Protein AF-0000000068148925 (afdb_homodimer)

Nearest PDB structures (foldseek):
  5b57-assembly1_A  TM=5.628E-01  e=1.932E-03  Burkholderia cenocepacia J2315
  4dbl-assembly2_F  TM=4.607E-01  e=7.427E-04  Escherichia coli K-12
  5tsb-assembly1_A  TM=1.571E-01  e=6.823E+00  Bordetella bronchiseptica RB50
  8avy-assembly1_A  TM=1.404E-01  e=4.051E+00  Mus musculus
  4dbl-assembly2_F  TM=4.698E-01  e=6.484E-04  Escherichia coli K-12

InterPro domains:
  IPR001851 ABC transporter, permease [PF02653] (47-322)

Foldseek 3Di:
DDPPPPPPPPPCPDPPCPPLLCQLVVLLVVLLVVLCVLDVCCPDPVNVLVLLLVLLLLLLLLLLQLLLLQLQAAALQLLLLLLLLLLQLLVQLQVCCVPPNLVSLVVSLVSSLVSLLVLLLQLLCCCQVVVDHSVVSNVVVSVVSLVNSCVSQVQHKAFHDPSNLVVLQQQRVNDDVSRRNSNVLSVVSLVVSCCCLPPDPLNVLSLVSLVPVVVSVVVVRPSSVSSSVSSSSSSNSSSSSSSNCCSVVRIRHSCGSPCSSLQSVQLFLQLPRDSSHNDGDSVSSSSSSSSLSSVLSSCVNSVPDDNVCSSVVSVVSSVVSVVVVVVVVVD/DPPPPPPPPPPCPDPPCPPLLCQLVVLLVVLLVVLCVLDVCCPDPVNVLVLLLVLLLLLLLLLLQLLLLQLQAAALQLLLLLLLLLLQLLVQLQVCCVPPNLVSLVVSLVSSLVSLLVLLLQLLCCCQVVVDHSVVSNVVVSVVSLVNSCVSQVQHKAFHDPSNLVVLQQQRVNDDVSHRNSNVLSVVSLVVSCCCLPPDPLNVLSLVSLVPVVVSVVVVRPSSVSSSVSSSSSSNSSSSSSSNCCSVVRIRHSCGSPCSSLQSVQLFLQLPRDSSHNDGDSVSSSSSSSSLSSVLSSCVSSVPHDNVCSSVVSVVSSVVSVVVVVVVVVD

Sequence (662 aa):
MTVATATLAPTNEGARIRWADLAPFIALAVIVLFGALVNPNFVSSANLINVITRSAFIAIIAVGATFVISSGGLDLSVGSMMAFVTGIMIMAMNHLAPAFGAWAIPMGAGVALLVGALCGLFNGLIVTVGRIEPFIVTLGTMGIFRAFITFMTDGGSLPIDRSLREAYRPVYFGSFFGIPYPVLITFVVVMAGAFLLYKTKYGRRLKSAGSNVEVARFSGVNVAGVRTGAYVIQGFCVAVAAICYVPRLGAATPTTGQLWELQVITAVVIGGTLLRGGRGRIGGTVAGALILEVIANVMVLSDLVSEYLVAAVQGAIIIIAMLAHRFTANRMTVATATLAPTNEGARIRWADLAPFIALAVIVLFGALVNPNFVSSANLINVITRSAFIAIIAVGATFVISSGGLDLSVGSMMAFVTGIMIMAMNHLAPAFGAWAIPMGAGVALLVGALCGLFNGLIVTVGRIEPFIVTLGTMGIFRAFITFMTDGGSLPIDRSLREAYRPVYFGSFFGIPYPVLITFVVVMAGAFLLYKTKYGRRLKSAGSNVEVARFSGVNVAGVRTGAYVIQGFCVAVAAICYVPRLGAATPTTGQLWELQVITAVVIGGTLLRGGRGRIGGTVAGALILEVIANVMVLSDLVSEYLVAAVQGAIIIIAMLAHRFTANR

Radius of gyration: 26.18 Å; Cα contacts (8 Å, |Δi|>4): 1232; chains: 2; bounding box: 74×88×58 Å

Structure (mmCIF, N/CA/C/O backbone):
data_AF-0000000068148925-model_v1
#
loop_
_entity.id
_entity.type
_entity.pdbx_description
1 polymer 'ABC transporter, permease'
#
loop_
_atom_site.group_PDB
_atom_site.id
_atom_site.type_symbol
_atom_site.label_atom_id
_atom_site.label_alt_id
_atom_site.label_comp_id
_atom_site.label_asym_id
_atom_site.label_entity_id
_atom_site.label_seq_id
_atom_site.pdbx_PDB_ins_code
_atom_site.Cartn_x
_atom_site.Cartn_y
_atom_site.Cartn_z
_atom_site.occupancy
_atom_site.B_iso_or_equiv
_atom_site.auth_seq_id
_atom_site.auth_comp_id
_atom_site.auth_asym_id
_atom_site.auth_atom_id
_atom_site.pdbx_PDB_model_num
ATOM 1 N N . MET A 1 1 ? -34.25 49.062 27.703 1 30.52 1 MET A N 1
ATOM 2 C CA . MET A 1 1 ? -33.344 48.812 26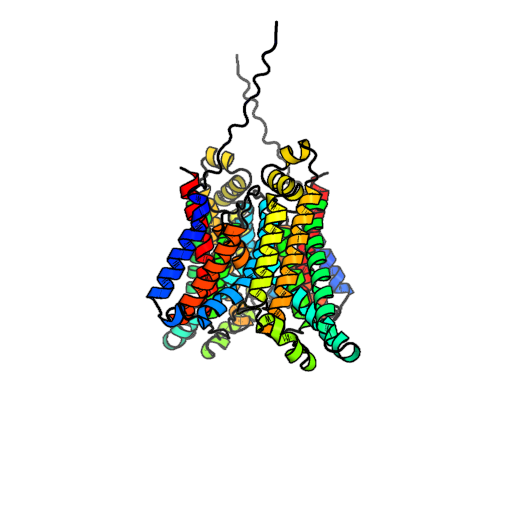.594 1 30.52 1 MET A CA 1
ATOM 3 C C . MET A 1 1 ? -33.438 47.344 26.141 1 30.52 1 MET A C 1
ATOM 5 O O . MET A 1 1 ? -33.031 46.438 26.875 1 30.52 1 MET A O 1
ATOM 9 N N . THR A 1 2 ? -34.375 46.875 25.328 1 36 2 THR A N 1
ATOM 10 C CA . THR A 1 2 ? -34.781 45.594 24.781 1 36 2 THR A CA 1
ATOM 11 C C . THR A 1 2 ? -33.719 45.031 23.844 1 36 2 THR A C 1
ATOM 13 O O . THR A 1 2 ? -33.375 45.656 22.844 1 36 2 THR A O 1
ATOM 16 N N . VAL A 1 3 ? -32.781 44.281 24.328 1 41.16 3 VAL A N 1
ATOM 17 C CA . VAL A 1 3 ? -31.781 43.594 23.484 1 41.16 3 VAL A CA 1
ATOM 18 C C . VAL A 1 3 ? -32.5 42.812 22.391 1 41.16 3 VAL A C 1
ATOM 20 O O . VAL A 1 3 ? -33.281 41.906 22.688 1 41.16 3 VAL A O 1
ATOM 23 N N . ALA A 1 4 ? -32.75 43.344 21.266 1 45.19 4 ALA A N 1
ATOM 24 C CA . ALA A 1 4 ? -33.219 42.625 20.078 1 45.19 4 ALA A CA 1
ATOM 25 C C . ALA A 1 4 ? -32.375 41.375 19.812 1 45.19 4 ALA A C 1
ATOM 27 O O . ALA A 1 4 ? -31.188 41.5 19.547 1 45.19 4 ALA A O 1
ATOM 28 N N . THR A 1 5 ? -32.656 40.281 20.406 1 40.22 5 THR A N 1
ATOM 29 C CA . THR A 1 5 ? -32.125 39 20.031 1 40.22 5 THR A CA 1
ATOM 30 C C . THR A 1 5 ? -32.25 38.75 18.531 1 40.22 5 THR A C 1
ATOM 32 O O . THR A 1 5 ? -33.375 38.594 18.016 1 40.22 5 THR A O 1
ATOM 35 N N . ALA A 1 6 ? -31.547 39.438 17.75 1 41.22 6 ALA A N 1
ATOM 36 C CA . ALA A 1 6 ? -31.547 39.125 16.328 1 41.22 6 ALA A CA 1
ATOM 37 C C . ALA A 1 6 ? -31.5 37.594 16.125 1 41.22 6 ALA A C 1
ATOM 39 O O . ALA A 1 6 ? -30.531 36.938 16.5 1 41.22 6 ALA A O 1
ATOM 40 N N . THR A 1 7 ? -32.562 36.875 16.156 1 39.5 7 THR A N 1
ATOM 41 C CA . THR A 1 7 ? -32.688 35.5 15.672 1 39.5 7 THR A CA 1
ATOM 42 C C . THR A 1 7 ? -31.953 35.375 14.328 1 39.5 7 THR A C 1
ATOM 44 O O . THR A 1 7 ? -32.375 35.969 13.328 1 39.5 7 THR A O 1
ATOM 47 N N . LEU A 1 8 ? -30.625 35.375 14.289 1 38.38 8 LEU A N 1
ATOM 48 C CA . LEU A 1 8 ? -30 35 13.023 1 38.38 8 LEU A CA 1
ATOM 49 C C . LEU A 1 8 ? -30.75 33.844 12.375 1 38.38 8 LEU A C 1
ATOM 51 O O . LEU A 1 8 ? -30.891 32.781 12.977 1 38.38 8 LEU A O 1
ATOM 55 N N . ALA A 1 9 ? -31.719 34.062 11.562 1 38.84 9 ALA A N 1
ATOM 56 C CA . ALA A 1 9 ? -32.406 33.094 10.742 1 38.84 9 ALA A CA 1
ATOM 57 C C . ALA A 1 9 ? -31.422 32.094 10.125 1 38.84 9 ALA A C 1
ATOM 59 O O . ALA A 1 9 ? -30.344 32.5 9.664 1 38.84 9 ALA A O 1
ATOM 60 N N . PRO A 1 10 ? -31.469 30.844 10.562 1 40.22 10 PRO A N 1
ATOM 61 C CA . PRO A 1 10 ? -30.656 29.859 9.844 1 40.22 10 PRO A CA 1
ATOM 62 C C . PRO A 1 10 ? -30.703 30.062 8.328 1 40.22 10 PRO A C 1
ATOM 64 O O . PRO A 1 10 ? -31.766 30.359 7.773 1 40.22 10 PRO A O 1
ATOM 67 N N . THR A 1 11 ? -29.906 30.922 7.762 1 37 11 THR A N 1
ATOM 68 C CA . THR A 1 11 ? -29.875 30.922 6.301 1 37 11 THR A CA 1
ATOM 69 C C . THR A 1 11 ? -30.172 29.531 5.762 1 37 11 THR A C 1
ATOM 71 O O . THR A 1 11 ? -29.578 28.531 6.191 1 37 11 THR A O 1
ATOM 74 N N . ASN A 1 12 ? -31.406 29.203 5.516 1 35.56 12 ASN A N 1
ATOM 75 C CA . ASN A 1 12 ? -31.797 28.078 4.672 1 35.56 12 ASN A CA 1
ATOM 76 C C . ASN A 1 12 ? -30.797 27.859 3.547 1 35.56 12 ASN A C 1
ATOM 78 O O . ASN A 1 12 ? -30.844 28.531 2.516 1 35.56 12 ASN A O 1
ATOM 82 N N . GLU A 1 13 ? -29.562 27.891 3.721 1 38.25 13 GLU A N 1
ATOM 83 C CA . GLU A 1 13 ? -28.734 27.453 2.598 1 38.25 13 GLU A CA 1
ATOM 84 C C . GLU A 1 13 ? -29.375 26.297 1.84 1 38.25 13 GLU A C 1
ATOM 86 O O . GLU A 1 13 ? -29.484 25.188 2.367 1 38.25 13 GLU A O 1
ATOM 91 N N . GLY A 1 14 ? -30.547 26.5 1.269 1 37.91 14 GLY A N 1
ATOM 92 C CA . GLY A 1 14 ? -31.172 25.578 0.33 1 37.91 14 GLY A CA 1
ATOM 93 C C . GLY A 1 14 ? -30.203 24.547 -0.214 1 37.91 14 GLY A C 1
ATOM 94 O O . GLY A 1 14 ? -28.984 24.734 -0.173 1 37.91 14 GLY A O 1
ATOM 95 N N . ALA A 1 15 ? -30.609 23.312 -0.206 1 42.91 15 ALA A N 1
ATOM 96 C CA . ALA A 1 15 ? -29.969 22.109 -0.733 1 42.91 15 ALA A CA 1
ATOM 97 C C . ALA A 1 15 ? -29.328 22.391 -2.094 1 42.91 15 ALA A C 1
ATOM 99 O O . ALA A 1 15 ? -29.984 22.234 -3.131 1 42.91 15 ALA A O 1
ATOM 100 N N . ARG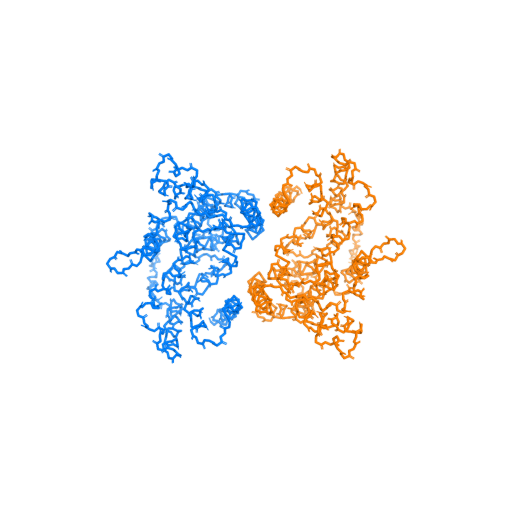 A 1 16 ? -28.797 23.453 -2.545 1 42.16 16 ARG A N 1
ATOM 101 C CA . ARG A 1 16 ? -28.094 23.641 -3.807 1 42.16 16 ARG A CA 1
ATOM 102 C C . ARG A 1 16 ? -27.297 22.406 -4.191 1 42.16 16 ARG A C 1
ATOM 104 O O . ARG A 1 16 ? -26.344 22.031 -3.51 1 42.16 16 ARG A O 1
ATOM 111 N N . ILE A 1 17 ? -28.047 21.438 -4.66 1 48.03 17 ILE A N 1
ATOM 112 C CA . ILE A 1 17 ? -27.344 20.391 -5.383 1 48.03 17 ILE A CA 1
ATOM 113 C C . ILE A 1 17 ? -26.141 20.984 -6.113 1 48.03 17 ILE A C 1
ATOM 115 O O . ILE A 1 17 ? -26.297 21.719 -7.094 1 48.03 17 ILE A O 1
ATOM 119 N N . ARG A 1 18 ? -25.094 21.406 -5.465 1 57.75 18 ARG A N 1
ATOM 120 C CA . ARG A 1 18 ? -23.859 21.953 -6.039 1 57.75 18 ARG A CA 1
ATOM 121 C C . ARG A 1 18 ? -23.328 21.062 -7.156 1 57.75 18 ARG A C 1
ATOM 123 O O . ARG A 1 18 ? -23.406 19.844 -7.066 1 57.75 18 ARG A O 1
ATOM 130 N N . TRP A 1 19 ? -23.453 21.531 -8.469 1 63.59 19 TRP A N 1
ATOM 131 C CA . TRP A 1 19 ? -22.891 20.906 -9.656 1 63.59 19 TRP A CA 1
ATOM 132 C C . TRP A 1 19 ? -21.75 19.969 -9.281 1 63.59 19 TRP A C 1
ATOM 134 O O . TRP A 1 19 ? -21.594 18.906 -9.883 1 63.59 19 TRP A O 1
ATOM 144 N N . ALA A 1 20 ? -21.125 20.234 -8.219 1 67.75 20 ALA A N 1
ATOM 145 C CA . ALA A 1 20 ? -20.031 19.391 -7.77 1 67.75 20 ALA A CA 1
ATOM 146 C C . ALA A 1 20 ? -20.531 18.078 -7.207 1 67.75 20 ALA A C 1
ATOM 148 O O . ALA A 1 20 ? -19.859 17.047 -7.312 1 67.75 20 ALA A O 1
ATOM 149 N N . ASP A 1 21 ? -21.797 18.109 -6.777 1 76.19 21 ASP A N 1
ATOM 150 C CA . ASP A 1 21 ? -22.375 16.891 -6.215 1 76.19 21 ASP A CA 1
ATOM 151 C C . ASP A 1 21 ? -22.828 15.938 -7.316 1 76.19 21 ASP A C 1
ATOM 153 O O . ASP A 1 21 ? -22.984 14.742 -7.082 1 76.19 21 ASP A O 1
ATOM 157 N N . LEU A 1 22 ? -22.906 16.5 -8.492 1 85 22 LEU A N 1
ATOM 158 C CA . LEU A 1 22 ? -23.406 15.688 -9.602 1 85 22 LEU A CA 1
ATOM 159 C C . LEU A 1 22 ? -22.25 15.195 -10.469 1 85 22 LEU A C 1
ATOM 161 O O . LEU A 1 22 ? -22.453 14.352 -11.352 1 85 22 LEU A O 1
ATOM 165 N N . ALA A 1 23 ? -21.109 15.539 -10.117 1 83.88 23 ALA A N 1
ATOM 166 C CA . ALA A 1 23 ? -19.953 15.273 -10.961 1 83.88 23 ALA A CA 1
ATOM 167 C C . ALA A 1 23 ? -19.703 13.773 -11.102 1 83.88 23 ALA A C 1
ATOM 169 O O . ALA A 1 23 ? -19.547 13.273 -12.219 1 83.88 23 ALA A O 1
ATOM 170 N N . PRO A 1 24 ? -19.781 13.031 -10 1 87.25 24 PRO A N 1
ATOM 171 C CA . PRO A 1 24 ? -19.531 11.602 -10.164 1 87.25 24 PRO A CA 1
ATOM 172 C C . PRO A 1 24 ? -20.609 10.898 -10.992 1 87.25 24 PRO A C 1
ATOM 174 O O . PRO A 1 24 ? -20.297 9.961 -11.734 1 87.25 24 PRO A O 1
ATOM 177 N N . PHE A 1 25 ? -21.75 11.422 -10.961 1 91.31 25 PHE A N 1
ATOM 178 C CA . PHE A 1 25 ? -22.844 10.805 -11.703 1 91.31 25 PHE A CA 1
ATOM 179 C C . PHE A 1 25 ? -22.766 11.172 -13.188 1 91.31 25 PHE A C 1
ATOM 181 O O . PHE A 1 25 ? -23.062 10.344 -14.047 1 91.31 25 PHE A O 1
ATOM 188 N N . ILE A 1 26 ? -22.344 12.336 -13.445 1 89.38 26 ILE A N 1
ATOM 189 C CA . ILE A 1 26 ? -22.125 12.758 -14.828 1 89.38 26 ILE A CA 1
ATOM 190 C C . ILE A 1 26 ? -20.969 11.977 -15.438 1 89.38 26 ILE A C 1
ATOM 192 O O . ILE A 1 26 ? -21.078 11.484 -16.562 1 89.38 26 ILE A O 1
ATOM 196 N N . ALA A 1 27 ? -19.906 11.875 -14.633 1 87.88 27 ALA A N 1
ATOM 197 C CA . ALA A 1 27 ? -18.766 11.094 -15.094 1 87.88 27 ALA A CA 1
ATOM 198 C C . ALA A 1 27 ? -19.172 9.656 -15.391 1 87.88 27 ALA A C 1
ATOM 200 O O . ALA A 1 27 ? -18.75 9.086 -16.406 1 87.88 27 ALA A O 1
ATOM 201 N N . LEU A 1 28 ? -19.984 9.109 -14.539 1 90.44 28 LEU A N 1
ATOM 202 C CA . LEU A 1 28 ? -20.469 7.742 -14.734 1 90.44 28 LEU A CA 1
ATOM 203 C C . LEU A 1 28 ? -21.281 7.629 -16.016 1 90.44 28 LEU A C 1
ATOM 205 O O . LEU A 1 28 ? -21.062 6.719 -16.812 1 90.44 28 LEU A O 1
ATOM 209 N N . ALA A 1 29 ? -22.172 8.562 -16.234 1 91.5 29 ALA A N 1
ATOM 210 C CA . ALA A 1 29 ? -23 8.562 -17.422 1 91.5 29 ALA A CA 1
ATOM 211 C C . ALA A 1 29 ? -22.141 8.656 -18.688 1 91.5 29 ALA A C 1
ATOM 213 O O . ALA A 1 29 ? -22.375 7.941 -19.656 1 91.5 29 ALA A O 1
ATOM 214 N N . VAL A 1 30 ? -21.172 9.492 -18.641 1 90 30 VAL A N 1
ATOM 215 C CA . VAL A 1 30 ? -20.297 9.719 -19.797 1 90 30 VAL A CA 1
ATOM 216 C C . VAL A 1 30 ? -19.516 8.438 -20.109 1 90 30 VAL A C 1
ATOM 218 O O . VAL A 1 30 ? -19.406 8.047 -21.266 1 90 30 VAL A O 1
ATOM 221 N N . ILE A 1 31 ? -19.047 7.797 -19.078 1 88.12 31 ILE A N 1
ATOM 222 C CA . ILE A 1 31 ? -18.219 6.613 -19.297 1 88.12 31 ILE A CA 1
ATOM 223 C C . ILE A 1 31 ? -19.094 5.461 -19.797 1 88.12 31 ILE A C 1
ATOM 225 O O . ILE A 1 31 ? -18.656 4.641 -20.609 1 88.12 31 ILE A O 1
ATOM 229 N N . VAL A 1 32 ? -20.312 5.395 -19.25 1 90 32 VAL A N 1
ATOM 230 C CA . VAL A 1 32 ? -21.234 4.367 -19.703 1 90 32 VAL A CA 1
ATOM 231 C C . VAL A 1 32 ? -21.578 4.59 -21.172 1 90 32 VAL A C 1
ATOM 233 O O . VAL A 1 32 ? -21.594 3.646 -21.969 1 90 32 VAL A O 1
ATOM 236 N N . LEU A 1 33 ? -21.781 5.816 -21.5 1 90.19 33 LEU A N 1
ATOM 237 C CA . LEU A 1 33 ? -22.062 6.156 -22.891 1 90.19 33 LEU A CA 1
ATOM 238 C C . LEU A 1 33 ? -20.875 5.828 -23.781 1 90.19 33 LEU A C 1
ATOM 240 O O . LEU A 1 33 ? -21.047 5.309 -24.891 1 90.19 33 LEU A O 1
ATOM 244 N N . PHE A 1 34 ? -19.75 6.145 -23.297 1 87.31 34 PHE A N 1
ATOM 245 C CA . PHE A 1 34 ? -18.531 5.836 -24.047 1 87.31 34 PHE A CA 1
ATOM 246 C C . PHE A 1 34 ? -18.391 4.332 -24.25 1 87.31 34 PHE A C 1
ATOM 248 O O . PHE A 1 34 ? -18.047 3.877 -25.344 1 87.31 34 PHE A O 1
ATOM 255 N N . GLY A 1 35 ? -18.656 3.582 -23.219 1 85.62 35 GLY A N 1
ATOM 256 C CA . GLY A 1 35 ? -18.594 2.133 -23.344 1 85.62 35 GLY A CA 1
ATOM 257 C C . GLY A 1 35 ? -19.609 1.574 -24.312 1 85.62 35 GLY A C 1
ATOM 258 O O . GLY A 1 35 ? -19.297 0.659 -25.078 1 85.62 35 GLY A O 1
ATOM 259 N N . ALA A 1 36 ? -20.75 2.162 -24.297 1 88.19 36 ALA A N 1
ATOM 260 C CA . ALA A 1 36 ? -21.812 1.738 -25.203 1 88.19 36 ALA A CA 1
ATOM 261 C C . ALA A 1 36 ? -21.422 2 -26.656 1 88.19 36 ALA A C 1
ATOM 263 O O . ALA A 1 36 ? -21.797 1.243 -27.562 1 88.19 36 ALA A O 1
ATOM 264 N N . LEU A 1 37 ? -20.609 2.99 -26.844 1 87.88 37 LEU A N 1
ATOM 265 C CA . LEU A 1 37 ? -20.188 3.371 -28.188 1 87.88 37 LEU A CA 1
ATOM 266 C C . LEU A 1 37 ? -19.016 2.518 -28.656 1 87.88 37 LEU A C 1
ATOM 268 O O . LEU A 1 37 ? -18.875 2.262 -29.844 1 87.88 37 LEU A O 1
ATOM 272 N N . VAL A 1 38 ? -18.25 2.08 -27.781 1 83.56 38 VAL A N 1
ATOM 273 C CA . VAL A 1 38 ? -17.031 1.357 -28.109 1 83.56 38 VAL A CA 1
ATOM 274 C C . VAL A 1 38 ? -17.359 -0.095 -28.453 1 83.56 38 VAL A C 1
ATOM 276 O O . VAL A 1 38 ? -16.781 -0.678 -29.359 1 83.56 38 VAL A O 1
ATOM 279 N N . ASN A 1 39 ? -18.312 -0.736 -27.688 1 84.44 39 ASN A N 1
ATOM 280 C CA . ASN A 1 39 ? -18.656 -2.141 -27.891 1 84.44 39 ASN A CA 1
ATOM 281 C C . ASN A 1 39 ? -20.141 -2.393 -27.656 1 84.44 39 ASN A C 1
ATOM 283 O O . ASN A 1 39 ? -20.656 -2.146 -26.562 1 84.44 39 ASN A O 1
ATOM 287 N N . PRO A 1 40 ? -20.766 -2.928 -28.625 1 82.94 40 PRO A N 1
ATOM 288 C CA . PRO A 1 40 ? -22.203 -3.217 -28.469 1 82.94 40 PRO A CA 1
ATOM 289 C C . PRO A 1 40 ? -22.469 -4.219 -27.359 1 82.94 40 PRO A C 1
ATOM 291 O O . PRO A 1 40 ? -23.562 -4.211 -26.766 1 82.94 40 PRO A O 1
ATOM 294 N N . ASN A 1 41 ? -21.547 -5.008 -27.031 1 83.88 41 ASN A N 1
ATOM 295 C CA . ASN A 1 41 ? -21.734 -5.996 -25.984 1 83.88 41 ASN A CA 1
ATOM 296 C C . ASN A 1 41 ? -21.703 -5.352 -24.594 1 83.88 41 ASN A C 1
ATOM 298 O O . ASN A 1 41 ? -22.078 -5.977 -23.609 1 83.88 41 ASN A O 1
ATOM 302 N N . PHE A 1 42 ? -21.312 -4.145 -24.625 1 87.69 42 PHE A N 1
ATOM 303 C CA . PHE A 1 42 ? -21.234 -3.438 -23.344 1 87.69 42 PHE A CA 1
ATOM 304 C C . PHE A 1 42 ? -22.625 -3.268 -22.734 1 87.69 42 PHE A C 1
ATOM 306 O O . PHE A 1 42 ? -22.797 -3.418 -21.531 1 87.69 42 PHE A O 1
ATOM 313 N N . VAL A 1 43 ? -23.625 -3.064 -23.594 1 84.94 43 VAL A N 1
ATOM 314 C CA . VAL A 1 43 ? -24.938 -2.725 -23.078 1 84.94 43 VAL A CA 1
ATOM 315 C C . VAL A 1 43 ? -25.781 -3.99 -22.953 1 84.94 43 VAL A C 1
ATOM 317 O O . VAL A 1 43 ? -26.969 -3.924 -22.578 1 84.94 43 VAL A O 1
ATOM 320 N N . SER A 1 44 ? -25.156 -5.066 -23.172 1 87.69 44 SER A N 1
ATOM 321 C CA . SER A 1 44 ? -25.891 -6.305 -22.953 1 87.69 44 SER A CA 1
ATOM 322 C C . SER A 1 44 ? -26.281 -6.465 -21.484 1 87.69 44 SER A C 1
ATOM 324 O O . SER A 1 44 ? -25.547 -6.035 -20.594 1 87.69 44 SER A O 1
ATOM 326 N N . SER A 1 45 ? -27.453 -7.008 -21.297 1 86.19 45 SER A N 1
ATOM 327 C CA . SER A 1 45 ? -27.938 -7.188 -19.938 1 86.19 45 SER A CA 1
ATOM 328 C C . SER A 1 45 ? -26.984 -8.031 -19.109 1 86.19 45 SER A C 1
ATOM 330 O O . SER A 1 45 ? -26.734 -7.738 -17.938 1 86.19 45 SER A O 1
ATOM 332 N N . ALA A 1 46 ? -26.469 -9.039 -19.75 1 85.94 46 ALA A N 1
ATOM 333 C CA . ALA A 1 46 ? -25.531 -9.922 -19.062 1 85.94 46 ALA A CA 1
ATOM 334 C C . ALA A 1 46 ? -24.281 -9.164 -18.609 1 85.94 46 ALA A C 1
ATOM 336 O O . ALA A 1 46 ? -23.828 -9.312 -17.484 1 85.94 46 ALA A O 1
ATOM 337 N N . ASN A 1 47 ? -23.781 -8.328 -19.516 1 89.56 47 ASN A N 1
ATOM 338 C CA . ASN A 1 47 ? -22.578 -7.574 -19.203 1 89.56 47 ASN A CA 1
ATOM 339 C C . ASN A 1 47 ? -22.844 -6.508 -18.141 1 89.56 47 ASN A C 1
ATOM 341 O O . ASN A 1 47 ? -22.047 -6.336 -17.219 1 89.56 47 ASN A O 1
ATOM 345 N N . LEU A 1 48 ? -23.875 -5.859 -18.266 1 88.44 48 LEU A N 1
ATOM 346 C CA . LEU A 1 48 ? -24.219 -4.812 -17.297 1 88.44 48 LEU A CA 1
ATOM 347 C C . LEU A 1 48 ? -24.406 -5.395 -15.906 1 88.44 48 LEU A C 1
ATOM 349 O O . LEU A 1 48 ? -23.969 -4.812 -14.922 1 88.44 48 LEU A O 1
ATOM 353 N N . ILE A 1 49 ? -25.062 -6.527 -15.891 1 88.69 49 ILE A N 1
ATOM 354 C CA . ILE A 1 49 ? -25.281 -7.18 -14.609 1 88.69 49 ILE A CA 1
ATOM 355 C C . ILE A 1 49 ? -23.938 -7.617 -14.008 1 88.69 49 ILE A C 1
ATOM 357 O O . ILE A 1 49 ? -23.719 -7.484 -12.805 1 88.69 49 ILE A O 1
ATOM 361 N N . ASN A 1 50 ? -23.125 -8.055 -14.836 1 88.94 50 ASN A N 1
ATOM 362 C CA . ASN A 1 50 ? -21.797 -8.469 -14.383 1 88.94 50 ASN A CA 1
ATOM 363 C C . ASN A 1 50 ? -21 -7.285 -13.828 1 88.94 50 ASN A C 1
ATOM 365 O O . ASN A 1 50 ? -20.359 -7.398 -12.781 1 88.94 50 ASN A O 1
ATOM 369 N N . VAL A 1 51 ? -21.047 -6.215 -14.508 1 90.5 51 VAL A N 1
ATOM 370 C CA . VAL A 1 51 ? -20.312 -5.016 -14.102 1 90.5 51 VAL A CA 1
ATOM 371 C C . VAL A 1 51 ? -20.844 -4.523 -12.758 1 90.5 51 VAL A C 1
ATOM 373 O O . VAL A 1 51 ? -20.047 -4.219 -11.852 1 90.5 51 VAL A O 1
ATOM 376 N N . ILE A 1 52 ? -22.094 -4.543 -12.648 1 91.12 52 ILE A N 1
ATOM 377 C CA . ILE A 1 52 ? -22.703 -4.051 -11.422 1 91.12 52 ILE A CA 1
ATOM 378 C C . ILE A 1 52 ? -22.406 -5.012 -10.273 1 91.12 52 ILE A C 1
ATOM 380 O O . ILE A 1 52 ? -22.125 -4.582 -9.148 1 91.12 52 ILE A O 1
ATOM 384 N N . THR A 1 53 ? -22.469 -6.262 -10.578 1 91.56 53 THR A N 1
ATOM 385 C CA . THR A 1 53 ? -22.203 -7.27 -9.555 1 91.56 53 THR A CA 1
ATOM 386 C C . THR A 1 53 ? -20.75 -7.191 -9.086 1 91.56 53 THR A C 1
ATOM 388 O O . THR A 1 53 ? -20.469 -7.242 -7.883 1 91.56 53 THR A O 1
ATOM 391 N N . ARG A 1 54 ? -19.859 -6.969 -9.992 1 91.06 54 ARG A N 1
ATOM 392 C CA . ARG A 1 54 ? -18.438 -6.914 -9.664 1 91.06 54 ARG A CA 1
ATOM 393 C C . ARG A 1 54 ? -18.109 -5.637 -8.898 1 91.06 54 ARG A C 1
ATOM 395 O O . ARG A 1 54 ? -17.172 -5.613 -8.094 1 91.06 54 ARG A O 1
ATOM 402 N N . SER A 1 55 ? -18.781 -4.602 -9.164 1 94.31 55 SER A N 1
ATOM 403 C CA . SER A 1 55 ? -18.547 -3.332 -8.484 1 94.31 55 SER A CA 1
ATOM 404 C C . SER A 1 55 ? -18.984 -3.387 -7.027 1 94.31 55 SER A C 1
ATOM 406 O O . SER A 1 55 ? -18.594 -2.539 -6.223 1 94.31 55 SER A O 1
ATOM 408 N N . ALA A 1 56 ? -19.844 -4.391 -6.742 1 95.06 56 ALA A N 1
ATOM 409 C CA . ALA A 1 56 ? -20.406 -4.496 -5.402 1 95.06 56 ALA A CA 1
ATOM 410 C C . ALA A 1 56 ? -19.312 -4.648 -4.352 1 95.06 56 ALA A C 1
ATOM 412 O O . ALA A 1 56 ? -19.406 -4.082 -3.26 1 95.06 56 ALA A O 1
ATOM 413 N N . PHE A 1 57 ? -18.266 -5.348 -4.66 1 95.06 57 PHE A N 1
ATOM 414 C CA . PHE A 1 57 ? -17.203 -5.609 -3.691 1 95.06 57 PHE A CA 1
ATOM 415 C C . PHE A 1 57 ? -16.531 -4.312 -3.262 1 95.06 57 PHE A C 1
ATOM 417 O O . PHE A 1 57 ? -16.5 -3.984 -2.074 1 95.06 57 PHE A O 1
ATOM 424 N N . ILE A 1 58 ? -16.141 -3.553 -4.23 1 96.62 58 ILE A N 1
ATOM 425 C CA . ILE A 1 58 ? -15.438 -2.305 -3.953 1 96.62 58 ILE A CA 1
ATOM 426 C C . ILE A 1 58 ? -16.406 -1.282 -3.377 1 96.62 58 ILE A C 1
ATOM 428 O O . ILE A 1 58 ? -16.062 -0.515 -2.479 1 96.62 58 ILE A O 1
ATOM 432 N N . ALA A 1 59 ? -17.641 -1.329 -3.875 1 98 59 ALA A N 1
ATOM 433 C CA . ALA A 1 59 ? -18.641 -0.379 -3.398 1 98 59 ALA A CA 1
ATOM 434 C C . ALA A 1 59 ? -18.906 -0.57 -1.909 1 98 59 ALA A C 1
ATOM 436 O O . ALA A 1 59 ? -18.953 0.4 -1.15 1 98 59 ALA A O 1
ATOM 437 N N . ILE A 1 60 ? -19.062 -1.781 -1.502 1 98.44 60 ILE A N 1
ATOM 438 C CA . ILE A 1 60 ? -19.344 -2.084 -0.104 1 98.44 60 ILE A CA 1
ATOM 439 C C . ILE A 1 60 ? -18.188 -1.622 0.773 1 98.44 60 ILE A C 1
ATOM 441 O O . ILE A 1 60 ? -18.391 -0.937 1.777 1 98.44 60 ILE A O 1
ATOM 445 N N . ILE A 1 61 ? -17 -1.958 0.377 1 98.62 61 ILE A N 1
ATOM 446 C CA . ILE A 1 61 ? -15.812 -1.586 1.146 1 98.62 61 ILE A CA 1
ATOM 447 C C . ILE A 1 61 ? -15.656 -0.067 1.146 1 98.62 61 ILE A C 1
ATOM 449 O O . ILE A 1 61 ? -15.281 0.523 2.162 1 98.62 61 ILE A O 1
ATOM 453 N N . ALA A 1 62 ? -15.977 0.545 0.032 1 98.62 62 ALA A N 1
ATOM 454 C CA . ALA A 1 62 ? -15.82 1.99 -0.112 1 98.62 62 ALA A CA 1
ATOM 455 C C . ALA A 1 62 ? -16.797 2.744 0.785 1 98.62 62 ALA A C 1
ATOM 457 O O . ALA A 1 62 ? -16.5 3.848 1.248 1 98.62 62 ALA A O 1
ATOM 458 N N . VAL A 1 63 ? -17.938 2.174 1 1 98.5 63 VAL A N 1
ATOM 459 C CA . VAL A 1 63 ? -18.875 2.785 1.94 1 98.5 63 VAL A CA 1
ATOM 460 C C . VAL A 1 63 ? -18.219 2.898 3.316 1 98.5 63 VAL A C 1
ATOM 462 O O . VAL A 1 63 ? -18.297 3.947 3.959 1 98.5 63 VAL A O 1
ATOM 465 N N . GLY A 1 64 ? -17.594 1.821 3.783 1 98.69 64 GLY A N 1
ATOM 466 C CA . GLY A 1 64 ? -16.859 1.883 5.035 1 98.69 64 GLY A CA 1
ATOM 467 C C . GLY A 1 64 ? -15.734 2.896 5.016 1 98.69 64 GLY A C 1
ATOM 468 O O . GLY A 1 64 ? -15.539 3.639 5.984 1 98.69 64 GLY A O 1
ATOM 469 N N . ALA A 1 65 ? -15.062 2.939 3.922 1 98.56 65 ALA A N 1
ATOM 470 C CA . ALA A 1 65 ? -13.945 3.875 3.785 1 98.56 65 ALA A CA 1
ATOM 471 C C . ALA A 1 65 ? -14.438 5.32 3.83 1 98.56 65 ALA A C 1
ATOM 473 O O . ALA A 1 65 ? -13.719 6.211 4.293 1 98.56 65 ALA A O 1
ATOM 474 N N . THR A 1 66 ? -15.648 5.559 3.371 1 98.44 66 THR A N 1
ATOM 475 C CA . THR A 1 66 ? -16.219 6.898 3.424 1 98.44 66 THR A CA 1
ATOM 476 C C . THR A 1 66 ? -16.328 7.383 4.867 1 98.44 66 THR A C 1
ATOM 478 O O . THR A 1 66 ? -16.062 8.547 5.16 1 98.44 66 THR A O 1
ATOM 481 N N . PHE A 1 67 ? -16.656 6.5 5.77 1 98.69 67 PHE A N 1
ATOM 482 C CA . PHE A 1 67 ? -16.734 6.863 7.18 1 98.69 67 PHE A CA 1
ATOM 483 C C . PHE A 1 67 ? -15.359 7.203 7.73 1 98.69 67 PHE A C 1
ATOM 485 O O . PHE A 1 67 ? -15.188 8.211 8.414 1 98.69 67 PHE A O 1
ATOM 492 N N . VAL A 1 68 ? -14.414 6.371 7.43 1 98.56 68 VAL A N 1
ATOM 493 C CA . VAL A 1 68 ? -13.062 6.551 7.953 1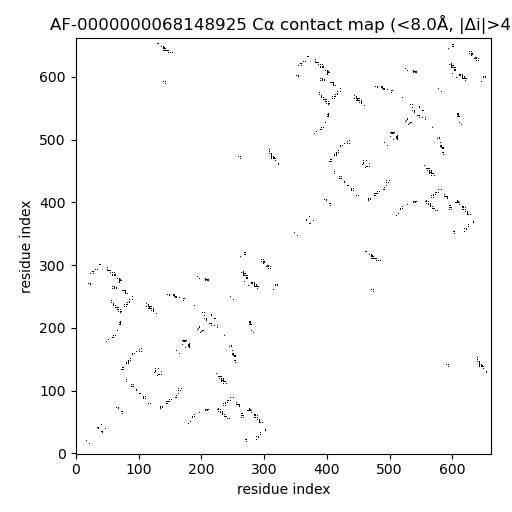 98.56 68 VAL A CA 1
ATOM 494 C C . VAL A 1 68 ? -12.469 7.855 7.426 1 98.56 68 VAL A C 1
ATOM 496 O O . VAL A 1 68 ? -11.938 8.664 8.195 1 98.56 68 VAL A O 1
ATOM 499 N N . ILE A 1 69 ? -12.633 8.07 6.156 1 97.56 69 ILE A N 1
ATOM 500 C CA . ILE A 1 69 ? -12.055 9.25 5.523 1 97.56 69 ILE A CA 1
ATOM 501 C C . ILE A 1 69 ? -12.797 10.5 5.984 1 97.56 69 ILE A C 1
ATOM 503 O O . ILE A 1 69 ? -12.18 11.531 6.27 1 97.56 69 ILE A O 1
ATOM 507 N N . SER A 1 70 ? -14.094 10.461 6.156 1 97.12 70 SER A N 1
ATOM 508 C CA . SER A 1 70 ? -14.883 11.594 6.625 1 97.12 70 SER A CA 1
ATOM 509 C C . SER A 1 70 ? -14.492 11.992 8.047 1 97.12 70 SER A C 1
ATOM 511 O O . SER A 1 70 ? -14.641 13.156 8.43 1 97.12 70 SER A O 1
ATOM 513 N N . SER A 1 71 ? -13.969 11.047 8.773 1 97 71 SER A N 1
ATOM 514 C CA . SER A 1 71 ? -13.578 11.312 10.156 1 97 71 SER A CA 1
ATOM 515 C C . SER A 1 71 ? -12.164 11.883 10.227 1 97 71 SER A C 1
ATOM 517 O O . SER A 1 71 ? -11.703 12.266 11.305 1 97 71 SER A O 1
ATOM 519 N N . GLY A 1 72 ? -11.523 11.883 9.102 1 94.69 72 GLY A N 1
ATOM 520 C CA . GLY A 1 72 ? -10.156 12.383 9.055 1 94.69 72 GLY A CA 1
ATOM 521 C C . GLY A 1 72 ? -9.109 11.289 9.102 1 94.69 72 GLY A C 1
ATOM 522 O O . GLY A 1 72 ? -7.93 11.555 9.32 1 94.69 72 GLY A O 1
ATOM 523 N N . GLY A 1 73 ? -9.523 10.055 8.867 1 95.19 73 GLY A N 1
ATOM 524 C CA . GLY A 1 73 ? -8.602 8.93 8.891 1 95.19 73 GLY A CA 1
ATOM 525 C C . GLY A 1 73 ? -8.367 8.32 7.523 1 95.19 73 GLY A C 1
ATOM 526 O O . GLY A 1 73 ? -8.742 8.898 6.504 1 95.19 73 GLY A O 1
ATOM 527 N N . LEU A 1 74 ? -7.637 7.27 7.438 1 96.06 74 LEU A N 1
ATOM 528 C CA . LEU A 1 74 ? -7.324 6.5 6.238 1 96.06 74 LEU A CA 1
ATOM 529 C C . LEU A 1 74 ? -7.051 5.039 6.59 1 96.06 74 LEU A C 1
ATOM 531 O O . LEU A 1 74 ? -6.441 4.75 7.621 1 96.06 74 LEU A O 1
ATOM 535 N N . ASP A 1 75 ? -7.555 4.219 5.82 1 97.75 75 ASP A N 1
ATOM 536 C CA . ASP A 1 75 ? -7.297 2.799 6.039 1 97.75 75 ASP A CA 1
ATOM 537 C C . ASP A 1 75 ? -6.688 2.154 4.797 1 97.75 75 ASP A C 1
ATOM 539 O O . ASP A 1 75 ? -7.406 1.783 3.865 1 97.75 75 ASP A O 1
ATOM 543 N N . LEU A 1 76 ? -5.406 1.918 4.824 1 96.56 76 LEU A N 1
ATOM 544 C CA . LEU A 1 76 ? -4.703 1.311 3.701 1 96.56 76 LEU A CA 1
ATOM 545 C C . LEU A 1 76 ? -4.777 -0.211 3.773 1 96.56 76 LEU A C 1
ATOM 547 O O . LEU A 1 76 ? -4.406 -0.9 2.818 1 96.56 76 LEU A O 1
ATOM 551 N N . SER A 1 77 ? -5.281 -0.727 4.82 1 97.88 77 SER A N 1
ATOM 552 C CA . SER A 1 77 ? -5.184 -2.162 5.062 1 97.88 77 SER A CA 1
ATOM 553 C C . SER A 1 77 ? -6.402 -2.898 4.516 1 97.88 77 SER A C 1
ATOM 555 O O . SER A 1 77 ? -6.527 -4.113 4.68 1 97.88 77 SER A O 1
ATOM 557 N N . VAL A 1 78 ? -7.316 -2.232 3.859 1 97.94 78 VAL A N 1
ATOM 558 C CA . VAL A 1 78 ? -8.609 -2.803 3.504 1 97.94 78 VAL A CA 1
ATOM 559 C C . VAL A 1 78 ? -8.414 -4.012 2.592 1 97.94 78 VAL A C 1
ATOM 561 O O . VAL A 1 78 ? -9.117 -5.016 2.719 1 97.94 78 VAL A O 1
ATOM 564 N N . GLY A 1 79 ? -7.496 -3.922 1.662 1 96.69 79 GLY A N 1
ATOM 565 C CA . GLY A 1 79 ? -7.25 -5.047 0.775 1 96.69 79 GLY A CA 1
ATOM 566 C C . GLY A 1 79 ? -6.723 -6.273 1.499 1 96.69 79 GLY A C 1
ATOM 567 O O . GLY A 1 79 ? -7.242 -7.375 1.321 1 96.69 79 GLY A O 1
ATOM 568 N N . SER A 1 80 ? -5.676 -6.055 2.293 1 97.69 80 SER A N 1
ATOM 569 C CA . SER A 1 80 ? -5.117 -7.156 3.072 1 97.69 80 SER A CA 1
ATOM 570 C C . SER A 1 80 ? -6.121 -7.676 4.098 1 97.69 80 SER A C 1
ATOM 572 O O . SER A 1 80 ? -6.176 -8.875 4.367 1 97.69 80 SER A O 1
ATOM 574 N N . MET A 1 81 ? -6.891 -6.781 4.633 1 98.5 81 MET A N 1
ATOM 575 C CA . MET A 1 81 ? -7.926 -7.176 5.582 1 98.5 81 MET A CA 1
ATOM 576 C C . MET A 1 81 ? -8.961 -8.078 4.918 1 98.5 81 MET A C 1
ATOM 578 O O . MET A 1 81 ? -9.391 -9.07 5.504 1 98.5 81 MET A O 1
ATOM 582 N N . MET A 1 82 ? -9.312 -7.715 3.707 1 98.25 82 MET A N 1
ATOM 583 C CA . MET A 1 82 ? -10.258 -8.523 2.939 1 98.25 82 MET A CA 1
ATOM 584 C C . MET A 1 82 ? -9.719 -9.938 2.744 1 98.25 82 MET A C 1
ATOM 586 O O . MET A 1 82 ? -10.453 -10.914 2.928 1 98.25 82 MET A O 1
ATOM 590 N N . ALA A 1 83 ? -8.469 -10.055 2.393 1 97.88 83 ALA A N 1
ATOM 591 C CA . ALA A 1 83 ? -7.852 -11.359 2.186 1 97.88 83 ALA A CA 1
ATOM 592 C C . ALA A 1 83 ? -7.816 -12.164 3.482 1 97.88 83 ALA A C 1
ATOM 594 O O . ALA A 1 83 ? -8.156 -13.352 3.494 1 97.88 83 ALA A O 1
ATOM 595 N N . PHE A 1 84 ? -7.445 -11.492 4.578 1 98.44 84 PHE A N 1
ATOM 596 C CA . PHE A 1 84 ? -7.324 -12.133 5.883 1 98.44 84 PHE A CA 1
ATOM 597 C C . PHE A 1 84 ? -8.68 -12.617 6.379 1 98.44 84 PHE A C 1
ATOM 599 O O . PHE A 1 84 ? -8.82 -13.773 6.789 1 98.44 84 PHE A O 1
ATOM 606 N N . VAL A 1 85 ? -9.68 -11.773 6.301 1 98.62 85 VAL A N 1
ATOM 607 C CA . VAL A 1 85 ? -11.031 -12.094 6.746 1 98.62 85 VAL A CA 1
ATOM 608 C C . VAL A 1 85 ? -11.602 -13.219 5.895 1 98.62 85 VAL A C 1
ATOM 610 O O . VAL A 1 85 ? -12.25 -14.133 6.418 1 98.62 85 VAL A O 1
ATOM 613 N N . THR A 1 86 ? -11.375 -13.156 4.586 1 98.06 86 THR A N 1
ATOM 614 C CA . THR A 1 86 ? -11.812 -14.227 3.693 1 98.06 86 THR A CA 1
ATOM 615 C C . THR A 1 86 ? -11.18 -15.555 4.098 1 98.06 86 THR A C 1
ATOM 617 O O . THR A 1 86 ? -11.867 -16.578 4.137 1 98.06 86 THR A O 1
ATOM 620 N N . GLY A 1 87 ? -9.891 -15.523 4.395 1 98 87 GLY A N 1
ATOM 621 C CA . GLY A 1 87 ? -9.211 -16.734 4.82 1 98 87 GLY A CA 1
ATOM 622 C C . GLY A 1 87 ? -9.797 -17.328 6.09 1 98 87 GLY A C 1
ATOM 623 O O . GLY A 1 87 ? -10.062 -18.531 6.152 1 98 87 GLY A O 1
ATOM 624 N N . ILE A 1 88 ? -9.992 -16.469 7.055 1 98.25 88 ILE A N 1
ATOM 625 C CA . ILE A 1 88 ? -10.539 -16.938 8.328 1 98.25 88 ILE A CA 1
ATOM 626 C C . ILE A 1 88 ? -11.945 -17.484 8.109 1 98.25 88 ILE A C 1
ATOM 628 O O . ILE A 1 88 ? -12.32 -18.5 8.711 1 98.25 88 ILE A O 1
ATOM 632 N N . MET A 1 89 ? -12.711 -16.812 7.289 1 97.81 89 MET A N 1
ATOM 633 C CA . MET A 1 89 ? -14.062 -17.266 6.98 1 97.81 89 MET A CA 1
ATOM 634 C C . MET A 1 89 ? -14.047 -18.656 6.363 1 97.81 89 MET A C 1
ATOM 636 O O . MET A 1 89 ? -14.789 -19.547 6.805 1 97.81 89 MET A O 1
ATOM 640 N N . ILE A 1 90 ? -13.211 -18.859 5.387 1 97.5 90 ILE A N 1
ATOM 641 C CA . ILE A 1 90 ? -13.125 -20.141 4.699 1 97.5 90 ILE A CA 1
ATOM 642 C C . ILE A 1 90 ? -12.664 -21.219 5.676 1 97.5 90 ILE A C 1
ATOM 644 O O . ILE A 1 90 ? -13.211 -22.328 5.699 1 97.5 90 ILE A O 1
ATOM 648 N N . MET A 1 91 ? -11.664 -20.875 6.508 1 97.75 91 MET A N 1
ATOM 649 C CA . MET A 1 91 ? -11.172 -21.844 7.484 1 97.75 91 MET A CA 1
ATOM 650 C C . MET A 1 91 ? -12.273 -22.234 8.461 1 97.75 91 MET A C 1
ATOM 652 O O . MET A 1 91 ? -12.422 -23.422 8.789 1 97.75 91 MET A O 1
ATOM 656 N N . ALA A 1 92 ? -13.008 -21.25 8.898 1 97.69 92 ALA A N 1
ATOM 657 C CA . ALA A 1 92 ? -14.117 -21.531 9.812 1 97.69 92 ALA A CA 1
ATOM 658 C C . ALA A 1 92 ? -15.172 -22.406 9.141 1 97.69 92 ALA A C 1
ATOM 660 O O . ALA A 1 92 ? -15.656 -23.375 9.734 1 97.69 92 ALA A O 1
ATOM 661 N N . MET A 1 93 ? -15.555 -22.125 7.93 1 97 93 MET A N 1
ATOM 662 C CA . MET A 1 93 ? -16.547 -22.906 7.195 1 97 93 MET A CA 1
ATOM 663 C C . MET A 1 93 ? -16.094 -24.344 6.984 1 97 93 MET A C 1
ATOM 665 O O . MET A 1 93 ? -16.859 -25.281 7.188 1 97 93 MET A O 1
ATOM 669 N N . ASN A 1 94 ? -14.82 -24.453 6.531 1 96.88 94 ASN A N 1
ATOM 670 C CA . ASN A 1 94 ? -14.273 -25.781 6.289 1 96.88 94 ASN A CA 1
ATOM 671 C C . ASN A 1 94 ? -14.266 -26.625 7.559 1 96.88 94 ASN A C 1
ATOM 673 O O . ASN A 1 94 ? -14.508 -27.828 7.508 1 96.88 94 ASN A O 1
ATOM 677 N N . HIS A 1 95 ? -13.922 -25.984 8.688 1 96.69 95 HIS A N 1
ATOM 678 C CA . HIS A 1 95 ? -13.883 -26.703 9.953 1 96.69 95 HIS A CA 1
ATOM 679 C C . HIS A 1 95 ? -15.281 -27.109 10.406 1 96.69 95 HIS A C 1
ATOM 681 O O . HIS A 1 95 ? -15.453 -28.156 11.023 1 96.69 95 HIS A O 1
ATOM 687 N N . LEU A 1 96 ? -16.297 -26.328 10.078 1 96 96 LEU A N 1
ATOM 688 C CA . LEU A 1 96 ? -17.656 -26.531 10.57 1 96 96 LEU A CA 1
ATOM 689 C C . LEU A 1 96 ? -18.469 -27.375 9.578 1 96 96 LEU A C 1
ATOM 691 O O . LEU A 1 96 ? -19.516 -27.922 9.938 1 96 96 LEU A O 1
ATOM 695 N N . ALA A 1 97 ? -17.984 -27.484 8.422 1 94.31 97 ALA A N 1
ATOM 696 C CA . ALA A 1 97 ? -18.734 -28.125 7.344 1 94.31 97 ALA A CA 1
ATOM 697 C C . ALA A 1 97 ? -19.125 -29.562 7.715 1 94.31 97 ALA A C 1
ATOM 699 O O . ALA A 1 97 ? -20.266 -29.953 7.535 1 94.31 97 ALA A O 1
ATOM 700 N N . PRO A 1 98 ? -18.219 -30.438 8.273 1 94.12 98 PRO A N 1
ATOM 701 C CA . PRO A 1 98 ? -18.562 -31.828 8.578 1 94.12 98 PRO A CA 1
ATOM 702 C C . PRO A 1 98 ? -19.641 -31.938 9.648 1 94.12 98 PRO A C 1
ATOM 704 O O . PRO A 1 98 ? -20.5 -32.844 9.578 1 94.12 98 PRO A O 1
ATOM 707 N N . ALA A 1 99 ? -19.719 -31.016 10.539 1 94.44 99 ALA A N 1
ATOM 708 C CA . ALA A 1 99 ? -20.641 -31.109 11.672 1 94.44 99 ALA A CA 1
ATOM 709 C C . ALA A 1 99 ? -21.953 -30.391 11.375 1 94.44 99 ALA A C 1
ATOM 711 O O . ALA A 1 99 ? -23.016 -30.812 11.844 1 94.44 99 ALA A O 1
ATOM 712 N N . PHE A 1 100 ? -21.938 -29.297 10.594 1 94.94 100 PHE A N 1
ATOM 713 C CA . PHE A 1 100 ? -23.109 -28.453 10.492 1 94.94 100 PHE A CA 1
ATOM 714 C C . PHE A 1 100 ? -23.594 -28.344 9.047 1 94.94 100 PHE A C 1
ATOM 716 O O . PHE A 1 100 ? -24.609 -27.703 8.773 1 94.94 100 PHE A O 1
ATOM 723 N N . GLY A 1 101 ? -22.922 -29 8.188 1 91.94 101 GLY A N 1
ATOM 724 C CA . GLY A 1 101 ? -23.312 -28.969 6.785 1 91.94 101 GLY A CA 1
ATOM 725 C C . GLY A 1 101 ? -23.453 -27.578 6.227 1 91.94 101 GLY A C 1
ATOM 726 O O . GLY A 1 101 ? -22.547 -26.75 6.379 1 91.94 101 GLY A O 1
ATOM 727 N N . ALA A 1 102 ? -24.578 -27.219 5.625 1 91.31 102 ALA A N 1
ATOM 728 C CA . ALA A 1 102 ? -24.797 -25.938 4.957 1 91.31 102 ALA A CA 1
ATOM 729 C C . ALA A 1 102 ? -24.859 -24.797 5.973 1 91.31 102 ALA A C 1
ATOM 731 O O . ALA A 1 102 ? -24.656 -23.641 5.617 1 91.31 102 ALA A O 1
ATOM 732 N N . TRP A 1 103 ? -25.109 -25.141 7.188 1 94.19 103 TRP A N 1
ATOM 733 C CA . TRP A 1 103 ? -25.172 -24.125 8.234 1 94.19 103 TRP A CA 1
ATOM 734 C C . TRP A 1 103 ? -23.781 -23.547 8.523 1 94.19 103 TRP A C 1
ATOM 736 O O . TRP A 1 103 ? -23.656 -22.5 9.156 1 94.19 103 TRP A O 1
ATOM 746 N N . ALA A 1 104 ? -22.797 -24.25 7.977 1 95.88 104 ALA A N 1
ATOM 747 C CA . ALA A 1 104 ? -21.422 -23.766 8.117 1 95.88 104 ALA A CA 1
ATOM 748 C C . ALA A 1 104 ? -21.25 -22.422 7.406 1 95.88 104 ALA A C 1
ATOM 750 O O . ALA A 1 104 ? -20.391 -21.609 7.785 1 95.88 104 ALA A O 1
ATOM 751 N N . ILE A 1 105 ? -22.109 -22.172 6.453 1 95.5 105 ILE A N 1
ATOM 752 C CA . ILE A 1 105 ? -22 -20.969 5.641 1 95.5 105 ILE A CA 1
ATOM 753 C C . ILE A 1 105 ? -22.391 -19.75 6.473 1 95.5 105 ILE A C 1
ATOM 755 O O . ILE A 1 105 ? -21.578 -18.828 6.652 1 95.5 105 ILE A O 1
ATOM 759 N N . PRO A 1 106 ? -23.594 -19.703 7.07 1 96.38 106 PRO A N 1
ATOM 760 C CA . PRO A 1 106 ? -23.938 -18.547 7.898 1 96.38 106 PRO A CA 1
ATOM 761 C C . PRO A 1 106 ? -23.047 -18.438 9.141 1 96.38 106 PRO A C 1
ATOM 763 O O . PRO A 1 106 ? -22.781 -17.328 9.602 1 96.38 106 PRO A O 1
ATOM 766 N N . MET A 1 107 ? -22.609 -19.5 9.664 1 97.38 107 MET A N 1
ATOM 767 C CA . MET A 1 107 ? -21.703 -19.453 10.812 1 97.38 107 MET A CA 1
ATOM 768 C C . MET A 1 107 ? -20.359 -18.844 10.422 1 97.38 107 MET A C 1
ATOM 770 O O . MET A 1 107 ? -19.812 -18.016 11.164 1 97.38 107 MET A O 1
ATOM 774 N N . GLY A 1 108 ? -19.812 -19.328 9.234 1 97.19 108 GLY A N 1
ATOM 775 C CA . GLY A 1 108 ? -18.594 -18.719 8.727 1 97.19 108 GLY A CA 1
ATOM 776 C C . GLY A 1 108 ? -18.734 -17.25 8.43 1 97.19 108 GLY A C 1
ATOM 777 O O . GLY A 1 108 ? -17.828 -16.453 8.672 1 97.19 108 GLY A O 1
ATOM 778 N N . ALA A 1 109 ? -19.906 -16.922 7.926 1 97.44 109 ALA A N 1
ATOM 779 C CA . ALA A 1 109 ? -20.203 -15.516 7.676 1 97.44 109 ALA A CA 1
ATOM 780 C C . ALA A 1 109 ? -20.203 -14.719 8.977 1 97.44 109 ALA A C 1
ATOM 782 O O . ALA A 1 109 ? -19.688 -13.594 9.016 1 97.44 109 ALA A O 1
ATOM 783 N N . GLY A 1 110 ? -20.797 -15.305 10.016 1 98.31 110 GLY A N 1
ATOM 784 C CA . GLY A 1 110 ? -20.766 -14.672 11.32 1 98.31 110 GLY A CA 1
ATOM 785 C C . GLY A 1 110 ? -19.359 -14.445 11.852 1 98.31 110 GLY A C 1
ATOM 786 O O . GLY A 1 110 ? -19.047 -13.391 12.398 1 98.31 110 GLY A O 1
ATOM 787 N N . VAL A 1 111 ? -18.516 -15.445 11.656 1 98.44 111 VAL A N 1
ATOM 788 C CA . VAL A 1 111 ? -17.125 -15.336 12.062 1 98.44 111 VAL A CA 1
ATOM 789 C C . VAL A 1 111 ? -16.438 -14.219 11.281 1 98.44 111 VAL A C 1
ATOM 791 O O . VAL A 1 111 ? -15.672 -13.43 11.844 1 98.44 111 VAL A O 1
ATOM 794 N N . ALA A 1 112 ? -16.719 -14.156 9.977 1 98.44 112 ALA A N 1
ATOM 795 C CA . ALA A 1 112 ? -16.141 -13.109 9.141 1 98.44 112 ALA A CA 1
ATOM 796 C C . ALA A 1 112 ? -16.547 -11.727 9.641 1 98.44 112 ALA A C 1
ATOM 798 O O . ALA A 1 112 ? -15.703 -10.82 9.727 1 98.44 112 ALA A O 1
ATOM 799 N N . LEU A 1 113 ? -17.812 -11.57 9.992 1 98.75 113 LEU A N 1
ATOM 800 C CA . LEU A 1 113 ? -18.297 -10.281 10.477 1 98.75 113 LEU A CA 1
ATOM 801 C C . LEU A 1 113 ? -17.625 -9.898 11.789 1 98.75 113 LEU A C 1
ATOM 803 O O . LEU A 1 113 ? -17.234 -8.742 11.977 1 98.75 113 LEU A O 1
ATOM 807 N N . LEU A 1 114 ? -17.438 -10.828 12.633 1 98.75 114 LEU A N 1
ATOM 808 C CA . LEU A 1 114 ? -16.797 -10.578 13.914 1 98.75 114 LEU A CA 1
ATOM 809 C C . LEU A 1 114 ? -15.32 -10.227 13.719 1 98.75 114 LEU A C 1
ATOM 811 O O . LEU A 1 114 ? -14.828 -9.258 14.297 1 98.75 114 LEU A O 1
ATOM 815 N N . VAL A 1 115 ? -14.648 -11.023 12.914 1 98.75 115 VAL A N 1
ATOM 816 C CA . VAL A 1 115 ? -13.227 -10.82 12.688 1 98.75 115 VAL A CA 1
ATOM 817 C C . VAL A 1 115 ? -13 -9.484 11.984 1 98.75 115 VAL A C 1
ATOM 819 O O . VAL A 1 115 ? -12.086 -8.734 12.336 1 98.75 115 VAL A O 1
ATOM 822 N N . GLY A 1 116 ? -13.836 -9.242 10.938 1 98.81 116 GLY A N 1
ATOM 823 C CA . GLY A 1 116 ? -13.742 -7.953 10.273 1 98.81 116 GLY A CA 1
ATOM 824 C C . GLY A 1 116 ? -13.922 -6.777 11.211 1 98.81 116 GLY A C 1
ATOM 825 O O . GLY A 1 116 ? -13.125 -5.84 11.203 1 98.81 116 GLY A O 1
ATOM 826 N N . ALA A 1 117 ? -14.906 -6.871 12.047 1 98.81 117 ALA A N 1
ATOM 827 C CA . ALA A 1 117 ? -15.172 -5.816 13.023 1 98.81 117 ALA A CA 1
ATOM 828 C C . ALA A 1 117 ? -14.008 -5.68 14 1 98.81 117 ALA A C 1
ATOM 830 O O . ALA A 1 117 ? -13.641 -4.566 14.383 1 98.81 117 ALA A O 1
ATOM 831 N N . LEU A 1 118 ? -13.445 -6.746 14.383 1 98.81 118 LEU A N 1
ATOM 832 C CA . LEU A 1 118 ? -12.328 -6.73 15.32 1 98.81 118 LEU A CA 1
ATOM 833 C C . LEU A 1 118 ? -11.086 -6.125 14.672 1 98.81 118 LEU A C 1
ATOM 835 O O . LEU A 1 118 ? -10.32 -5.418 15.336 1 98.81 118 LEU A O 1
ATOM 839 N N . CYS A 1 119 ? -10.867 -6.488 13.406 1 98.75 119 CYS A N 1
ATOM 840 C CA . CYS A 1 119 ? -9.758 -5.875 12.688 1 98.75 119 CYS A CA 1
ATOM 841 C C . CYS A 1 119 ? -9.922 -4.363 12.609 1 98.75 119 CYS A C 1
ATOM 843 O O . CYS A 1 119 ? -8.969 -3.617 12.812 1 98.75 119 CYS A O 1
ATOM 845 N N . GLY A 1 120 ? -11.164 -3.969 12.297 1 98.75 120 GLY A N 1
ATOM 846 C CA . GLY A 1 120 ? -11.445 -2.543 12.305 1 98.75 120 GLY A CA 1
ATOM 847 C C . GLY A 1 120 ? -11.242 -1.901 13.664 1 98.75 120 GLY A C 1
ATOM 848 O O . GLY A 1 120 ? -10.688 -0.806 13.766 1 98.75 120 GLY A O 1
ATOM 849 N N . LEU A 1 121 ? -11.656 -2.574 14.68 1 98.75 121 LEU A N 1
ATOM 850 C CA . LEU A 1 121 ? -11.484 -2.08 16.047 1 98.75 121 LEU A CA 1
ATOM 851 C C . LEU A 1 121 ? -10 -1.948 16.391 1 98.75 121 LEU A C 1
ATOM 853 O O . LEU A 1 121 ? -9.594 -0.967 17.016 1 98.75 121 LEU A O 1
ATOM 857 N N . PHE A 1 122 ? -9.273 -2.92 15.992 1 98.5 122 PHE A N 1
ATOM 858 C CA . PHE A 1 122 ? -7.836 -2.898 16.234 1 98.5 122 PHE A CA 1
ATOM 859 C C . PHE A 1 122 ? -7.199 -1.68 15.578 1 98.5 122 PHE A C 1
ATOM 861 O O . PHE A 1 122 ? -6.445 -0.947 16.219 1 98.5 122 PHE A O 1
ATOM 868 N N . ASN A 1 123 ? -7.504 -1.44 14.344 1 98.56 123 ASN A N 1
ATOM 869 C CA . ASN A 1 123 ? -6.996 -0.269 13.633 1 98.56 123 ASN A CA 1
ATOM 870 C C . ASN A 1 123 ? -7.453 1.027 14.297 1 98.56 123 ASN A C 1
ATOM 872 O O . ASN A 1 123 ? -6.645 1.924 14.547 1 98.56 123 ASN A O 1
ATOM 876 N N . GLY A 1 124 ? -8.727 1.029 14.594 1 98.5 124 GLY A N 1
ATOM 877 C CA . GLY A 1 124 ? -9.289 2.232 15.188 1 98.5 124 GLY A CA 1
ATOM 878 C C . GLY A 1 124 ? -8.688 2.566 16.531 1 98.5 124 GLY A C 1
ATOM 879 O O . GLY A 1 124 ? -8.359 3.725 16.812 1 98.5 124 GLY A O 1
ATOM 880 N N . LEU A 1 125 ? -8.484 1.611 17.359 1 98 125 LEU A N 1
ATOM 881 C CA . LEU A 1 125 ? -7.957 1.834 18.703 1 98 125 LEU A CA 1
ATOM 882 C C . LEU A 1 125 ? -6.504 2.297 18.656 1 98 125 LEU A C 1
ATOM 884 O O . LEU A 1 125 ? -6.105 3.182 19.406 1 98 125 LEU A O 1
ATOM 888 N N . ILE A 1 126 ? -5.758 1.728 17.812 1 97.12 126 ILE A N 1
ATOM 889 C CA . ILE A 1 126 ? -4.352 2.107 17.734 1 97.12 126 ILE A CA 1
ATOM 890 C C . ILE A 1 126 ? -4.23 3.529 17.188 1 97.12 126 ILE A C 1
ATOM 892 O O . ILE A 1 126 ? -3.373 4.301 17.609 1 97.12 126 ILE A O 1
ATOM 896 N N . VAL A 1 127 ? -5.098 3.848 16.234 1 97 127 VAL A N 1
ATOM 897 C CA . VAL A 1 127 ? -5.074 5.184 15.656 1 97 127 VAL A CA 1
ATOM 898 C C . VAL A 1 127 ? -5.504 6.211 16.703 1 97 127 VAL A C 1
ATOM 900 O O . VAL A 1 127 ? -4.887 7.273 16.828 1 97 127 VAL A O 1
ATOM 903 N N . THR A 1 128 ? -6.531 5.891 17.5 1 96.38 128 THR A N 1
ATOM 904 C CA . THR A 1 128 ? -7.145 6.902 18.344 1 96.38 128 THR A CA 1
ATOM 905 C C . THR A 1 128 ? -6.504 6.902 19.734 1 96.38 128 THR A C 1
ATOM 907 O O . THR A 1 128 ? -6.078 7.949 20.219 1 96.38 128 THR A O 1
ATOM 910 N N . VAL A 1 129 ? -6.391 5.746 20.312 1 94.06 129 VAL A N 1
ATOM 911 C CA . VAL A 1 129 ? -5.812 5.66 21.656 1 94.06 129 VAL A CA 1
ATOM 912 C C . VAL A 1 129 ? -4.293 5.766 21.578 1 94.06 129 VAL A C 1
ATOM 914 O O . VAL A 1 129 ? -3.66 6.402 22.422 1 94.06 129 VAL A O 1
ATOM 917 N N . GLY A 1 130 ? -3.729 5.172 20.562 1 93.31 130 GLY A N 1
ATOM 918 C CA . GLY A 1 130 ? -2.289 5.266 20.375 1 93.31 130 GLY A CA 1
ATOM 919 C C . GLY A 1 130 ? -1.848 6.609 19.812 1 93.31 130 GLY A C 1
ATOM 920 O O . GLY A 1 130 ? -0.669 6.961 19.906 1 93.31 130 GLY A O 1
ATOM 921 N N . ARG A 1 131 ? -2.793 7.293 19.188 1 93.62 131 ARG A N 1
ATOM 922 C CA . ARG A 1 131 ? -2.549 8.609 18.609 1 93.62 131 ARG A CA 1
ATOM 923 C C . ARG A 1 131 ? -1.444 8.547 17.562 1 93.62 131 ARG A C 1
ATOM 925 O O . ARG A 1 131 ? -0.519 9.359 17.578 1 93.62 131 ARG A O 1
ATOM 932 N N . ILE A 1 132 ? -1.465 7.492 16.828 1 92.75 132 ILE A N 1
ATOM 933 C CA . ILE A 1 132 ? -0.545 7.305 15.711 1 92.75 132 ILE A CA 1
ATOM 934 C C . ILE A 1 132 ? -1.226 7.715 14.414 1 92.75 132 ILE A C 1
ATOM 936 O O . ILE A 1 132 ? -2.436 7.535 14.25 1 92.75 132 ILE A O 1
ATOM 940 N N . GLU A 1 133 ? -0.455 8.328 13.508 1 91.38 133 GLU A N 1
ATOM 941 C CA . GLU A 1 133 ? -0.989 8.695 12.203 1 91.38 133 GLU A CA 1
ATOM 942 C C . GLU A 1 133 ? -1.655 7.5 11.523 1 91.38 133 GLU A C 1
ATOM 944 O O . GLU A 1 133 ? -1.08 6.41 11.469 1 91.38 133 GLU A O 1
ATOM 949 N N . PRO A 1 134 ? -2.877 7.676 11.055 1 94.88 134 PRO A N 1
ATOM 950 C CA . PRO A 1 134 ? -3.66 6.574 10.492 1 94.88 134 PRO A CA 1
ATOM 951 C C . PRO A 1 134 ? -2.916 5.82 9.383 1 94.88 134 PRO A C 1
ATOM 953 O O . PRO A 1 134 ? -3.002 4.594 9.305 1 94.88 134 PRO A O 1
ATOM 956 N N . PHE A 1 135 ? -2.209 6.566 8.617 1 92.25 135 PHE A N 1
ATOM 957 C CA . PHE A 1 135 ? -1.554 5.914 7.484 1 92.25 135 PHE A CA 1
ATOM 958 C C . PHE A 1 135 ? -0.51 4.914 7.969 1 92.25 135 PHE A C 1
ATOM 960 O O . PHE A 1 135 ? -0.333 3.855 7.367 1 92.25 135 PHE A O 1
ATOM 967 N N . ILE A 1 136 ? 0.225 5.141 9 1 92.62 136 ILE A N 1
ATOM 968 C CA . ILE A 1 136 ? 1.275 4.273 9.523 1 92.62 136 ILE A CA 1
ATOM 969 C C . ILE A 1 136 ? 0.653 3.021 10.141 1 92.62 136 ILE A C 1
ATOM 971 O O . ILE A 1 136 ? 1.123 1.906 9.906 1 92.62 136 ILE A O 1
ATOM 975 N N . VAL A 1 137 ? -0.409 3.26 10.93 1 96.19 137 VAL A N 1
ATOM 976 C CA . VAL A 1 137 ? -1.081 2.143 11.578 1 96.19 137 VAL A CA 1
ATOM 977 C C . VAL A 1 137 ? -1.602 1.166 10.531 1 96.19 137 VAL A C 1
ATOM 979 O O . VAL A 1 137 ? -1.374 -0.042 10.633 1 96.19 137 VAL A O 1
ATOM 982 N N . THR A 1 138 ? -2.197 1.75 9.516 1 97.25 138 THR A N 1
ATOM 983 C CA . THR A 1 138 ? -2.893 0.881 8.57 1 97.25 138 THR A CA 1
ATOM 984 C C . THR A 1 138 ? -1.92 0.317 7.539 1 97.25 138 THR A C 1
ATOM 986 O O . THR A 1 138 ? -2.191 -0.715 6.922 1 97.25 138 THR A O 1
ATOM 989 N N . LEU A 1 139 ? -0.8 0.982 7.348 1 95 139 LEU A N 1
ATOM 990 C CA . LEU A 1 139 ? 0.274 0.348 6.59 1 95 139 LEU A CA 1
ATOM 991 C C . LEU A 1 139 ? 0.829 -0.858 7.34 1 95 139 LEU A C 1
ATOM 993 O O . LEU A 1 139 ? 1.065 -1.911 6.746 1 95 139 LEU A O 1
ATOM 997 N N . GLY A 1 140 ? 1.06 -0.64 8.617 1 96.38 140 GLY A N 1
ATOM 998 C CA . GLY A 1 140 ? 1.524 -1.737 9.453 1 96.38 140 GLY A CA 1
ATOM 999 C C . GLY A 1 140 ? 0.568 -2.914 9.477 1 96.38 140 GLY A C 1
ATOM 1000 O O . GLY A 1 140 ? 0.981 -4.059 9.289 1 96.38 140 GLY A O 1
ATOM 1001 N N . THR A 1 141 ? -0.689 -2.619 9.633 1 97.88 141 THR A N 1
ATOM 1002 C CA . THR A 1 141 ? -1.658 -3.707 9.703 1 97.88 141 THR A CA 1
ATOM 1003 C C . THR A 1 141 ? -1.871 -4.332 8.328 1 97.88 141 THR A C 1
ATOM 1005 O O . THR A 1 141 ? -2.225 -5.508 8.227 1 97.88 141 THR A O 1
ATOM 1008 N N . MET A 1 142 ? -1.686 -3.518 7.293 1 97 142 MET A N 1
ATOM 1009 C CA . MET A 1 142 ? -1.694 -4.102 5.957 1 97 142 MET A CA 1
ATOM 1010 C C . MET A 1 142 ? -0.692 -5.246 5.855 1 97 142 MET A C 1
ATOM 1012 O O . MET A 1 142 ? -1.018 -6.316 5.344 1 97 142 MET A O 1
ATOM 1016 N N . GLY A 1 143 ? 0.515 -4.973 6.387 1 96 143 GLY A N 1
ATOM 1017 C CA . GLY A 1 143 ? 1.52 -6.023 6.414 1 96 143 GLY A CA 1
ATOM 1018 C C . GLY A 1 143 ? 1.131 -7.199 7.289 1 96 143 GLY A C 1
ATOM 1019 O O . GLY A 1 143 ? 1.333 -8.359 6.914 1 96 143 GLY A O 1
ATOM 1020 N N . ILE A 1 144 ? 0.54 -6.902 8.375 1 97.31 144 ILE A N 1
ATOM 1021 C CA . ILE A 1 144 ? 0.155 -7.938 9.336 1 97.31 144 ILE A CA 1
ATOM 1022 C C . ILE A 1 144 ? -0.918 -8.836 8.719 1 97.31 144 ILE A C 1
ATOM 1024 O O . ILE A 1 144 ? -0.77 -10.055 8.688 1 97.31 144 ILE A O 1
ATOM 1028 N N . PHE A 1 145 ? -1.964 -8.242 8.195 1 98.12 145 PHE A N 1
ATOM 1029 C CA . PHE A 1 145 ? -3.066 -9.008 7.629 1 98.12 145 PHE A CA 1
ATOM 1030 C C . PHE A 1 145 ? -2.602 -9.805 6.414 1 98.12 145 PHE A C 1
ATOM 1032 O O . PHE A 1 145 ? -3 -10.961 6.234 1 98.12 145 PHE A O 1
ATOM 1039 N N . ARG A 1 146 ? -1.79 -9.203 5.617 1 96.31 146 ARG A N 1
ATOM 1040 C CA . ARG A 1 146 ? -1.279 -9.891 4.441 1 96.31 146 ARG A CA 1
ATOM 1041 C C . ARG A 1 146 ? -0.431 -11.094 4.836 1 96.31 146 ARG A C 1
ATOM 1043 O O . ARG A 1 146 ? -0.539 -12.164 4.234 1 96.31 146 ARG A O 1
ATOM 1050 N N . ALA A 1 147 ? 0.429 -10.922 5.852 1 95.25 147 ALA A N 1
ATOM 1051 C CA . ALA A 1 147 ? 1.279 -12.008 6.332 1 95.25 147 ALA A CA 1
ATOM 1052 C C . ALA A 1 147 ? 0.441 -13.172 6.844 1 95.25 147 ALA A C 1
ATOM 1054 O O . ALA A 1 147 ? 0.756 -14.336 6.574 1 95.25 147 ALA A O 1
ATOM 1055 N N . PHE A 1 148 ? -0.587 -12.867 7.496 1 96.88 148 PHE A N 1
ATOM 1056 C CA . PHE A 1 148 ? -1.409 -13.914 8.078 1 96.88 148 PHE A CA 1
ATOM 1057 C C . PHE A 1 148 ? -2.119 -14.719 6.996 1 96.88 148 PHE A C 1
ATOM 1059 O O . PHE A 1 148 ? -2.227 -15.938 7.09 1 96.88 148 PHE A O 1
ATOM 1066 N N . ILE A 1 149 ? -2.633 -14.031 5.965 1 96.56 149 ILE A N 1
ATOM 1067 C CA . ILE A 1 149 ? -3.277 -14.789 4.898 1 96.56 149 ILE A CA 1
ATOM 1068 C C . ILE A 1 149 ? -2.236 -15.633 4.164 1 96.56 14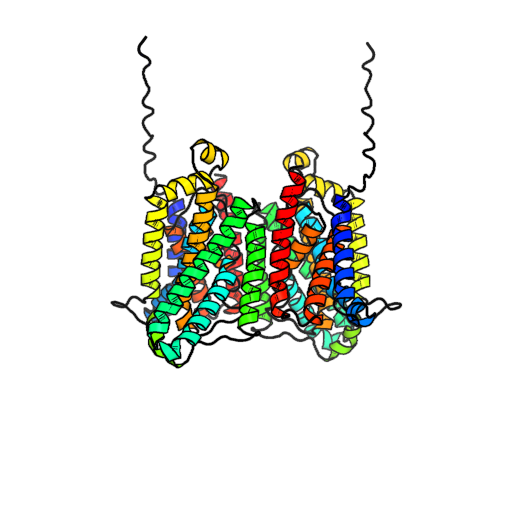9 ILE A C 1
ATOM 1070 O O . ILE A 1 149 ? -2.516 -16.766 3.764 1 96.56 149 ILE A O 1
ATOM 1074 N N . THR A 1 150 ? -1.108 -15.109 3.979 1 94 150 THR A N 1
ATOM 1075 C CA . THR A 1 150 ? -0.052 -15.875 3.324 1 94 150 THR A CA 1
ATOM 1076 C C . THR A 1 150 ? 0.321 -17.109 4.152 1 94 150 THR A C 1
ATOM 1078 O O . THR A 1 150 ? 0.519 -18.188 3.604 1 94 150 THR A O 1
ATOM 1081 N N . PHE A 1 151 ? 0.371 -16.906 5.441 1 94.31 151 PHE A N 1
ATOM 1082 C CA . PHE A 1 151 ?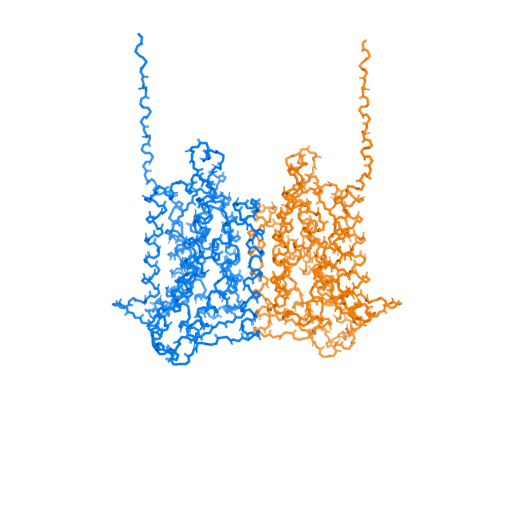 0.67 -18.016 6.355 1 94.31 151 PHE A CA 1
ATOM 1083 C C . PHE A 1 151 ? -0.433 -19.062 6.316 1 94.31 151 PHE A C 1
ATOM 1085 O O . PHE A 1 151 ? -0.155 -20.266 6.223 1 94.31 151 PHE A O 1
ATOM 1092 N N . MET A 1 152 ? -1.651 -18.609 6.312 1 94.56 152 MET A N 1
ATOM 1093 C CA . MET A 1 152 ? -2.805 -19.516 6.336 1 94.56 152 MET A CA 1
ATOM 1094 C C . MET A 1 152 ? -2.883 -20.328 5.051 1 94.56 152 MET A C 1
ATOM 1096 O O . MET A 1 152 ? -3.348 -21.469 5.066 1 94.56 152 MET A O 1
ATOM 1100 N N . THR A 1 153 ? -2.42 -19.766 3.953 1 94.56 153 THR A N 1
ATOM 1101 C CA . THR A 1 153 ? -2.518 -20.438 2.662 1 94.56 153 THR A CA 1
ATOM 1102 C C . THR A 1 153 ? -1.221 -21.172 2.334 1 94.56 153 THR A C 1
ATOM 1104 O O . THR A 1 153 ? -1.094 -21.781 1.264 1 94.56 153 THR A O 1
ATOM 1107 N N . ASP A 1 154 ? -0.222 -21.078 3.225 1 91.81 154 ASP A N 1
ATOM 1108 C CA . ASP A 1 154 ? 1.104 -21.625 2.977 1 91.81 154 ASP A CA 1
ATOM 1109 C C . ASP A 1 154 ? 1.666 -21.141 1.645 1 91.81 154 ASP A C 1
ATOM 1111 O O . ASP A 1 154 ? 2.211 -21.922 0.867 1 91.81 154 ASP A O 1
ATOM 1115 N N . GLY A 1 155 ? 1.317 -19.906 1.354 1 88.69 155 GLY A N 1
ATOM 1116 C CA . GLY A 1 155 ? 1.819 -19.297 0.132 1 88.69 155 GLY A CA 1
ATOM 1117 C C . GLY A 1 155 ? 1.012 -19.672 -1.097 1 88.69 155 GLY A C 1
ATOM 1118 O O . GLY A 1 155 ? 1.243 -19.141 -2.184 1 88.69 155 GLY A O 1
ATOM 1119 N N . GLY A 1 156 ? 0.066 -20.562 -0.923 1 91.62 156 GLY A N 1
ATOM 1120 C CA . GLY A 1 156 ? -0.75 -21.016 -2.037 1 91.62 156 GLY A CA 1
ATOM 1121 C C . GLY A 1 156 ? -2.186 -20.531 -1.964 1 91.62 156 GLY A C 1
ATOM 1122 O O . GLY A 1 156 ? -2.432 -19.328 -1.853 1 91.62 156 GLY A O 1
ATOM 1123 N N . SER A 1 157 ? -3.08 -21.484 -2.092 1 93.88 157 SER A N 1
ATOM 1124 C CA . SER A 1 157 ? -4.504 -21.172 -2.104 1 93.88 157 SER A CA 1
ATOM 1125 C C . SER A 1 157 ? -5.246 -21.922 -1.006 1 93.88 157 SER A C 1
ATOM 1127 O O . SER A 1 157 ? -4.867 -23.031 -0.645 1 93.88 157 SER A O 1
ATOM 1129 N N . LEU A 1 158 ? -6.215 -21.234 -0.426 1 96.06 158 LEU A N 1
ATOM 1130 C CA . LEU A 1 158 ? -7.117 -21.812 0.564 1 96.06 158 LEU A CA 1
ATOM 1131 C C . LEU A 1 158 ? -8.531 -21.938 0.005 1 96.06 158 LEU A C 1
ATOM 1133 O O . LEU A 1 158 ? -9.32 -21 0.076 1 96.06 158 LEU A O 1
ATOM 1137 N N . PRO A 1 159 ? -8.805 -23.188 -0.509 1 95.56 159 PRO A N 1
ATOM 1138 C CA . PRO A 1 159 ? -10.117 -23.375 -1.137 1 95.56 159 PRO A CA 1
ATOM 1139 C C . PRO A 1 159 ? -11.219 -23.672 -0.122 1 95.56 159 PRO A C 1
ATOM 1141 O O . PRO A 1 159 ? -10.945 -24.234 0.942 1 95.56 159 PRO A O 1
ATOM 1144 N N . ILE A 1 160 ? -12.375 -23.344 -0.469 1 94.31 160 ILE A N 1
ATOM 1145 C CA . ILE A 1 160 ? -13.547 -23.734 0.303 1 94.31 160 ILE A CA 1
ATOM 1146 C C . ILE A 1 160 ? -13.828 -25.219 0.087 1 94.31 160 ILE A C 1
ATOM 1148 O O . ILE A 1 160 ? -13.555 -25.766 -0.986 1 94.31 160 ILE A O 1
ATOM 1152 N N . ASP A 1 161 ? -14.359 -25.703 1.113 1 93.88 161 ASP A N 1
ATOM 1153 C CA . ASP A 1 161 ? -14.719 -27.109 1.019 1 93.88 161 ASP A CA 1
ATOM 1154 C C . ASP A 1 161 ? -15.68 -27.359 -0.14 1 93.88 161 ASP A C 1
ATOM 1156 O O . ASP A 1 161 ? -16.672 -26.641 -0.299 1 93.88 161 ASP A O 1
ATOM 1160 N N . ARG A 1 162 ? -15.391 -28.391 -0.861 1 90.81 162 ARG A N 1
ATOM 1161 C CA . ARG A 1 162 ? -16.172 -28.719 -2.043 1 90.81 162 ARG A CA 1
ATOM 1162 C C . ARG A 1 162 ? -17.641 -28.938 -1.684 1 90.81 162 ARG A C 1
ATOM 1164 O O . ARG A 1 162 ? -18.531 -28.594 -2.461 1 90.81 162 ARG A O 1
ATOM 1171 N N . SER A 1 163 ? -17.859 -29.438 -0.525 1 91.5 163 SER A N 1
ATOM 1172 C CA . SER A 1 163 ? -19.219 -29.766 -0.098 1 91.5 163 SER A CA 1
ATOM 1173 C C . SER A 1 163 ? -20.047 -28.5 0.105 1 91.5 163 SER A C 1
ATOM 1175 O O . SER A 1 163 ? -21.281 -28.547 0.101 1 91.5 163 SER A O 1
ATOM 1177 N N . LEU A 1 164 ? -19.406 -27.453 0.241 1 93.38 164 LEU A N 1
ATOM 1178 C CA . LEU A 1 164 ? -20.109 -26.219 0.542 1 93.38 164 LEU A CA 1
ATOM 1179 C C . LEU A 1 164 ? -20.266 -25.359 -0.711 1 93.38 164 LEU A C 1
ATOM 1181 O O . LEU A 1 164 ? -21.031 -24.391 -0.711 1 93.38 164 LEU A O 1
ATOM 1185 N N . ARG A 1 165 ? -19.625 -25.703 -1.713 1 90.19 165 ARG A N 1
ATOM 1186 C CA . ARG A 1 165 ? -19.547 -24.859 -2.9 1 90.19 165 ARG A CA 1
ATOM 1187 C C . ARG A 1 165 ? -20.922 -24.656 -3.523 1 90.19 165 ARG A C 1
ATOM 1189 O O . ARG A 1 165 ? -21.312 -23.547 -3.863 1 90.19 165 ARG A O 1
ATOM 1196 N N . GLU A 1 166 ? -21.656 -25.734 -3.627 1 89.25 166 GLU A N 1
ATOM 1197 C CA . GLU A 1 166 ? -22.969 -25.656 -4.266 1 89.25 166 GLU A CA 1
ATOM 1198 C C . GLU A 1 166 ? -23.938 -24.828 -3.432 1 89.25 166 GLU A C 1
ATOM 1200 O O . GLU A 1 166 ? -24.703 -24.031 -3.971 1 89.25 166 GLU A O 1
ATOM 1205 N N . ALA A 1 167 ? -23.891 -25.062 -2.195 1 90 167 ALA A N 1
ATOM 1206 C CA . ALA A 1 167 ? -24.797 -24.359 -1.294 1 90 167 ALA A CA 1
ATOM 1207 C C . ALA A 1 167 ? -24.469 -22.875 -1.223 1 90 167 ALA A C 1
ATOM 1209 O O . ALA A 1 167 ? -25.344 -22.031 -0.99 1 90 167 ALA A O 1
ATOM 1210 N N . TYR A 1 168 ? -23.25 -22.562 -1.433 1 91.94 168 TYR A N 1
ATOM 1211 C CA . TYR A 1 168 ? -22.766 -21.203 -1.277 1 91.94 168 TYR A CA 1
ATOM 1212 C C . TYR A 1 168 ? -22.844 -20.438 -2.598 1 91.94 168 TYR A C 1
ATOM 1214 O O . TYR A 1 168 ? -22.812 -19.203 -2.617 1 91.94 168 TYR A O 1
ATOM 1222 N N . ARG A 1 169 ? -23.047 -21.047 -3.656 1 88.06 169 ARG A N 1
ATOM 1223 C CA . ARG A 1 169 ? -22.984 -20.5 -5.012 1 88.06 169 ARG A CA 1
ATOM 1224 C C . ARG A 1 169 ? -24.062 -19.453 -5.23 1 88.06 169 ARG A C 1
ATOM 1226 O O . ARG A 1 169 ? -23.812 -18.406 -5.84 1 88.06 169 ARG A O 1
ATOM 1233 N N . PRO A 1 170 ? -25.234 -19.641 -4.621 1 86.38 170 PRO A N 1
ATOM 1234 C CA . PRO A 1 170 ? -26.297 -18.688 -4.902 1 86.38 170 PRO A CA 1
ATOM 1235 C C . PRO A 1 170 ? -26.031 -17.312 -4.301 1 86.38 170 PRO A C 1
ATOM 1237 O O . PRO A 1 170 ? -26.625 -16.312 -4.73 1 86.38 170 PRO A O 1
ATOM 1240 N N . VAL A 1 171 ? -25.203 -17.203 -3.436 1 83.75 171 VAL A N 1
ATOM 1241 C CA . VAL A 1 171 ? -24.922 -15.922 -2.795 1 83.75 171 VAL A CA 1
ATOM 1242 C C . VAL A 1 171 ? -24.328 -14.961 -3.814 1 83.75 171 VAL A C 1
ATOM 1244 O O . VAL A 1 171 ? -24.547 -13.75 -3.734 1 83.75 171 VAL A O 1
ATOM 1247 N N . TYR A 1 172 ? -23.594 -15.492 -4.73 1 80.94 172 TYR A N 1
ATOM 1248 C CA . TYR A 1 172 ? -23.016 -14.641 -5.762 1 80.94 172 TYR A CA 1
ATOM 1249 C C . TYR A 1 172 ? -23.766 -14.789 -7.078 1 80.94 172 TYR A C 1
ATOM 1251 O O . TYR A 1 172 ? -24.062 -13.789 -7.742 1 80.94 172 TYR A O 1
ATOM 1259 N N . PHE A 1 173 ? -24.219 -15.945 -7.383 1 83.25 173 PHE A N 1
ATOM 1260 C CA . PHE A 1 173 ? -24.766 -16.203 -8.703 1 83.25 173 PHE A CA 1
ATOM 1261 C C . PHE A 1 173 ? -26.281 -16.203 -8.664 1 83.25 173 PHE A C 1
ATOM 1263 O O . PHE A 1 173 ? -26.938 -16.188 -9.711 1 83.25 173 PHE A O 1
ATOM 1270 N N . GLY A 1 174 ? -26.797 -16.172 -7.473 1 84.38 174 GLY A N 1
ATOM 1271 C CA . GLY A 1 174 ? -28.234 -16.125 -7.332 1 84.38 174 GLY A CA 1
ATOM 1272 C C . GLY A 1 174 ? -28.812 -14.734 -7.473 1 84.38 174 GLY A C 1
ATOM 1273 O O . GLY A 1 174 ? -28.062 -13.75 -7.48 1 84.38 174 GLY A O 1
ATOM 1274 N N . SER A 1 175 ? -30.109 -14.711 -7.777 1 86.12 175 SER A N 1
ATOM 1275 C CA . SER A 1 175 ? -30.75 -13.422 -7.945 1 86.12 175 SER A CA 1
ATOM 1276 C C . SER A 1 175 ? -32.156 -13.414 -7.316 1 86.12 175 SER A C 1
ATOM 1278 O O . SER A 1 175 ? -32.719 -14.469 -7.062 1 86.12 175 SER A O 1
ATOM 1280 N N . PHE A 1 176 ? -32.469 -12.297 -6.793 1 87.25 176 PHE A N 1
ATOM 1281 C CA . PHE A 1 176 ? -33.844 -12.023 -6.34 1 87.25 176 PHE A CA 1
ATOM 1282 C C . PHE A 1 176 ? -34.531 -11.086 -7.305 1 87.25 176 PHE A C 1
ATOM 1284 O O . PHE A 1 176 ? -34.219 -9.898 -7.367 1 87.25 176 PHE A O 1
ATOM 1291 N N . PHE A 1 177 ? -35.5 -11.531 -8.125 1 87.44 177 PHE A N 1
ATOM 1292 C CA . PHE A 1 177 ? -36.25 -10.773 -9.133 1 87.44 177 PHE A CA 1
ATOM 1293 C C . PHE A 1 177 ? -35.312 -10.219 -10.188 1 87.44 177 PHE A C 1
ATOM 1295 O O . PHE A 1 177 ? -35.406 -9.055 -10.578 1 87.44 177 PHE A O 1
ATOM 1302 N N . GLY A 1 178 ? -34.219 -11 -10.469 1 84 178 GLY A N 1
ATOM 1303 C CA . GLY A 1 178 ? -33.312 -10.609 -11.523 1 84 178 GLY A CA 1
ATOM 1304 C C . GLY A 1 178 ? -32.125 -9.812 -11.008 1 84 178 GLY A C 1
ATOM 1305 O O . GLY A 1 178 ? -31.156 -9.578 -11.742 1 84 178 GLY A O 1
ATOM 1306 N N . ILE A 1 179 ? -32.156 -9.375 -9.789 1 89.31 179 ILE A N 1
ATOM 1307 C CA . ILE A 1 179 ? -31.062 -8.586 -9.211 1 89.31 179 ILE A CA 1
ATOM 1308 C C . ILE A 1 179 ? -30.125 -9.5 -8.406 1 89.31 179 ILE A C 1
ATOM 1310 O O . ILE A 1 179 ? -30.562 -10.156 -7.457 1 89.31 179 ILE A O 1
ATOM 1314 N N . PRO A 1 180 ? -28.906 -9.531 -8.812 1 92.81 180 PRO A N 1
ATOM 1315 C CA . PRO A 1 180 ? -27.953 -10.391 -8.094 1 92.81 180 PRO A CA 1
ATOM 1316 C C . PRO A 1 180 ? -27.844 -10.039 -6.609 1 92.81 180 PRO A C 1
ATOM 1318 O O . PRO A 1 180 ? -27.953 -8.859 -6.242 1 92.81 180 PRO A O 1
ATOM 1321 N N . TYR A 1 181 ? -27.625 -10.984 -5.77 1 93.12 181 TYR A N 1
ATOM 1322 C CA . TYR A 1 181 ? -27.609 -10.82 -4.32 1 93.12 181 TYR A CA 1
ATOM 1323 C C . TYR A 1 181 ? -26.547 -9.805 -3.904 1 93.12 181 TYR A C 1
ATOM 1325 O O . TYR A 1 181 ? -26.781 -8.984 -3.02 1 93.12 181 TYR A O 1
ATOM 1333 N N . PRO A 1 182 ? -25.328 -9.852 -4.523 1 93.94 182 PRO A N 1
ATOM 1334 C CA . PRO A 1 182 ? -24.344 -8.844 -4.125 1 93.94 182 PRO A CA 1
ATOM 1335 C C . PRO A 1 182 ? -24.844 -7.414 -4.328 1 93.94 182 PRO A C 1
ATOM 1337 O O . PRO A 1 182 ? -24.516 -6.52 -3.545 1 93.94 182 PRO A O 1
ATOM 1340 N N . VAL A 1 183 ? -25.578 -7.195 -5.336 1 94.75 183 VAL A N 1
ATOM 1341 C CA . VAL A 1 183 ? -26.125 -5.867 -5.613 1 94.75 183 VAL A CA 1
ATOM 1342 C C . VAL A 1 183 ? -27.141 -5.484 -4.535 1 94.75 183 VAL A C 1
ATOM 1344 O O . VAL A 1 183 ? -27.156 -4.344 -4.07 1 94.75 183 VAL A O 1
ATOM 1347 N N . LEU A 1 184 ? -27.969 -6.41 -4.176 1 95.56 184 LEU A N 1
ATOM 1348 C CA . LEU A 1 184 ? -28.953 -6.176 -3.123 1 95.56 184 LEU A CA 1
ATOM 1349 C C . LEU A 1 184 ? -28.266 -5.879 -1.796 1 95.56 184 LEU A C 1
ATOM 1351 O O . LEU A 1 184 ? -28.688 -4.984 -1.062 1 95.56 184 LEU A O 1
ATOM 1355 N N . ILE A 1 185 ? -27.25 -6.648 -1.521 1 96.25 185 ILE A N 1
ATOM 1356 C CA . ILE A 1 185 ? -26.5 -6.441 -0.29 1 96.25 185 ILE A CA 1
ATOM 1357 C C . ILE A 1 185 ? -25.844 -5.059 -0.311 1 96.25 185 ILE A C 1
ATOM 1359 O O . ILE A 1 185 ? -25.844 -4.352 0.699 1 96.25 185 ILE A O 1
ATOM 1363 N N . THR A 1 186 ? -25.297 -4.711 -1.463 1 96.81 186 THR A N 1
ATOM 1364 C CA . THR A 1 186 ? -24.719 -3.383 -1.61 1 96.81 186 THR A CA 1
ATOM 1365 C C . THR A 1 186 ? -25.75 -2.303 -1.329 1 96.81 186 THR A C 1
ATOM 1367 O O . THR A 1 186 ? -25.469 -1.318 -0.645 1 96.81 186 THR A O 1
ATOM 1370 N N . PHE A 1 187 ? -26.922 -2.486 -1.844 1 96.81 187 PHE A N 1
ATOM 1371 C CA . PHE A 1 187 ? -28 -1.526 -1.641 1 96.81 187 PHE A CA 1
ATOM 1372 C C . PHE A 1 187 ? -28.312 -1.374 -0.157 1 96.81 187 PHE A C 1
ATOM 1374 O O . PHE A 1 187 ? -28.469 -0.257 0.336 1 96.81 187 PHE A O 1
ATOM 1381 N N . VAL A 1 188 ? -28.359 -2.451 0.52 1 97.81 188 VAL A N 1
ATOM 1382 C CA . VAL A 1 188 ? -28.656 -2.43 1.949 1 97.81 188 VAL A CA 1
ATOM 1383 C C . VAL A 1 188 ? -27.547 -1.699 2.695 1 97.81 188 VAL A C 1
ATOM 1385 O O . VAL A 1 188 ? -27.812 -0.869 3.566 1 97.81 188 VAL A O 1
ATOM 1388 N N . VAL A 1 189 ? -26.281 -1.998 2.338 1 98.31 189 VAL A N 1
ATOM 1389 C CA . VAL A 1 189 ? -25.141 -1.382 2.994 1 98.31 189 VAL A CA 1
ATOM 1390 C C . VAL A 1 189 ? -25.125 0.118 2.711 1 98.31 189 VAL A C 1
ATOM 1392 O O . VAL A 1 189 ? -24.859 0.923 3.607 1 98.31 189 VAL A O 1
ATOM 1395 N N . VAL A 1 190 ? -25.438 0.464 1.482 1 98.19 190 VAL A N 1
ATOM 1396 C CA . VAL A 1 190 ? -25.453 1.865 1.077 1 98.19 190 VAL A CA 1
ATOM 1397 C C . VAL A 1 190 ? -26.547 2.605 1.831 1 98.19 190 VAL A C 1
ATOM 1399 O O . VAL A 1 190 ? -26.328 3.705 2.348 1 98.19 190 VAL A O 1
ATOM 1402 N N . MET A 1 191 ? -27.734 2.021 1.927 1 98.31 191 MET A N 1
ATOM 1403 C CA . MET A 1 191 ? -28.844 2.648 2.619 1 98.31 191 MET A CA 1
ATOM 1404 C C . MET A 1 191 ? -28.562 2.773 4.113 1 98.31 191 MET A C 1
ATOM 1406 O O . MET A 1 191 ? -28.828 3.816 4.715 1 98.31 191 MET A O 1
ATOM 1410 N N . ALA A 1 192 ? -28.016 1.722 4.66 1 98.31 192 ALA A N 1
ATOM 1411 C CA . ALA A 1 192 ? -27.656 1.761 6.074 1 98.31 192 ALA A CA 1
ATOM 1412 C C . ALA A 1 192 ? -26.562 2.797 6.328 1 98.31 192 ALA A C 1
ATOM 1414 O O . ALA A 1 192 ? -26.641 3.555 7.301 1 98.31 192 ALA A O 1
ATOM 1415 N N . GLY A 1 193 ? -25.594 2.781 5.461 1 98.12 193 GLY A N 1
ATOM 1416 C CA . GLY A 1 193 ? -24.516 3.758 5.59 1 98.12 193 GLY A CA 1
ATOM 1417 C C . GLY A 1 193 ? -24.984 5.188 5.418 1 98.12 193 GLY A C 1
ATOM 1418 O O . GLY A 1 193 ? -24.578 6.074 6.172 1 98.12 193 GLY A O 1
ATOM 1419 N N . ALA A 1 194 ? -25.891 5.375 4.438 1 97.69 194 ALA A N 1
ATOM 1420 C CA . ALA A 1 194 ? -26.438 6.707 4.207 1 97.69 194 ALA A CA 1
ATOM 1421 C C . ALA A 1 194 ? -27.266 7.172 5.406 1 97.69 194 ALA A C 1
ATOM 1423 O O . ALA A 1 194 ? -27.156 8.32 5.836 1 97.69 194 ALA A O 1
ATOM 1424 N N . PHE A 1 195 ? -28.031 6.293 5.938 1 97.94 195 PHE A N 1
ATOM 1425 C CA . PHE A 1 195 ? -28.828 6.621 7.109 1 97.94 195 PHE A CA 1
ATOM 1426 C C . PHE A 1 195 ? -27.938 6.988 8.289 1 97.94 195 PHE A C 1
ATOM 1428 O O . PHE A 1 195 ? -28.172 8 8.953 1 97.94 195 PHE A O 1
ATOM 1435 N N . LEU A 1 196 ? -26.891 6.203 8.484 1 98.06 196 LEU A N 1
ATOM 1436 C CA . LEU A 1 196 ? -25.969 6.41 9.609 1 98.06 196 LEU A CA 1
ATOM 1437 C C . LEU A 1 196 ? -25.203 7.715 9.453 1 98.06 196 LEU A C 1
ATOM 1439 O O . LEU A 1 196 ? -25 8.445 10.43 1 98.06 196 LEU A O 1
ATOM 1443 N N . LEU A 1 197 ? -24.828 8.031 8.273 1 97.56 197 LEU A N 1
ATOM 1444 C CA . LEU A 1 197 ? -23.969 9.188 8.023 1 97.56 197 LEU A CA 1
ATOM 1445 C C . LEU A 1 197 ? -24.781 10.477 7.992 1 97.56 197 LEU A C 1
ATOM 1447 O O . LEU A 1 197 ? -24.344 11.508 8.5 1 97.56 197 LEU A O 1
ATOM 1451 N N . TYR A 1 198 ? -26.078 10.406 7.469 1 96.88 198 TYR A N 1
ATOM 1452 C CA . TYR A 1 198 ? -26.781 11.648 7.184 1 96.88 198 TYR A CA 1
ATOM 1453 C C . TYR A 1 198 ? -27.891 11.891 8.195 1 96.88 198 TYR A C 1
ATOM 1455 O O . TYR A 1 198 ? -28.312 13.023 8.406 1 96.88 198 TYR A O 1
ATOM 1463 N N . LYS A 1 199 ? -28.328 10.82 8.836 1 97.69 199 LYS A N 1
ATOM 1464 C CA . LYS A 1 199 ? -29.547 11 9.602 1 97.69 199 LYS A CA 1
ATOM 1465 C C . LYS A 1 199 ? -29.312 10.727 11.086 1 97.69 199 LYS A C 1
ATOM 1467 O O . LYS A 1 199 ? -30.219 10.883 11.906 1 97.69 199 LYS A O 1
ATOM 1472 N N . THR A 1 200 ? -28.172 10.359 11.484 1 97.81 200 THR A N 1
ATOM 1473 C CA . THR A 1 200 ? -27.938 10.031 12.891 1 97.81 200 THR A CA 1
ATOM 1474 C C . THR A 1 200 ? -26.953 11.016 13.516 1 97.81 200 THR A C 1
ATOM 1476 O O . THR A 1 200 ? -26.266 11.75 12.805 1 97.81 200 THR A O 1
ATOM 1479 N N . LYS A 1 201 ? -26.953 10.992 14.906 1 97.25 201 LYS A N 1
ATOM 1480 C CA . LYS A 1 201 ? -26.031 11.805 15.672 1 97.25 201 LYS A CA 1
ATOM 1481 C C . LYS A 1 201 ? -24.578 11.367 15.43 1 97.25 201 LYS A C 1
ATOM 1483 O O . LYS A 1 201 ? -23.672 12.195 15.43 1 97.25 201 LYS A O 1
ATOM 1488 N N . TYR A 1 202 ? -24.438 10.148 15.188 1 97.81 202 TYR A N 1
ATOM 1489 C CA . TYR A 1 202 ? -23.094 9.625 14.93 1 97.81 202 TYR A CA 1
ATOM 1490 C C . TYR A 1 202 ? -22.5 10.266 13.688 1 97.81 202 TYR A C 1
ATOM 1492 O O . TYR A 1 202 ? -21.344 10.703 13.695 1 97.81 202 TYR A O 1
ATOM 1500 N N . GLY A 1 203 ? -23.281 10.266 12.633 1 97.62 203 GLY A N 1
ATOM 1501 C CA . GLY A 1 203 ? -22.812 10.867 11.391 1 97.62 203 GLY A CA 1
ATOM 1502 C C . GLY A 1 203 ? -22.422 12.32 11.547 1 97.62 203 GLY A C 1
ATOM 1503 O O . GLY A 1 203 ? -21.406 12.758 11.016 1 97.62 203 GLY A O 1
ATOM 1504 N N . ARG A 1 204 ? -23.203 13.047 12.32 1 96.75 204 ARG A N 1
ATOM 1505 C CA . ARG A 1 204 ? -22.906 14.461 12.555 1 96.75 204 ARG A CA 1
ATOM 1506 C C . ARG A 1 204 ? -21.625 14.633 13.359 1 96.75 204 ARG A C 1
ATOM 1508 O O . ARG A 1 204 ? -20.797 15.492 13.047 1 96.75 204 ARG A O 1
ATOM 1515 N N . ARG A 1 205 ? -21.531 13.852 14.312 1 97.81 205 ARG A N 1
ATOM 1516 C CA . ARG A 1 205 ? -20.344 13.914 15.148 1 97.81 205 ARG A CA 1
ATOM 1517 C C . ARG A 1 205 ? -19.094 13.508 14.359 1 97.81 205 ARG A C 1
ATOM 1519 O O . ARG A 1 205 ? -18.016 14.078 14.555 1 97.81 205 ARG A O 1
ATOM 1526 N N . LEU A 1 206 ? -19.297 12.578 13.477 1 97.62 206 LEU A N 1
ATOM 1527 C CA . LEU A 1 206 ? -18.188 12.086 12.648 1 97.62 206 LEU A CA 1
ATOM 1528 C C . LEU A 1 206 ? -17.688 13.188 11.719 1 97.62 206 LEU A C 1
ATOM 1530 O O . LEU A 1 206 ? -16.484 13.414 11.617 1 97.62 206 LEU A O 1
ATOM 1534 N N . LYS A 1 207 ? -18.578 13.859 11.07 1 96.25 207 LYS A N 1
ATOM 1535 C CA . LYS A 1 207 ? -18.203 14.914 10.133 1 96.25 207 LYS A CA 1
ATOM 1536 C C . LYS A 1 207 ? -17.578 16.109 10.859 1 96.25 207 LYS A C 1
ATOM 1538 O O . LYS A 1 207 ? -16.641 16.719 10.359 1 96.25 207 LYS A O 1
ATOM 1543 N N . SER A 1 208 ? -18.094 16.375 12.008 1 95.75 208 SER A N 1
ATOM 1544 C CA . SER A 1 208 ? -17.516 17.453 12.805 1 95.75 208 SER A CA 1
ATOM 1545 C C . SER A 1 208 ? -16.078 17.141 13.211 1 95.75 208 SER A C 1
ATOM 1547 O O . SER A 1 208 ? -15.195 18 13.133 1 95.75 208 SER A O 1
ATOM 1549 N N . ALA A 1 209 ? -15.859 15.906 13.617 1 96.56 209 ALA A N 1
ATOM 1550 C CA . ALA A 1 209 ? -14.516 15.469 14 1 96.56 209 ALA A CA 1
ATOM 1551 C C . ALA A 1 209 ? -13.555 15.547 12.82 1 96.56 209 ALA A C 1
ATOM 1553 O O . ALA A 1 209 ? -12.375 15.852 12.992 1 96.56 209 ALA A O 1
ATOM 1554 N N . GLY A 1 210 ? -14.109 15.203 11.688 1 95.81 210 GLY A N 1
ATOM 1555 C CA . GLY A 1 210 ? -13.289 15.25 10.492 1 95.81 210 GLY A CA 1
ATOM 1556 C C . GLY A 1 210 ? -12.969 16.672 10.039 1 95.81 210 GLY A C 1
ATOM 1557 O O . GLY A 1 210 ? -11.914 16.922 9.453 1 95.81 210 GLY A O 1
ATOM 1558 N N . SER A 1 211 ? -13.82 17.594 10.305 1 94.75 211 SER A N 1
ATOM 1559 C CA . SER A 1 211 ? -13.625 18.969 9.875 1 94.75 211 SER A CA 1
ATOM 1560 C C . SER A 1 211 ? -12.609 19.688 10.766 1 94.75 211 SER A C 1
ATOM 1562 O O . SER A 1 211 ? -11.695 20.344 10.266 1 94.75 211 SER A O 1
ATOM 1564 N N . ASN A 1 212 ? -12.859 19.578 12.008 1 95.88 212 ASN A N 1
ATOM 1565 C CA . ASN A 1 212 ? -11.969 20.203 12.984 1 95.88 212 ASN A CA 1
ATOM 1566 C C . ASN A 1 212 ? -12.008 19.469 14.32 1 95.88 212 ASN A C 1
ATOM 1568 O O . ASN A 1 212 ? -12.969 19.609 15.086 1 95.88 212 ASN A O 1
ATOM 1572 N N . VAL A 1 213 ? -10.945 18.875 14.617 1 94.94 213 VAL A N 1
ATOM 1573 C CA . VAL A 1 213 ? -10.867 18.016 15.805 1 94.94 213 VAL A CA 1
ATOM 1574 C C . VAL A 1 213 ? -11.039 18.859 17.062 1 94.94 213 VAL A C 1
ATOM 1576 O O . VAL A 1 213 ? -11.758 18.469 17.984 1 94.94 213 VAL A O 1
ATOM 1579 N N . GLU A 1 214 ? -10.391 19.969 17.094 1 94.62 214 GLU A N 1
ATOM 1580 C CA . GLU A 1 214 ? -10.43 20.828 18.266 1 94.62 214 GLU A CA 1
ATOM 1581 C C . GLU A 1 214 ? -11.836 21.359 18.516 1 94.62 214 GLU A C 1
ATOM 1583 O O . GLU A 1 214 ? -12.32 21.328 19.656 1 94.62 214 GLU A O 1
ATOM 1588 N N . VAL A 1 215 ? -12.422 21.828 17.516 1 94.38 215 VAL A N 1
ATOM 1589 C CA . VAL A 1 215 ? -13.773 22.375 17.625 1 94.38 215 VAL A CA 1
ATOM 1590 C C . VAL A 1 215 ? -14.742 21.25 18.031 1 94.38 215 VAL A C 1
ATOM 1592 O O . VAL A 1 215 ? -15.625 21.469 18.875 1 94.38 215 VAL A O 1
ATOM 1595 N N . ALA A 1 216 ? -14.531 20.094 17.5 1 95.81 216 ALA A N 1
ATOM 1596 C CA . ALA A 1 216 ? -15.375 18.953 17.844 1 95.81 216 ALA A CA 1
ATOM 1597 C C . ALA A 1 216 ? -15.234 18.594 19.328 1 95.81 216 ALA A C 1
ATOM 1599 O O . ALA A 1 216 ? -16.234 18.359 20.016 1 95.81 216 ALA A O 1
ATOM 1600 N N . ARG A 1 217 ? -14.078 18.594 19.812 1 94.75 217 ARG A N 1
ATOM 1601 C CA . ARG A 1 217 ? -13.828 18.281 21.219 1 94.75 217 ARG A CA 1
ATOM 1602 C C . ARG A 1 217 ? -14.492 19.297 22.141 1 94.75 217 ARG A C 1
ATOM 1604 O O . ARG A 1 217 ? -15.07 18.938 23.156 1 94.75 217 ARG A O 1
ATOM 1611 N N . PHE A 1 218 ? -14.398 20.469 21.766 1 95 218 PHE A N 1
ATOM 1612 C CA . PHE A 1 218 ? -14.984 21.547 22.562 1 95 218 PHE A CA 1
ATOM 1613 C C . PHE A 1 218 ? -16.5 21.453 22.562 1 95 218 PHE A C 1
ATOM 1615 O O . PHE A 1 218 ? -17.156 21.922 23.5 1 95 218 PHE A O 1
ATOM 1622 N N . SER A 1 219 ? -17.031 20.828 21.531 1 95.31 219 SER A N 1
ATOM 1623 C CA . SER A 1 219 ? -18.484 20.672 21.438 1 95.31 219 SER A CA 1
ATOM 1624 C C . SER A 1 219 ? -18.953 19.391 22.109 1 95.31 219 SER A C 1
ATOM 1626 O O . SER A 1 219 ? -20.094 18.984 21.953 1 95.31 219 SER A O 1
ATOM 1628 N N . GLY A 1 220 ? -18 18.688 22.797 1 95.31 220 GLY A N 1
ATOM 1629 C CA . GLY A 1 220 ? -18.359 17.516 23.594 1 95.31 220 GLY A CA 1
ATOM 1630 C C . GLY A 1 220 ? -18.328 16.219 22.797 1 95.31 220 GLY A C 1
ATOM 1631 O O . GLY A 1 220 ? -18.812 15.195 23.266 1 95.31 220 GLY A O 1
ATOM 1632 N N . VAL A 1 221 ? -17.797 16.297 21.656 1 96.31 221 VAL A N 1
ATOM 1633 C CA . VAL A 1 221 ? -17.734 15.094 20.828 1 96.31 221 VAL A CA 1
ATOM 1634 C C . VAL A 1 221 ? -16.531 14.242 21.25 1 96.31 221 VAL A C 1
ATOM 1636 O O . VAL A 1 221 ? -15.422 14.75 21.406 1 96.31 221 VAL A O 1
ATOM 1639 N N . ASN A 1 222 ? -16.797 12.969 21.516 1 97.5 222 ASN A N 1
ATOM 1640 C CA . ASN A 1 222 ? -15.703 12.023 21.734 1 97.5 222 ASN A CA 1
ATOM 1641 C C . ASN A 1 222 ? -15.047 11.602 20.422 1 97.5 222 ASN A C 1
ATOM 1643 O O . ASN A 1 222 ? -15.398 10.562 19.859 1 97.5 222 ASN A O 1
ATOM 1647 N N . VAL A 1 223 ? -14.117 12.336 20.062 1 97.06 223 VAL A N 1
ATOM 1648 C CA . VAL A 1 223 ? -13.484 12.156 18.75 1 97.06 223 VAL A CA 1
ATOM 1649 C C . VAL A 1 223 ? -12.914 10.75 18.641 1 97.06 223 VAL A C 1
ATOM 1651 O O . VAL A 1 223 ? -13.094 10.078 17.625 1 97.06 223 VAL A O 1
ATOM 1654 N N . ALA A 1 224 ? -12.281 10.25 19.688 1 97.5 224 ALA A N 1
ATOM 1655 C CA . ALA A 1 224 ? -11.688 8.914 19.672 1 97.5 224 ALA A CA 1
ATOM 1656 C C . ALA A 1 224 ? -12.75 7.844 19.453 1 97.5 224 ALA A C 1
ATOM 1658 O O . ALA A 1 224 ? -12.539 6.914 18.656 1 97.5 224 ALA A O 1
ATOM 1659 N N . GLY A 1 225 ? -13.82 7.992 20.062 1 98.12 225 GLY A N 1
ATOM 1660 C CA . GLY A 1 225 ? -14.898 7.027 19.922 1 98.12 225 GLY A CA 1
ATOM 1661 C C . GLY A 1 225 ? -15.508 7.012 18.531 1 98.12 225 GLY A C 1
ATOM 1662 O O . GLY A 1 225 ? -15.75 5.945 17.953 1 98.12 225 GLY A O 1
ATOM 1663 N N . VAL A 1 226 ? -15.727 8.203 18.062 1 97.81 226 VAL A N 1
ATOM 1664 C CA . VAL A 1 226 ? -16.359 8.328 16.75 1 97.81 226 VAL A CA 1
ATOM 1665 C C . VAL A 1 226 ? -15.43 7.773 15.672 1 97.81 226 VAL A C 1
ATOM 1667 O O . VAL A 1 226 ? -15.875 7.07 14.766 1 97.81 226 VAL A O 1
ATOM 1670 N N . ARG A 1 227 ? -14.172 8.055 15.75 1 98.12 227 ARG A N 1
ATOM 1671 C CA . ARG A 1 227 ? -13.195 7.57 14.781 1 98.12 227 ARG A CA 1
ATOM 1672 C C . ARG A 1 227 ? -13.016 6.062 14.891 1 98.12 227 ARG A C 1
ATOM 1674 O O . ARG A 1 227 ? -12.945 5.363 13.875 1 98.12 227 ARG A O 1
ATOM 1681 N N . THR A 1 228 ? -12.938 5.637 16.125 1 98.62 228 THR A N 1
ATOM 1682 C CA . THR A 1 228 ? -12.844 4.191 16.297 1 98.62 228 THR A CA 1
ATOM 1683 C C . THR A 1 228 ? -14.055 3.488 15.703 1 98.62 228 THR A C 1
ATOM 1685 O O . THR A 1 228 ? -13.914 2.457 15.039 1 98.62 228 THR A O 1
ATOM 1688 N N . GLY A 1 229 ? -15.164 4.051 15.922 1 98.69 229 GLY A N 1
ATOM 1689 C CA . GLY A 1 229 ? -16.375 3.512 15.336 1 98.69 229 GLY A CA 1
ATOM 1690 C C . GLY A 1 229 ? -16.328 3.451 13.82 1 98.69 229 GLY A C 1
ATOM 1691 O O . GLY A 1 229 ? -16.812 2.488 13.219 1 98.69 229 GLY A O 1
ATOM 1692 N N . ALA A 1 230 ? -15.742 4.465 13.211 1 98.75 230 ALA A N 1
ATOM 1693 C CA . ALA A 1 230 ? -15.617 4.496 11.758 1 98.75 230 ALA A CA 1
ATOM 1694 C C . ALA A 1 230 ? -14.766 3.332 11.258 1 98.75 230 ALA A C 1
ATOM 1696 O O . ALA A 1 230 ? -15.086 2.705 10.25 1 98.75 230 ALA A O 1
ATOM 1697 N N . TYR A 1 231 ? -13.711 3.01 11.977 1 98.88 231 TYR A N 1
ATOM 1698 C CA . TYR A 1 231 ? -12.852 1.898 11.594 1 98.88 231 TYR A CA 1
ATOM 1699 C C . TYR A 1 231 ? -13.562 0.564 11.789 1 98.88 231 TYR A C 1
ATOM 1701 O O . TYR A 1 231 ? -13.344 -0.378 11.023 1 98.88 231 TYR A O 1
ATOM 1709 N N . VAL A 1 232 ? -14.375 0.481 12.805 1 98.88 232 VAL A N 1
ATOM 1710 C CA . VAL A 1 232 ? -15.164 -0.731 13.023 1 98.88 232 VAL A CA 1
ATOM 1711 C C . VAL A 1 232 ? -16.141 -0.927 11.867 1 98.88 232 VAL A C 1
ATOM 1713 O O . VAL A 1 232 ? -16.281 -2.037 11.352 1 98.88 232 VAL A O 1
ATOM 1716 N N . ILE A 1 233 ? -16.781 0.165 11.461 1 98.81 233 ILE A N 1
ATOM 1717 C CA . ILE A 1 233 ? -17.688 0.12 10.32 1 98.81 233 ILE A CA 1
ATOM 1718 C C . ILE A 1 233 ? -16.922 -0.333 9.078 1 98.81 233 ILE A C 1
ATOM 1720 O O . ILE A 1 233 ? -17.438 -1.148 8.305 1 98.81 233 ILE A O 1
ATOM 1724 N N . GLN A 1 234 ? -15.734 0.159 8.898 1 98.81 234 GLN A N 1
ATOM 1725 C CA . GLN A 1 234 ? -14.898 -0.234 7.773 1 98.81 234 GLN A CA 1
ATOM 1726 C C . GLN A 1 234 ? -14.625 -1.735 7.781 1 98.81 234 GLN A C 1
ATOM 1728 O O . GLN A 1 234 ? -14.75 -2.402 6.754 1 98.81 234 GLN A O 1
ATOM 1733 N N . GLY A 1 235 ? -14.25 -2.252 8.969 1 98.81 235 GLY A N 1
ATOM 1734 C CA . GLY A 1 235 ? -14 -3.68 9.086 1 98.81 235 GLY A CA 1
ATOM 1735 C C . GLY A 1 235 ? -15.234 -4.523 8.812 1 98.81 235 GLY A C 1
ATOM 1736 O O . GLY A 1 235 ? -15.141 -5.586 8.195 1 98.81 235 GLY A O 1
ATOM 1737 N N . PHE A 1 236 ? -16.344 -3.998 9.266 1 98.81 236 PHE A N 1
ATOM 1738 C CA . PHE A 1 236 ? -17.609 -4.68 9.031 1 98.81 236 PHE A CA 1
ATOM 1739 C C . PHE A 1 236 ? -17.922 -4.738 7.543 1 98.81 236 PHE A C 1
ATOM 1741 O O . PHE A 1 236 ? -18.328 -5.781 7.031 1 98.81 236 PHE A O 1
ATOM 1748 N N . CYS A 1 237 ? -17.766 -3.648 6.863 1 98.81 237 CYS A N 1
ATOM 1749 C CA . CYS A 1 237 ? -18.031 -3.584 5.43 1 98.81 237 CYS A CA 1
ATOM 1750 C C . CYS A 1 237 ? -17.094 -4.508 4.664 1 98.81 237 CYS A C 1
ATOM 1752 O O . CYS A 1 237 ? -17.5 -5.148 3.693 1 98.81 237 CYS A O 1
ATOM 1754 N N . VAL A 1 238 ? -15.836 -4.617 5.07 1 98.75 238 VAL A N 1
ATOM 1755 C CA . VAL A 1 238 ? -14.883 -5.523 4.441 1 98.75 238 VAL A CA 1
ATOM 1756 C C . VAL A 1 238 ? -15.367 -6.965 4.574 1 98.75 238 VAL A C 1
ATOM 1758 O O . VAL A 1 238 ? -15.305 -7.738 3.613 1 98.75 238 VAL A O 1
ATOM 1761 N N . ALA A 1 239 ? -15.906 -7.258 5.754 1 98.75 239 ALA A N 1
ATOM 1762 C CA . ALA A 1 239 ? -16.406 -8.609 6.004 1 98.75 239 ALA A CA 1
ATOM 1763 C C . ALA A 1 239 ? -17.609 -8.922 5.129 1 98.75 239 ALA A C 1
ATOM 1765 O O . ALA A 1 239 ? -17.734 -10.031 4.605 1 98.75 239 ALA A O 1
ATOM 1766 N N . VAL A 1 240 ? -18.469 -7.965 4.957 1 98.44 240 VAL A N 1
ATOM 1767 C CA . VAL A 1 240 ? -19.641 -8.148 4.105 1 98.44 240 VAL A CA 1
ATOM 1768 C C . VAL A 1 240 ? -19.203 -8.398 2.668 1 98.44 240 VAL A C 1
ATOM 1770 O O . VAL A 1 240 ? -19.734 -9.289 1.992 1 98.44 240 VAL A O 1
ATOM 1773 N N . ALA A 1 241 ? -18.25 -7.66 2.217 1 97.75 241 ALA A N 1
ATOM 1774 C CA . ALA A 1 241 ? -17.719 -7.859 0.874 1 97.75 241 ALA A CA 1
ATOM 1775 C C . ALA A 1 241 ? -17.094 -9.242 0.733 1 97.75 241 ALA A C 1
ATOM 1777 O O . ALA A 1 241 ? -17.219 -9.883 -0.311 1 97.75 241 ALA A O 1
ATOM 1778 N N . ALA A 1 242 ? -16.438 -9.664 1.81 1 97.31 242 ALA A N 1
ATOM 1779 C CA . ALA A 1 242 ? -15.805 -10.984 1.797 1 97.31 242 ALA A CA 1
ATOM 1780 C C . ALA A 1 242 ? -16.844 -12.086 1.637 1 97.31 242 ALA A C 1
ATOM 1782 O O . ALA A 1 242 ? -16.641 -13.047 0.896 1 97.31 242 ALA A O 1
ATOM 1783 N N . ILE A 1 243 ? -17.953 -11.93 2.32 1 96.81 243 ILE A N 1
ATOM 1784 C CA . ILE A 1 243 ? -19.031 -12.906 2.268 1 96.81 243 ILE A CA 1
ATOM 1785 C C . ILE A 1 243 ? -19.547 -13.023 0.836 1 96.81 243 ILE A C 1
ATOM 1787 O O . ILE A 1 243 ? -19.844 -14.125 0.364 1 96.81 243 ILE A O 1
ATOM 1791 N N . CYS A 1 244 ? -19.594 -11.938 0.125 1 95.06 244 CYS A N 1
ATOM 1792 C CA . CYS A 1 244 ? -20.062 -11.938 -1.255 1 95.06 244 CYS A CA 1
ATOM 1793 C C . CYS A 1 244 ? -18.984 -12.445 -2.201 1 95.06 244 CYS A C 1
ATOM 1795 O O . CYS A 1 244 ? -19.281 -13 -3.26 1 95.06 244 CYS A O 1
ATOM 1797 N N . TYR A 1 245 ? -17.766 -12.297 -1.804 1 92.88 245 TYR A N 1
ATOM 1798 C CA . TYR A 1 245 ? -16.625 -12.562 -2.686 1 92.88 245 TYR A CA 1
ATOM 1799 C C . TYR A 1 245 ? -16.297 -14.047 -2.711 1 92.88 245 TYR A C 1
ATOM 1801 O O . TYR A 1 245 ? -15.867 -14.578 -3.744 1 92.88 245 TYR A O 1
ATOM 1809 N N . VAL A 1 246 ? -16.469 -14.781 -1.673 1 92.5 246 VAL A N 1
ATOM 1810 C CA . VAL A 1 246 ? -15.977 -16.141 -1.487 1 92.5 246 VAL A CA 1
ATOM 1811 C C . VAL A 1 246 ? -16.625 -17.062 -2.51 1 92.5 246 VAL A C 1
ATOM 1813 O O . VAL A 1 246 ? -15.945 -17.891 -3.117 1 92.5 246 VAL A O 1
ATOM 1816 N N . PRO A 1 247 ? -17.922 -16.938 -2.756 1 90.56 247 PRO A N 1
ATOM 1817 C CA . PRO A 1 247 ? -18.516 -17.859 -3.727 1 90.56 247 PRO A CA 1
ATOM 1818 C C . PRO A 1 247 ? -18.016 -17.625 -5.152 1 90.56 247 PRO A C 1
ATOM 1820 O O . PRO A 1 247 ? -18.109 -18.516 -6 1 90.56 247 PRO A O 1
ATOM 1823 N N . ARG A 1 248 ? -17.531 -16.438 -5.453 1 87.94 248 ARG A N 1
ATOM 1824 C CA . ARG A 1 248 ? -17.062 -16.109 -6.793 1 87.94 248 ARG A CA 1
ATOM 1825 C C . ARG A 1 248 ? -15.789 -16.891 -7.129 1 87.94 248 ARG A C 1
ATOM 1827 O O . ARG A 1 248 ? -15.695 -17.516 -8.188 1 87.94 248 ARG A O 1
ATOM 1834 N N . LEU A 1 249 ? -14.828 -16.922 -6.234 1 83.75 249 LEU A N 1
ATOM 1835 C CA . LEU A 1 249 ? -13.531 -17.531 -6.52 1 83.75 249 LEU A CA 1
ATOM 1836 C C . LEU A 1 249 ? -13.398 -18.875 -5.82 1 83.75 249 LEU A C 1
ATOM 1838 O O . LEU A 1 249 ? -12.594 -19.719 -6.23 1 83.75 249 LEU A O 1
ATOM 1842 N N . GLY A 1 250 ? -14.062 -19.078 -4.781 1 90.06 250 GLY A N 1
ATOM 1843 C CA . GLY A 1 250 ? -14.047 -20.328 -4.055 1 90.06 250 GLY A CA 1
ATOM 1844 C C . GLY A 1 2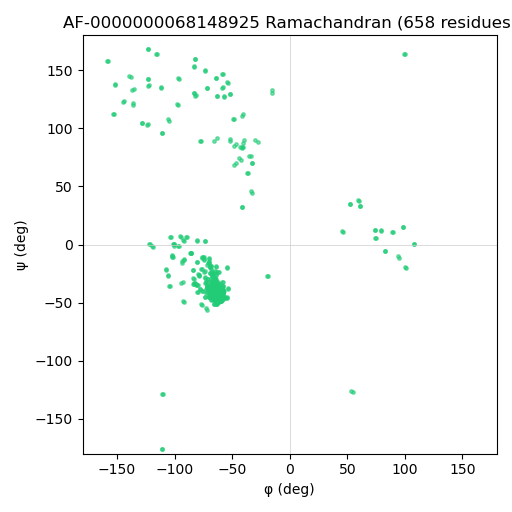50 ? -12.766 -20.547 -3.268 1 90.06 250 GLY A C 1
ATOM 1845 O O . GLY A 1 250 ? -12.516 -21.656 -2.781 1 90.06 250 GLY A O 1
ATOM 1846 N N . ALA A 1 251 ? -11.898 -19.531 -3.258 1 93.75 251 ALA A N 1
ATOM 1847 C CA . ALA A 1 251 ? -10.633 -19.672 -2.541 1 93.75 251 ALA A CA 1
ATOM 1848 C C . ALA A 1 251 ? -10.047 -18.312 -2.18 1 93.75 251 ALA A C 1
ATOM 1850 O O . ALA A 1 251 ? -10.469 -17.281 -2.711 1 93.75 251 ALA A O 1
ATOM 1851 N N . ALA A 1 252 ? -9.227 -18.328 -1.22 1 95.19 252 ALA A N 1
ATOM 1852 C CA . ALA A 1 252 ? -8.438 -17.156 -0.843 1 95.19 252 ALA A CA 1
ATOM 1853 C C . ALA A 1 252 ? -6.961 -17.391 -1.134 1 95.19 252 ALA A C 1
ATOM 1855 O O . ALA A 1 252 ? -6.434 -18.484 -0.911 1 95.19 252 ALA A O 1
ATOM 1856 N N . THR A 1 253 ? -6.32 -16.438 -1.706 1 94.25 253 THR A N 1
ATOM 1857 C CA . THR A 1 253 ? -4.891 -16.469 -1.999 1 94.25 253 THR A CA 1
ATOM 1858 C C . THR A 1 253 ? -4.18 -15.281 -1.347 1 94.25 253 THR A C 1
ATOM 1860 O O . THR A 1 253 ? -4.824 -14.336 -0.897 1 94.25 253 THR A O 1
ATOM 1863 N N . PRO A 1 254 ? -2.887 -15.32 -1.33 1 92.62 254 PRO A N 1
ATOM 1864 C CA . PRO A 1 254 ? -2.143 -14.195 -0.752 1 92.62 254 PRO A CA 1
ATOM 1865 C C . PRO A 1 254 ? -2.342 -12.891 -1.524 1 92.62 254 PRO A C 1
ATOM 1867 O O . PRO A 1 254 ? -2.127 -11.812 -0.978 1 92.62 254 PRO A O 1
ATOM 1870 N N . THR A 1 255 ? -2.777 -12.984 -2.742 1 89.94 255 THR A N 1
ATOM 1871 C CA . THR A 1 255 ? -2.914 -11.789 -3.564 1 89.94 255 THR A CA 1
ATOM 1872 C C . THR A 1 255 ? -4.367 -11.32 -3.604 1 89.94 255 THR A C 1
ATOM 1874 O O . THR A 1 255 ? -4.695 -10.359 -4.301 1 89.94 255 THR A O 1
ATOM 1877 N N . THR A 1 256 ? -5.203 -12.078 -2.889 1 92.94 256 THR A N 1
ATOM 1878 C CA . THR A 1 256 ? -6.594 -11.641 -2.818 1 92.94 256 THR A CA 1
ATOM 1879 C C . THR A 1 256 ? -6.691 -10.227 -2.26 1 92.94 256 THR A C 1
ATOM 1881 O O . THR A 1 256 ? -6.074 -9.906 -1.242 1 92.94 256 THR A O 1
ATOM 1884 N N . GLY A 1 257 ? -7.387 -9.359 -2.984 1 92.88 257 GLY A N 1
ATOM 1885 C CA . GLY A 1 257 ? -7.633 -8 -2.52 1 92.88 257 GLY A CA 1
ATOM 1886 C C . GLY A 1 257 ? -6.445 -7.078 -2.713 1 92.88 257 GLY A C 1
ATOM 1887 O O . GLY A 1 257 ? -6.43 -5.965 -2.189 1 92.88 257 GLY A O 1
ATOM 1888 N N . GLN A 1 258 ? -5.457 -7.543 -3.496 1 90.44 258 GLN A N 1
ATOM 1889 C CA . GLN A 1 258 ? -4.273 -6.727 -3.729 1 90.44 258 GLN A CA 1
ATOM 1890 C C . GLN A 1 258 ? -4.633 -5.434 -4.461 1 90.44 258 GLN A C 1
ATOM 1892 O O . GLN A 1 258 ? -5.324 -5.465 -5.477 1 90.44 258 GLN A O 1
ATOM 1897 N N . LEU A 1 259 ? -4.238 -4.258 -3.963 1 90.06 259 LEU A N 1
ATOM 1898 C CA . LEU A 1 259 ? -4.387 -2.918 -4.52 1 90.06 259 LEU A CA 1
ATOM 1899 C C . LEU A 1 259 ? -5.828 -2.438 -4.406 1 90.06 259 LEU A C 1
ATOM 1901 O O . LEU A 1 259 ? -6.207 -1.443 -5.027 1 90.06 259 LEU A O 1
ATOM 1905 N N . TRP A 1 260 ? -6.656 -3.18 -3.598 1 94.75 260 TRP A N 1
ATOM 1906 C CA . TRP A 1 260 ? -8.031 -2.729 -3.436 1 94.75 260 TRP A CA 1
ATOM 1907 C C . TRP A 1 260 ? -8.094 -1.433 -2.635 1 94.75 260 TRP A C 1
ATOM 1909 O O . TRP A 1 260 ? -9.086 -0.7 -2.697 1 94.75 260 TRP A O 1
ATOM 1919 N N . GLU A 1 261 ? -7.078 -1.228 -1.839 1 95.06 261 GLU A N 1
ATOM 1920 C CA . GLU A 1 261 ? -7.016 0.056 -1.146 1 95.06 261 GLU A CA 1
ATOM 1921 C C . GLU A 1 261 ? -6.977 1.216 -2.137 1 95.06 261 GLU A C 1
ATOM 1923 O O . GLU A 1 261 ? -7.594 2.258 -1.906 1 95.06 261 GLU A O 1
ATOM 1928 N N . LEU A 1 262 ? -6.207 1.032 -3.248 1 93.94 262 LEU A N 1
ATOM 1929 C CA . LEU A 1 262 ? -6.148 2.045 -4.297 1 93.94 262 LEU A CA 1
ATOM 1930 C C . LEU A 1 262 ? -7.523 2.26 -4.922 1 93.94 262 LEU A C 1
ATOM 1932 O O . LEU A 1 262 ? -7.953 3.4 -5.113 1 93.94 262 LEU A O 1
ATOM 1936 N N . GLN A 1 263 ? -8.227 1.175 -5.168 1 95.88 263 GLN A N 1
ATOM 1937 C CA . GLN A 1 263 ? -9.547 1.253 -5.789 1 95.88 263 GLN A CA 1
ATOM 1938 C C . GLN A 1 263 ? -10.562 1.906 -4.852 1 95.88 263 GLN A C 1
ATOM 1940 O O . GLN A 1 263 ? -11.336 2.768 -5.27 1 95.88 263 GLN A O 1
ATOM 1945 N N . VAL A 1 264 ? -10.484 1.495 -3.637 1 97.5 264 VAL A N 1
ATOM 1946 C CA . VAL A 1 264 ? -11.438 1.975 -2.645 1 97.5 264 VAL A CA 1
ATOM 1947 C C . VAL A 1 264 ? -11.242 3.473 -2.418 1 97.5 264 VAL A C 1
ATOM 1949 O O . VAL A 1 264 ? -12.203 4.242 -2.451 1 97.5 264 VAL A O 1
ATOM 1952 N N . ILE A 1 265 ? -10.039 3.875 -2.234 1 95.94 265 ILE A N 1
ATOM 1953 C CA . ILE A 1 265 ? -9.758 5.285 -2.002 1 95.94 265 ILE A CA 1
ATOM 1954 C C . ILE A 1 265 ? -10.117 6.094 -3.246 1 95.94 265 ILE A C 1
ATOM 1956 O O . ILE A 1 265 ? -10.711 7.172 -3.145 1 95.94 265 ILE A O 1
ATOM 1960 N N . THR A 1 266 ? -9.781 5.547 -4.43 1 95 266 THR A N 1
ATOM 1961 C CA . THR A 1 266 ? -10.094 6.227 -5.68 1 95 266 THR A CA 1
ATOM 1962 C C . THR A 1 266 ? -11.602 6.418 -5.828 1 95 266 THR A C 1
ATOM 1964 O O . THR A 1 266 ? -12.062 7.5 -6.211 1 95 266 THR A O 1
ATOM 1967 N N . ALA A 1 267 ? -12.352 5.375 -5.484 1 96.62 267 ALA A N 1
ATOM 1968 C CA . ALA A 1 267 ? -13.805 5.457 -5.566 1 96.62 267 ALA A CA 1
ATOM 1969 C C . ALA A 1 267 ? -14.352 6.551 -4.648 1 96.62 267 ALA A C 1
ATOM 1971 O O . ALA A 1 267 ? -15.234 7.316 -5.035 1 96.62 267 ALA A O 1
ATOM 1972 N N . VAL A 1 268 ? -13.828 6.633 -3.441 1 96.19 268 VAL A N 1
ATOM 1973 C CA . VAL A 1 268 ? -14.289 7.598 -2.447 1 96.19 268 VAL A CA 1
ATOM 1974 C C . VAL A 1 268 ? -13.93 9.016 -2.891 1 96.19 268 VAL A C 1
ATOM 1976 O O . VAL A 1 268 ? -14.75 9.93 -2.791 1 96.19 268 VAL A O 1
ATOM 1979 N N . VAL A 1 269 ? -12.734 9.172 -3.445 1 91.81 269 VAL A N 1
ATOM 1980 C CA . VAL A 1 269 ? -12.242 10.484 -3.854 1 91.81 269 VAL A CA 1
ATOM 1981 C C . VAL A 1 269 ? -13.031 10.977 -5.062 1 91.81 269 VAL A C 1
ATOM 1983 O O . VAL A 1 269 ? -13.492 12.117 -5.09 1 91.81 269 VAL A O 1
ATOM 1986 N N . ILE A 1 270 ? -13.219 10.109 -5.98 1 91.5 270 ILE A N 1
ATOM 1987 C CA . ILE A 1 270 ? -14 10.445 -7.164 1 91.5 270 ILE A CA 1
ATOM 1988 C C . ILE A 1 270 ? -15.438 10.766 -6.758 1 91.5 270 ILE A C 1
ATOM 1990 O O . ILE A 1 270 ? -16.094 11.617 -7.363 1 91.5 270 ILE A O 1
ATOM 1994 N N . GLY A 1 271 ? -15.852 10.102 -5.758 1 93.31 271 GLY A N 1
ATOM 1995 C CA . GLY A 1 271 ? -17.219 10.258 -5.281 1 93.31 271 GLY A CA 1
ATOM 1996 C C . GLY A 1 271 ? -17.469 11.602 -4.625 1 93.31 271 GLY A C 1
ATOM 1997 O O . GLY A 1 271 ? -18.625 11.969 -4.379 1 93.31 271 GLY A O 1
ATOM 1998 N N . GLY A 1 272 ? -16.422 12.32 -4.293 1 90.19 272 GLY A N 1
ATOM 1999 C CA . GLY A 1 272 ? -16.594 13.664 -3.777 1 90.19 272 GLY A CA 1
ATOM 2000 C C . GLY A 1 272 ? -16.312 13.781 -2.291 1 90.19 272 GLY A C 1
ATOM 2001 O O . GLY A 1 272 ? -16.484 14.852 -1.701 1 90.19 272 GLY A O 1
ATOM 2002 N N . THR A 1 273 ? -15.953 12.68 -1.671 1 92 273 THR A N 1
ATOM 2003 C CA . THR A 1 273 ? -15.547 12.727 -0.272 1 92 273 THR A CA 1
ATOM 2004 C C . THR A 1 273 ? -14.18 13.383 -0.131 1 92 273 THR A C 1
ATOM 2006 O O . THR A 1 273 ? -13.266 13.117 -0.919 1 92 273 THR A O 1
ATOM 2009 N N . LEU A 1 274 ? -14.07 14.273 0.824 1 90 274 LEU A N 1
ATOM 2010 C CA . LEU A 1 274 ? -12.812 15 1.013 1 90 274 LEU A CA 1
ATOM 2011 C C . LEU A 1 274 ? -11.836 14.18 1.842 1 90 274 LEU A C 1
ATOM 2013 O O . LEU A 1 274 ? -12.18 13.703 2.926 1 90 274 LEU A O 1
ATOM 2017 N N . LEU A 1 275 ? -10.672 14.094 1.337 1 87.5 275 LEU A N 1
ATOM 2018 C CA . LEU A 1 275 ? -9.648 13.305 2.006 1 87.5 275 LEU A CA 1
ATOM 2019 C C . LEU A 1 275 ? -9.242 13.953 3.326 1 87.5 275 LEU A C 1
ATOM 2021 O O . LEU A 1 275 ? -8.773 13.266 4.238 1 87.5 275 LEU A O 1
ATOM 2025 N N . ARG A 1 276 ? -9.406 15.25 3.453 1 88.06 276 ARG A N 1
ATOM 2026 C CA . ARG A 1 276 ? -9.031 15.977 4.664 1 88.06 276 ARG A CA 1
ATOM 2027 C C . ARG A 1 276 ? -10.031 15.711 5.789 1 88.06 276 ARG A C 1
ATOM 2029 O O . ARG A 1 276 ? -9.766 16.031 6.949 1 88.06 276 ARG A O 1
ATOM 2036 N N . GLY A 1 277 ? -11.148 15.125 5.418 1 92 277 GLY A N 1
ATOM 2037 C CA . GLY A 1 277 ? -12.172 14.852 6.41 1 92 277 GLY A CA 1
ATOM 2038 C C . GLY A 1 277 ? -13.289 15.883 6.418 1 92 277 GLY A C 1
ATOM 2039 O O . GLY A 1 277 ? -13.18 16.922 5.77 1 92 277 GLY A O 1
ATOM 2040 N N . GLY A 1 278 ? -14.414 15.539 7.043 1 93.19 278 GLY A N 1
ATOM 2041 C CA . GLY A 1 278 ? -15.469 16.5 7.301 1 93.19 278 GLY A CA 1
ATOM 2042 C C . GLY A 1 278 ? -16.625 16.391 6.32 1 93.19 278 GLY A C 1
ATOM 2043 O O . GLY A 1 278 ? -17.719 16.906 6.578 1 93.19 278 GLY A O 1
ATOM 2044 N N . ARG A 1 279 ? -16.375 15.812 5.227 1 92.75 279 ARG A N 1
ATOM 2045 C CA . ARG A 1 279 ? -17.453 15.672 4.242 1 92.75 279 ARG A CA 1
ATOM 2046 C C . ARG A 1 279 ? -17.453 14.266 3.645 1 92.75 279 ARG A C 1
ATOM 2048 O O . ARG A 1 279 ? -16.484 13.844 3.031 1 92.75 279 ARG A O 1
ATOM 2055 N N . GLY A 1 280 ? -18.531 13.57 3.773 1 94.38 280 GLY A N 1
ATOM 2056 C CA . GLY A 1 280 ? -18.703 12.242 3.209 1 94.38 280 GLY A CA 1
ATOM 2057 C C . GLY A 1 280 ? -19.891 12.133 2.285 1 94.38 280 GLY A C 1
ATOM 2058 O O . GLY A 1 280 ? -20.953 12.711 2.559 1 94.38 280 GLY A O 1
ATOM 2059 N N . ARG A 1 281 ? -19.688 11.484 1.188 1 96 281 ARG A N 1
ATOM 2060 C CA . ARG A 1 281 ? -20.75 11.289 0.214 1 96 281 ARG A CA 1
ATOM 2061 C C . ARG A 1 281 ? -20.891 9.82 -0.155 1 96 281 ARG A C 1
ATOM 2063 O O . ARG A 1 281 ? -20.203 9.328 -1.046 1 96 281 ARG A O 1
ATOM 2070 N N . ILE A 1 282 ? -21.875 9.25 0.354 1 96.81 282 ILE A N 1
ATOM 2071 C CA . ILE A 1 282 ? -22.047 7.816 0.155 1 96.81 282 ILE A CA 1
ATOM 2072 C C . ILE A 1 282 ? -22.5 7.547 -1.279 1 96.81 282 ILE A C 1
ATOM 2074 O O . ILE A 1 282 ? -21.969 6.66 -1.949 1 96.81 282 ILE A O 1
ATOM 2078 N N . GLY A 1 283 ? -23.453 8.32 -1.767 1 94.81 283 GLY A N 1
ATOM 2079 C CA . GLY A 1 283 ? -23.906 8.156 -3.135 1 94.81 283 GLY A CA 1
ATOM 2080 C C . GLY A 1 283 ? -22.812 8.344 -4.164 1 94.81 283 GLY A C 1
ATOM 2081 O O . GLY A 1 283 ? -22.703 7.562 -5.109 1 94.81 283 GLY A O 1
ATOM 2082 N N . GLY A 1 284 ? -22.016 9.359 -3.988 1 95.12 284 GLY A N 1
ATOM 2083 C CA . GLY A 1 284 ? -20.875 9.578 -4.867 1 95.12 284 GLY A CA 1
ATOM 2084 C C . GLY A 1 284 ? -19.875 8.438 -4.844 1 95.12 284 GLY A C 1
ATOM 2085 O O . GLY A 1 284 ? -19.344 8.047 -5.887 1 95.12 284 GLY A O 1
ATOM 2086 N N . THR A 1 285 ? -19.656 7.91 -3.682 1 96.69 285 THR A N 1
ATOM 2087 C CA . THR A 1 285 ? -18.719 6.805 -3.506 1 96.69 285 THR A CA 1
ATOM 2088 C C . THR A 1 285 ? -19.172 5.582 -4.305 1 96.69 285 THR A C 1
ATOM 2090 O O . THR A 1 285 ? -18.359 4.93 -4.957 1 96.69 285 THR A O 1
ATOM 2093 N N . VAL A 1 286 ? -20.422 5.316 -4.254 1 96.69 286 VAL A N 1
ATOM 2094 C CA . VAL A 1 286 ? -20.969 4.188 -5.008 1 96.69 286 VAL A CA 1
ATOM 2095 C C . VAL A 1 286 ? -20.812 4.441 -6.504 1 96.69 286 VAL A C 1
ATOM 2097 O O . VAL A 1 286 ? -20.406 3.545 -7.258 1 96.69 286 VAL A O 1
ATOM 2100 N N . ALA A 1 287 ? -21.078 5.629 -6.938 1 95.94 287 ALA A N 1
ATOM 2101 C CA . ALA A 1 287 ? -20.859 6.004 -8.336 1 95.94 287 ALA A CA 1
ATOM 2102 C C . ALA A 1 287 ? -19.391 5.848 -8.734 1 95.94 287 ALA A C 1
ATOM 2104 O O . ALA A 1 287 ? -19.094 5.406 -9.844 1 95.94 287 ALA A O 1
ATOM 2105 N N . GLY A 1 288 ? -18.531 6.258 -7.828 1 95.81 288 GLY A N 1
ATOM 2106 C CA . GLY A 1 288 ? -17.109 6.094 -8.07 1 95.81 288 GLY A CA 1
ATOM 2107 C C . GLY A 1 288 ? -16.703 4.648 -8.273 1 95.81 288 GLY A C 1
ATOM 2108 O O . GLY A 1 288 ? -15.922 4.336 -9.18 1 95.81 288 GLY A O 1
ATOM 2109 N N . ALA A 1 289 ? -17.203 3.789 -7.422 1 96.81 289 ALA A N 1
ATOM 2110 C CA . ALA A 1 289 ? -16.906 2.363 -7.551 1 96.81 289 ALA A CA 1
ATOM 2111 C C . ALA A 1 289 ? -17.422 1.819 -8.883 1 96.81 289 ALA A C 1
ATOM 2113 O O . ALA A 1 289 ? -16.734 1.023 -9.539 1 96.81 289 ALA A O 1
ATOM 2114 N N . LEU A 1 290 ? -18.578 2.27 -9.281 1 95.75 290 LEU A N 1
ATOM 2115 C CA . LEU A 1 290 ? -19.141 1.851 -10.555 1 95.75 290 LEU A CA 1
ATOM 2116 C C . LEU A 1 290 ? -18.312 2.365 -11.719 1 95.75 290 LEU A C 1
ATOM 2118 O O . LEU A 1 290 ? -18.094 1.644 -12.695 1 95.75 290 LEU A O 1
ATOM 2122 N N . ILE A 1 291 ? -17.828 3.564 -11.602 1 94.12 291 ILE A N 1
ATOM 2123 C CA . ILE A 1 291 ? -17 4.16 -12.648 1 94.12 291 ILE A CA 1
ATOM 2124 C C . ILE A 1 291 ? -15.75 3.311 -12.859 1 94.12 291 ILE A C 1
ATOM 2126 O O . ILE A 1 291 ? -15.406 2.973 -13.992 1 94.12 291 ILE A O 1
ATOM 2130 N N . LEU A 1 292 ? -15.156 2.951 -11.781 1 93.5 292 LEU A N 1
ATOM 2131 C CA . LEU A 1 292 ? -13.93 2.178 -11.867 1 93.5 292 LEU A CA 1
ATOM 2132 C C . LEU A 1 292 ? -14.18 0.826 -12.531 1 93.5 292 LEU A C 1
ATOM 2134 O O . LEU A 1 292 ? -13.383 0.376 -13.352 1 93.5 292 LEU A O 1
ATOM 2138 N N . GLU A 1 293 ? -15.289 0.243 -12.164 1 93.19 293 GLU A N 1
ATOM 2139 C CA . GLU A 1 293 ? -15.594 -1.071 -12.719 1 93.19 293 GLU A CA 1
ATOM 2140 C C . GLU A 1 293 ? -15.984 -0.971 -14.188 1 93.19 293 GLU A C 1
ATOM 2142 O O . GLU A 1 293 ? -15.648 -1.85 -14.984 1 93.19 293 GLU A O 1
ATOM 2147 N N . VAL A 1 294 ? -16.688 0.027 -14.57 1 91.94 294 VAL A N 1
ATOM 2148 C CA . VAL A 1 294 ? -17.078 0.235 -15.961 1 91.94 294 VAL A CA 1
ATOM 2149 C C . VAL A 1 294 ? -15.836 0.452 -16.812 1 91.94 294 VAL A C 1
ATOM 2151 O O . VAL A 1 294 ? -15.719 -0.121 -17.906 1 91.94 294 VAL A O 1
ATOM 2154 N N . ILE A 1 295 ? -14.969 1.206 -16.328 1 89.06 295 ILE A N 1
ATOM 2155 C CA . ILE A 1 295 ? -13.734 1.474 -17.062 1 89.06 295 ILE A CA 1
ATOM 2156 C C . ILE A 1 295 ? -12.969 0.171 -17.266 1 89.06 295 ILE A C 1
ATOM 2158 O O . ILE A 1 295 ? -12.484 -0.104 -18.375 1 89.06 295 ILE A O 1
ATOM 2162 N N . ALA A 1 296 ? -12.852 -0.544 -16.219 1 89.69 296 ALA A N 1
ATOM 2163 C CA . ALA A 1 296 ? -12.156 -1.826 -16.312 1 89.69 296 ALA A CA 1
ATOM 2164 C C . ALA A 1 296 ? -12.828 -2.734 -17.344 1 89.69 296 ALA A C 1
ATOM 2166 O O . ALA A 1 296 ? -12.148 -3.391 -18.125 1 89.69 296 ALA A O 1
ATOM 2167 N N . ASN A 1 297 ? -14.141 -2.73 -17.328 1 89.88 297 ASN A N 1
ATOM 2168 C CA . ASN A 1 297 ? -14.898 -3.57 -18.25 1 89.88 297 ASN A CA 1
ATOM 2169 C C . ASN A 1 297 ? -14.719 -3.121 -19.688 1 89.88 297 ASN A C 1
ATOM 2171 O O . ASN A 1 297 ? -14.539 -3.949 -20.594 1 89.88 297 ASN A O 1
ATOM 2175 N N . VAL A 1 298 ? -14.766 -1.88 -19.891 1 86.44 298 VAL A N 1
ATOM 2176 C CA . VAL A 1 298 ? -14.602 -1.328 -21.234 1 86.44 298 VAL A CA 1
ATOM 2177 C C . VAL A 1 298 ? -13.211 -1.656 -21.766 1 86.44 298 VAL A C 1
ATOM 2179 O O . VAL A 1 298 ? -13.047 -1.962 -22.938 1 86.44 298 VAL A O 1
ATOM 2182 N N . MET A 1 299 ? -12.266 -1.563 -20.891 1 85.38 299 MET A N 1
ATOM 2183 C CA . MET A 1 299 ? -10.898 -1.875 -21.297 1 85.38 299 MET A CA 1
ATOM 2184 C C . MET A 1 299 ? -10.773 -3.33 -21.734 1 85.38 299 MET A C 1
ATOM 2186 O O . MET A 1 299 ? -10.125 -3.629 -22.734 1 85.38 299 MET A O 1
ATOM 2190 N N . VAL A 1 300 ? -11.43 -4.199 -21.062 1 82.5 300 VAL A N 1
ATOM 2191 C CA . VAL A 1 300 ? -11.328 -5.629 -21.328 1 82.5 300 VAL A CA 1
ATOM 2192 C C . VAL A 1 300 ? -12.125 -5.969 -22.594 1 82.5 300 VAL A C 1
ATOM 2194 O O . VAL A 1 300 ? -11.664 -6.75 -23.438 1 82.5 300 VAL A O 1
ATOM 2197 N N . LEU A 1 301 ? -13.234 -5.406 -22.781 1 82.62 301 LEU A N 1
ATOM 2198 C CA . LEU A 1 301 ? -14.094 -5.703 -23.922 1 82.62 301 LEU A CA 1
ATOM 2199 C C . LEU A 1 301 ? -13.523 -5.109 -25.203 1 82.62 301 LEU A C 1
ATOM 2201 O O . LEU A 1 301 ? -13.711 -5.668 -26.281 1 82.62 301 LEU A O 1
ATOM 2205 N N . SER A 1 302 ? -12.883 -4.008 -25.109 1 79.19 302 SER A N 1
ATOM 2206 C CA . SER A 1 302 ? -12.367 -3.344 -26.312 1 79.19 302 SER A CA 1
ATOM 2207 C C . SER A 1 302 ? -11.055 -3.977 -26.766 1 79.19 302 SER A C 1
ATOM 2209 O O . SER A 1 302 ? -10.516 -3.611 -27.812 1 79.19 302 SER A O 1
ATOM 2211 N N . ASP A 1 303 ? -10.57 -5.031 -26.156 1 72.56 303 ASP A N 1
ATOM 2212 C CA . ASP A 1 303 ? -9.273 -5.598 -26.484 1 72.56 303 ASP A CA 1
ATOM 2213 C C . ASP A 1 303 ? -8.211 -4.508 -26.609 1 72.56 303 ASP A C 1
ATOM 2215 O O . ASP A 1 303 ? -7.207 -4.684 -27.312 1 72.56 303 ASP A O 1
ATOM 2219 N N . LEU A 1 304 ? -8.562 -3.387 -26.203 1 65.25 304 LEU A N 1
ATOM 2220 C CA . LEU A 1 304 ? -7.664 -2.244 -26.328 1 65.25 304 LEU A CA 1
ATOM 2221 C C . LEU A 1 304 ? -6.508 -2.346 -25.344 1 65.25 304 LEU A C 1
ATOM 2223 O O . LEU A 1 304 ? -5.367 -2.012 -25.672 1 65.25 304 LEU A O 1
ATOM 2227 N N . VAL A 1 305 ? -6.891 -2.771 -24.172 1 74.75 305 VAL A N 1
ATOM 2228 C CA . VAL A 1 305 ? -5.855 -2.73 -23.141 1 74.75 305 VAL A CA 1
ATOM 2229 C C . VAL A 1 305 ? -5.891 -4.016 -22.312 1 74.75 305 VAL A C 1
ATOM 2231 O O . VAL A 1 305 ? -6.965 -4.566 -22.078 1 74.75 305 VAL A O 1
ATOM 2234 N N . SER A 1 306 ? -4.773 -4.531 -22.141 1 83.75 306 SER A N 1
ATOM 2235 C CA . SER A 1 306 ? -4.617 -5.73 -21.328 1 83.75 306 SER A CA 1
ATOM 2236 C C . SER A 1 306 ? -5.23 -5.547 -19.938 1 83.75 306 SER A C 1
ATOM 2238 O O . SER A 1 306 ? -5.199 -4.449 -19.391 1 83.75 306 SER A O 1
ATOM 2240 N N . GLU A 1 307 ? -5.898 -6.594 -19.453 1 81 307 GLU A N 1
ATOM 2241 C CA . GLU A 1 307 ? -6.484 -6.605 -18.109 1 81 307 GLU A CA 1
ATOM 2242 C C . GLU A 1 307 ? -5.438 -6.273 -17.047 1 81 307 GLU A C 1
ATOM 2244 O O . GLU A 1 307 ? -5.773 -5.746 -15.992 1 81 307 GLU A O 1
ATOM 2249 N N . TYR A 1 308 ? -4.199 -6.434 -17.422 1 87.25 308 TYR A N 1
ATOM 2250 C CA . TYR A 1 308 ? -3.117 -6.207 -16.469 1 87.25 308 TYR A CA 1
ATOM 2251 C C . TYR A 1 308 ? -2.875 -4.719 -16.25 1 87.25 308 TYR A C 1
ATOM 2253 O O . TYR A 1 308 ? -2.209 -4.32 -15.297 1 87.25 308 TYR A O 1
ATOM 2261 N N . LEU A 1 309 ? -3.502 -3.902 -17.094 1 90.19 309 LEU A N 1
ATOM 2262 C CA . LEU A 1 309 ? -3.215 -2.475 -17.031 1 90.19 309 LEU A CA 1
ATOM 2263 C C . LEU A 1 309 ? -4.352 -1.724 -16.344 1 90.19 309 LEU A C 1
ATOM 2265 O O . LEU A 1 309 ? -4.34 -0.492 -16.281 1 90.19 309 LEU A O 1
ATOM 2269 N N . VAL A 1 310 ? -5.301 -2.436 -15.82 1 85.38 310 VAL A N 1
ATOM 2270 C CA . VAL A 1 310 ? -6.453 -1.827 -15.164 1 85.38 310 VAL A CA 1
ATOM 2271 C C . VAL A 1 310 ? -5.988 -1.002 -13.961 1 85.38 310 VAL A C 1
ATOM 2273 O O . VAL A 1 310 ? -6.422 0.138 -13.781 1 85.38 310 VAL A O 1
ATOM 2276 N N . ALA A 1 311 ? -5.055 -1.565 -13.211 1 88.31 311 ALA A N 1
ATOM 2277 C CA . ALA A 1 311 ? -4.566 -0.863 -12.031 1 88.31 311 ALA A CA 1
ATOM 2278 C C . ALA A 1 311 ? -3.824 0.413 -12.414 1 88.31 311 ALA A C 1
ATOM 2280 O O . ALA A 1 311 ? -3.83 1.392 -11.664 1 88.31 311 ALA A O 1
ATOM 2281 N N . ALA A 1 312 ? -3.186 0.401 -13.547 1 93.25 312 ALA A N 1
ATOM 2282 C CA . ALA A 1 312 ? -2.514 1.604 -14.031 1 93.25 312 ALA A CA 1
ATOM 2283 C C . ALA A 1 312 ? -3.521 2.713 -14.32 1 93.25 312 ALA A C 1
ATOM 2285 O O . ALA A 1 312 ? -3.293 3.873 -13.969 1 93.25 312 ALA A O 1
ATOM 2286 N N . VAL A 1 313 ? -4.566 2.312 -14.914 1 90.75 313 VAL A N 1
ATOM 2287 C CA . VAL A 1 313 ? -5.609 3.279 -15.234 1 90.75 313 VAL A CA 1
ATOM 2288 C C . VAL A 1 313 ? -6.234 3.816 -13.945 1 90.75 313 VAL A C 1
ATOM 2290 O O . VAL A 1 313 ? -6.473 5.02 -13.82 1 90.75 313 VAL A O 1
ATOM 2293 N N . GLN A 1 314 ? -6.461 2.93 -13.039 1 90 314 GLN A N 1
ATOM 2294 C CA . GLN A 1 314 ? -7.012 3.35 -11.75 1 90 314 GLN A CA 1
ATOM 2295 C C . GLN A 1 314 ? -6.07 4.32 -11.039 1 90 314 GLN A C 1
ATOM 2297 O O . GLN A 1 314 ? -6.52 5.312 -10.461 1 90 314 GLN A O 1
ATOM 2302 N N . GLY A 1 315 ? -4.809 3.986 -11.047 1 93.5 315 GLY A N 1
ATOM 2303 C CA . GLY A 1 315 ? -3.822 4.895 -10.484 1 93.5 315 GLY A CA 1
ATOM 2304 C C . GLY A 1 315 ? -3.789 6.242 -11.18 1 93.5 315 GLY A C 1
ATOM 2305 O O . GLY A 1 315 ? -3.715 7.285 -10.523 1 93.5 315 GLY A O 1
ATOM 2306 N N . ALA A 1 316 ? -3.891 6.215 -12.469 1 95.25 316 ALA A N 1
ATOM 2307 C CA . ALA A 1 316 ? -3.926 7.453 -13.242 1 95.25 316 ALA A CA 1
ATOM 2308 C C . ALA A 1 316 ? -5.168 8.273 -12.906 1 95.25 316 ALA A C 1
ATOM 2310 O O . ALA A 1 316 ? -5.098 9.5 -12.789 1 95.25 316 ALA A O 1
ATOM 2311 N N . ILE A 1 317 ? -6.215 7.605 -12.711 1 91.25 317 ILE A N 1
ATOM 2312 C CA . ILE A 1 317 ? -7.492 8.266 -12.453 1 91.25 317 ILE A CA 1
ATOM 2313 C C . ILE A 1 317 ? -7.426 9.016 -11.125 1 91.25 317 ILE A C 1
ATOM 2315 O O . ILE A 1 317 ? -7.871 10.156 -11.031 1 91.25 317 ILE A O 1
ATOM 2319 N N . ILE A 1 318 ? -6.898 8.359 -10.062 1 91.06 318 ILE A N 1
ATOM 2320 C CA . ILE A 1 318 ? -6.867 9.031 -8.773 1 91.06 318 ILE A CA 1
ATOM 2321 C C . ILE A 1 318 ? -5.984 10.273 -8.859 1 91.06 318 ILE A C 1
ATOM 2323 O O . ILE A 1 318 ? -6.297 11.312 -8.266 1 91.06 318 ILE A O 1
ATOM 2327 N N . ILE A 1 319 ? -4.906 10.227 -9.594 1 93.31 319 ILE A N 1
ATOM 2328 C CA . ILE A 1 319 ? -3.992 11.352 -9.742 1 93.31 319 ILE A CA 1
ATOM 2329 C C . ILE A 1 319 ? -4.672 12.477 -10.516 1 93.31 319 ILE A C 1
ATOM 2331 O O . ILE A 1 319 ? -4.641 13.641 -10.102 1 93.31 319 ILE A O 1
ATOM 2335 N N . ILE A 1 320 ? -5.34 12.117 -11.602 1 92.69 320 ILE A N 1
ATOM 2336 C CA . ILE A 1 320 ? -6.02 13.102 -12.438 1 92.69 320 ILE A CA 1
ATOM 2337 C C . ILE A 1 320 ? -7.176 13.727 -11.648 1 92.69 320 ILE A C 1
ATOM 2339 O O . ILE A 1 320 ? -7.402 14.938 -11.727 1 92.69 320 ILE A O 1
ATOM 2343 N N . ALA A 1 321 ? -7.883 12.891 -10.93 1 88.31 321 ALA A N 1
ATOM 2344 C CA . ALA A 1 321 ? -8.984 13.391 -10.109 1 88.31 321 ALA A CA 1
ATOM 2345 C C . ALA A 1 321 ? -8.484 14.414 -9.086 1 88.31 321 ALA A C 1
ATOM 2347 O O . ALA A 1 321 ? -9.109 15.453 -8.883 1 88.31 321 ALA A O 1
ATOM 2348 N N . MET A 1 322 ? -7.395 14.109 -8.461 1 89.56 322 MET A N 1
ATOM 2349 C CA . MET A 1 322 ? -6.844 15.016 -7.457 1 89.56 322 MET A CA 1
ATOM 2350 C C . MET A 1 322 ? -6.34 16.297 -8.102 1 89.56 322 MET A C 1
ATOM 2352 O O . MET A 1 322 ? -6.461 17.375 -7.523 1 89.56 322 MET A O 1
ATOM 2356 N N . LEU A 1 323 ? -5.773 16.188 -9.297 1 88.75 323 LEU A N 1
ATOM 2357 C CA . LEU A 1 323 ? -5.32 17.359 -10.031 1 88.75 323 LEU A CA 1
ATOM 2358 C C . LEU A 1 323 ? -6.5 18.25 -10.414 1 88.75 323 LEU A C 1
ATOM 2360 O O . LEU A 1 323 ? -6.402 19.484 -10.352 1 88.75 323 LEU A O 1
ATOM 2364 N N . ALA A 1 324 ? -7.598 17.625 -10.75 1 83.94 324 ALA A N 1
ATOM 2365 C CA . ALA A 1 324 ? -8.805 18.359 -11.141 1 83.94 324 ALA A CA 1
ATOM 2366 C C . ALA A 1 324 ? -9.422 19.078 -9.945 1 83.94 324 ALA A C 1
ATOM 2368 O O . ALA A 1 324 ? -9.969 20.172 -10.086 1 83.94 324 ALA A O 1
ATOM 2369 N N . HIS A 1 325 ? -9.406 18.422 -8.773 1 80.88 325 HIS A N 1
ATOM 2370 C CA . HIS A 1 325 ? -9.945 19.031 -7.559 1 80.88 325 HIS A CA 1
ATOM 2371 C C . HIS A 1 325 ? -9.195 20.312 -7.207 1 80.88 325 HIS A C 1
ATOM 2373 O O . HIS A 1 325 ? -9.789 21.25 -6.668 1 80.88 325 HIS A O 1
ATOM 2379 N N . ARG A 1 326 ? -7.992 20.328 -7.465 1 77.88 326 ARG A N 1
ATOM 2380 C CA . ARG A 1 326 ? -7.176 21.5 -7.156 1 77.88 326 ARG A CA 1
ATOM 2381 C C . ARG A 1 326 ? -7.59 22.703 -8.008 1 77.88 326 ARG A C 1
ATOM 2383 O O . ARG A 1 326 ? -7.594 23.828 -7.523 1 77.88 326 ARG A O 1
ATOM 2390 N N . PHE A 1 327 ? -7.969 22.422 -9.18 1 72.06 327 PHE A N 1
ATOM 2391 C CA . PHE A 1 327 ? -8.32 23.5 -10.094 1 72.06 327 PHE A CA 1
ATOM 2392 C C . PHE A 1 327 ? -9.719 24.031 -9.797 1 72.06 327 PHE A C 1
ATOM 2394 O O . PHE A 1 327 ? -10.016 25.188 -10.055 1 72.06 327 PHE A O 1
ATOM 2401 N N . THR A 1 328 ? -10.586 23.219 -9.219 1 63.28 328 THR A N 1
ATOM 2402 C CA . THR A 1 328 ? -11.93 23.672 -8.891 1 63.28 328 THR A CA 1
ATOM 2403 C C . THR A 1 328 ? -11.945 24.406 -7.547 1 63.28 328 THR A C 1
ATOM 2405 O O . THR A 1 328 ? -12.75 25.312 -7.336 1 63.28 328 THR A O 1
ATOM 2408 N N . ALA A 1 329 ? -11.133 23.984 -6.645 1 57.47 329 ALA A N 1
ATOM 2409 C CA . ALA A 1 329 ? -11.078 24.641 -5.336 1 57.47 329 ALA A CA 1
ATOM 2410 C C . ALA A 1 329 ? -10.5 26.047 -5.441 1 57.47 329 ALA A C 1
ATOM 2412 O O . ALA A 1 329 ? -10.844 26.922 -4.652 1 57.47 329 ALA A O 1
ATOM 2413 N N . ASN A 1 330 ? -9.555 26.328 -6.273 1 50.25 330 ASN A N 1
ATOM 2414 C CA . ASN A 1 330 ? -8.961 27.656 -6.414 1 50.25 330 ASN A CA 1
ATOM 2415 C C . ASN A 1 330 ? -9.906 28.625 -7.137 1 50.25 330 ASN A C 1
ATOM 2417 O O . ASN A 1 330 ? -9.562 29.781 -7.348 1 50.25 330 ASN A O 1
ATOM 2421 N N . ARG A 1 331 ? -11.188 28.141 -7.496 1 41.94 331 ARG A N 1
ATOM 2422 C CA . ARG A 1 331 ? -12.117 29.125 -8.031 1 41.94 331 ARG A CA 1
ATOM 2423 C C . ARG A 1 331 ? -13.195 29.469 -7.012 1 41.94 331 ARG A C 1
ATOM 2425 O O . ARG A 1 331 ? -13.648 28.609 -6.258 1 41.94 331 ARG A O 1
ATOM 2432 N N . MET B 1 1 ? 25.125 56.969 21.047 1 31.06 1 MET B N 1
ATOM 2433 C CA . MET B 1 1 ? 24.328 55.812 21.484 1 31.06 1 MET B CA 1
ATOM 2434 C C . MET B 1 1 ? 24.703 54.562 20.703 1 31.06 1 MET B C 1
ATOM 2436 O O . MET B 1 1 ? 24.406 54.469 19.516 1 31.06 1 MET B O 1
ATOM 2440 N N . THR B 1 2 ? 25.797 53.844 20.953 1 36.59 2 THR B N 1
ATOM 2441 C CA . THR B 1 2 ? 26.422 52.656 20.391 1 36.59 2 THR B CA 1
ATOM 2442 C C . THR B 1 2 ? 25.516 51.438 20.547 1 36.59 2 THR B C 1
ATOM 2444 O O . THR B 1 2 ? 25.156 51.062 21.656 1 36.59 2 THR B O 1
ATOM 2447 N N . VAL B 1 3 ? 24.672 51.156 19.562 1 39.97 3 VAL B N 1
ATOM 2448 C CA . VAL B 1 3 ? 23.859 49.938 19.516 1 39.97 3 VAL B CA 1
ATOM 2449 C C . VAL B 1 3 ? 24.75 48.719 19.703 1 39.97 3 VAL B C 1
ATOM 2451 O O . VAL B 1 3 ? 25.656 48.469 18.906 1 39.97 3 VAL B O 1
ATOM 2454 N N . ALA B 1 4 ? 25.016 48.25 20.891 1 44.31 4 ALA B N 1
ATOM 2455 C CA . ALA B 1 4 ? 25.641 46.969 21.188 1 44.31 4 ALA B CA 1
ATOM 2456 C C . ALA B 1 4 ? 25 45.844 20.375 1 44.31 4 ALA B C 1
ATOM 2458 O O . ALA B 1 4 ? 23.797 45.594 20.469 1 44.31 4 ALA B O 1
ATOM 2459 N N . THR B 1 5 ? 25.453 45.594 19.172 1 40.12 5 THR B N 1
ATOM 2460 C CA . THR B 1 5 ? 25.172 44.375 18.406 1 40.12 5 THR B CA 1
ATOM 2461 C C . THR B 1 5 ? 25.375 43.156 19.266 1 40.12 5 THR B C 1
ATOM 2463 O O . THR B 1 5 ? 26.516 42.781 19.594 1 40.12 5 THR B O 1
ATOM 2466 N N . ALA B 1 6 ? 24.578 42.875 20.219 1 41.38 6 ALA B N 1
ATOM 2467 C CA . ALA B 1 6 ? 24.688 41.594 20.891 1 41.38 6 ALA B CA 1
ATOM 2468 C C . ALA B 1 6 ? 24.891 40.469 19.906 1 41.38 6 ALA B C 1
ATOM 2470 O O . ALA B 1 6 ? 24.016 40.219 19.062 1 41.38 6 ALA B O 1
ATOM 2471 N N . THR B 1 7 ? 26.078 40.188 19.453 1 39.69 7 THR B N 1
ATOM 2472 C CA . THR B 1 7 ? 26.406 38.938 18.75 1 39.69 7 THR B CA 1
ATOM 2473 C C . THR B 1 7 ? 25.781 37.75 19.469 1 39.69 7 THR B C 1
ATOM 2475 O O . THR B 1 7 ? 26.141 37.438 20.594 1 39.69 7 THR B O 1
ATOM 2478 N N . LEU B 1 8 ? 24.469 37.531 19.375 1 38.53 8 LEU B N 1
ATOM 2479 C CA . LEU B 1 8 ? 23.953 36.25 19.859 1 38.53 8 LEU B CA 1
ATOM 2480 C C . LEU B 1 8 ? 24.891 35.094 19.469 1 38.53 8 LEU B C 1
ATOM 2482 O O . LEU B 1 8 ? 25.172 34.875 18.297 1 38.53 8 LEU B O 1
ATOM 2486 N N . ALA B 1 9 ? 25.875 34.812 20.266 1 39.16 9 ALA B N 1
ATOM 2487 C CA . ALA B 1 9 ? 26.75 33.656 20.125 1 39.16 9 ALA B CA 1
ATOM 2488 C C . ALA B 1 9 ? 25.953 32.406 19.719 1 39.16 9 ALA B C 1
ATOM 2490 O O . ALA B 1 9 ? 24.859 32.156 20.234 1 39.16 9 ALA B O 1
ATOM 2491 N N . PRO B 1 10 ? 26.188 31.922 18.484 1 40.31 10 PRO B N 1
ATOM 2492 C CA . PRO B 1 10 ? 25.578 30.625 18.156 1 40.31 10 PRO B CA 1
ATOM 2493 C C . PRO B 1 10 ? 25.672 29.625 19.312 1 40.31 10 PRO B C 1
ATOM 2495 O O . PRO B 1 10 ? 26.703 29.562 19.984 1 40.31 10 PRO B O 1
ATOM 2498 N N . THR B 1 11 ? 24.812 29.641 20.281 1 37.09 11 THR B N 1
ATOM 2499 C CA . THR B 1 11 ? 24.859 28.516 21.219 1 37.09 11 THR B CA 1
ATOM 2500 C C . THR B 1 11 ? 25.406 27.266 20.547 1 37.09 11 THR B C 1
ATOM 2502 O O . THR B 1 11 ? 24.922 26.875 19.484 1 37.09 11 THR B O 1
ATOM 2505 N N . ASN B 1 12 ? 26.688 27.062 20.547 1 35.59 12 ASN B N 1
ATOM 2506 C CA . ASN B 1 12 ? 27.281 25.766 20.266 1 35.59 12 ASN B CA 1
ATOM 2507 C C . ASN B 1 12 ? 26.406 24.625 20.766 1 35.59 12 ASN B C 1
ATOM 2509 O O . ASN B 1 12 ? 26.422 24.297 21.953 1 35.59 12 ASN B O 1
ATOM 2513 N N . GLU B 1 13 ? 25.172 24.578 20.578 1 38.38 13 GLU B N 1
ATOM 2514 C CA . GLU B 1 13 ? 24.5 23.328 20.938 1 38.38 13 GLU B CA 1
ATOM 2515 C C . GLU B 1 13 ? 25.359 22.125 20.609 1 38.38 13 GLU B C 1
ATOM 2517 O O . GLU B 1 13 ? 25.609 21.828 19.438 1 38.38 13 GLU B O 1
ATOM 2522 N N . GLY B 1 14 ? 26.547 22.016 21.234 1 38.06 14 GLY B N 1
ATOM 2523 C CA . GLY B 1 14 ? 27.344 20.812 21.188 1 38.06 14 GLY B CA 1
ATOM 2524 C C . GLY B 1 14 ? 26.594 19.594 20.703 1 38.06 14 GLY B C 1
ATOM 2525 O O . GLY B 1 14 ? 25.359 19.578 20.734 1 38.06 14 GLY B O 1
ATOM 2526 N N . ALA B 1 15 ? 27.172 18.906 19.766 1 42.88 15 ALA B N 1
ATOM 2527 C CA . ALA B 1 15 ? 26.734 17.656 19.141 1 42.88 15 ALA B CA 1
ATOM 2528 C C . ALA B 1 15 ? 26.172 16.688 20.188 1 42.88 15 ALA B C 1
ATOM 2530 O O . ALA B 1 15 ? 26.922 15.898 20.766 1 42.88 15 ALA B O 1
ATOM 2531 N N . ARG B 1 16 ? 25.547 16.938 21.266 1 42 16 ARG B N 1
ATOM 2532 C CA . ARG B 1 16 ? 24.922 15.992 22.188 1 42 16 ARG B CA 1
ATOM 2533 C C . ARG B 1 16 ? 24.359 14.797 21.422 1 42 16 ARG B C 1
ATOM 2535 O O . ARG B 1 16 ? 23.375 14.93 20.688 1 42 16 ARG B O 1
ATOM 2542 N N . ILE B 1 17 ? 25.297 13.945 21.031 1 47.94 17 ILE B N 1
ATOM 2543 C CA . ILE B 1 17 ? 24.797 12.625 20.656 1 47.94 17 ILE B CA 1
ATOM 2544 C C . ILE B 1 17 ? 23.578 12.258 21.5 1 47.94 17 ILE B C 1
ATOM 2546 O O . ILE B 1 17 ? 23.719 11.984 22.703 1 47.94 17 ILE B O 1
ATOM 2550 N N . ARG B 1 18 ? 22.438 12.875 21.344 1 57.44 18 ARG B N 1
ATOM 2551 C CA . ARG B 1 18 ? 21.203 12.602 22.062 1 57.44 18 ARG B CA 1
ATOM 2552 C C . ARG B 1 18 ? 20.875 11.109 22.062 1 57.44 18 ARG B C 1
ATOM 2554 O O . ARG B 1 18 ? 21.109 10.422 21.062 1 57.44 18 ARG B O 1
ATOM 2561 N N . TRP B 1 19 ? 21.031 10.422 23.281 1 63.19 19 TRP B N 1
ATOM 2562 C CA . TRP B 1 19 ? 20.641 9.039 23.531 1 63.19 19 TRP B CA 1
ATOM 2563 C C . TRP B 1 19 ? 19.625 8.57 22.484 1 63.19 19 TRP B C 1
ATOM 2565 O O . TRP B 1 19 ? 19.672 7.422 22.047 1 63.19 19 TRP B O 1
ATOM 2575 N N . ALA B 1 20 ? 18.922 9.453 21.969 1 67.25 20 ALA B N 1
ATOM 2576 C CA . ALA B 1 20 ? 17.906 9.109 20.969 1 67.25 20 ALA B CA 1
ATOM 2577 C C . ALA B 1 20 ? 18.562 8.773 19.625 1 67.25 20 ALA B C 1
ATOM 2579 O O . ALA B 1 20 ? 18.047 7.953 18.875 1 67.25 20 ALA B O 1
ATOM 2580 N N . ASP B 1 21 ? 19.781 9.305 19.453 1 76.06 21 ASP B N 1
ATOM 2581 C CA . ASP B 1 21 ? 20.484 9.047 18.203 1 76.06 21 ASP B CA 1
ATOM 2582 C C . ASP B 1 21 ? 21.141 7.668 18.219 1 76.06 21 ASP B C 1
ATOM 2584 O O . ASP B 1 21 ? 21.453 7.113 17.156 1 76.06 21 ASP B O 1
ATOM 2588 N N . LEU B 1 22 ? 21.219 7.133 19.406 1 84.81 22 LEU B N 1
ATOM 2589 C CA . LEU B 1 22 ? 21.891 5.844 19.547 1 84.81 22 LEU B CA 1
ATOM 2590 C C . LEU B 1 22 ? 20.875 4.707 19.641 1 84.81 22 LEU B C 1
ATOM 2592 O O . LEU B 1 22 ? 21.25 3.533 19.578 1 84.81 22 LEU B O 1
ATOM 2596 N N . ALA B 1 23 ? 19.672 5.035 19.609 1 83.88 23 ALA B N 1
ATOM 2597 C CA . ALA B 1 23 ? 18.609 4.062 19.859 1 83.88 23 ALA B CA 1
ATOM 2598 C C . ALA B 1 23 ? 18.594 2.975 18.797 1 83.88 23 ALA B C 1
ATOM 2600 O O . ALA B 1 23 ? 18.578 1.782 19.109 1 83.88 23 ALA B O 1
ATOM 2601 N N . PRO B 1 24 ? 18.719 3.365 17.531 1 87.25 24 PRO B N 1
ATOM 2602 C CA . PRO B 1 24 ? 18.672 2.309 16.516 1 87.25 24 PRO B CA 1
ATOM 2603 C C . PRO B 1 24 ? 19.891 1.381 16.578 1 87.25 24 PRO B C 1
ATOM 2605 O O . PRO B 1 24 ? 19.766 0.182 16.312 1 87.25 24 PRO B O 1
ATOM 2608 N N . PHE B 1 25 ? 20.938 1.879 17.047 1 91.38 25 PHE B N 1
ATOM 2609 C CA . PHE B 1 25 ? 22.156 1.073 17.125 1 91.38 25 PHE B CA 1
ATOM 2610 C C . PHE B 1 25 ? 22.125 0.16 18.344 1 91.38 25 PHE B C 1
ATOM 2612 O O . PHE B 1 25 ? 22.594 -0.979 18.281 1 91.38 25 PHE B O 1
ATOM 2619 N N . ILE B 1 26 ? 21.562 0.647 19.359 1 89.56 26 ILE B N 1
ATOM 2620 C CA . ILE B 1 26 ? 21.391 -0.175 20.562 1 89.56 26 ILE B CA 1
ATOM 2621 C C . ILE B 1 26 ? 20.391 -1.296 20.266 1 89.56 26 ILE B C 1
ATOM 2623 O O . ILE B 1 26 ? 20.625 -2.453 20.625 1 89.56 26 ILE B O 1
ATOM 2627 N N . ALA B 1 27 ? 19.312 -0.889 19.609 1 88.12 27 ALA B N 1
ATOM 2628 C CA . ALA B 1 27 ? 18.312 -1.893 19.234 1 88.12 27 ALA B CA 1
ATOM 2629 C C . ALA B 1 27 ? 18.938 -2.973 18.359 1 88.12 27 ALA B C 1
ATOM 2631 O O . ALA B 1 27 ? 18.672 -4.164 18.547 1 88.12 27 ALA B O 1
ATOM 2632 N N . LEU B 1 28 ? 19.766 -2.553 17.438 1 90.56 28 LEU B N 1
ATOM 2633 C CA . LEU B 1 28 ? 20.438 -3.49 16.562 1 90.56 28 LEU B CA 1
ATOM 2634 C C . LEU B 1 28 ? 21.344 -4.43 17.344 1 90.56 28 LEU B C 1
ATOM 2636 O O . LEU B 1 28 ? 21.312 -5.645 17.156 1 90.56 28 LEU B O 1
ATOM 2640 N N . ALA B 1 29 ? 22.094 -3.881 18.266 1 91.56 29 ALA B N 1
ATOM 2641 C CA . ALA B 1 29 ? 23 -4.68 19.078 1 91.56 29 ALA B CA 1
ATOM 2642 C C . ALA B 1 29 ? 22.219 -5.703 19.906 1 91.56 29 ALA B C 1
ATOM 2644 O O . ALA B 1 29 ? 22.609 -6.867 20 1 91.56 29 ALA B O 1
ATOM 2645 N N . VAL B 1 30 ? 21.141 -5.281 20.438 1 90.12 30 VAL B N 1
ATOM 2646 C CA . VAL B 1 30 ? 20.328 -6.145 21.281 1 90.12 30 VAL B CA 1
ATOM 2647 C C . VAL B 1 30 ? 19.75 -7.293 20.469 1 90.12 30 VAL B C 1
ATOM 2649 O O . VAL B 1 30 ? 19.766 -8.453 20.891 1 90.12 30 VAL B O 1
ATOM 2652 N N . ILE B 1 31 ? 19.297 -6.973 19.281 1 88.25 31 ILE B N 1
ATOM 2653 C CA . ILE B 1 31 ? 18.672 -8.008 18.469 1 88.25 31 ILE B CA 1
ATOM 2654 C C . ILE B 1 31 ? 19.734 -8.984 17.953 1 88.25 31 ILE B C 1
ATOM 2656 O O . ILE B 1 31 ? 19.469 -10.18 17.828 1 88.25 31 ILE B O 1
ATOM 2660 N N . VAL B 1 32 ? 20.906 -8.445 17.641 1 90.12 32 VAL B N 1
ATOM 2661 C CA . VAL B 1 32 ? 22 -9.297 17.203 1 90.12 32 VAL B CA 1
ATOM 2662 C C . VAL B 1 32 ? 22.406 -10.234 18.344 1 90.12 32 VAL B C 1
ATOM 2664 O O . VAL B 1 32 ? 22.609 -11.438 18.125 1 90.12 32 VAL B O 1
ATOM 2667 N N . LEU B 1 33 ? 22.453 -9.688 19.5 1 90.25 33 LEU B N 1
ATOM 2668 C CA . LEU B 1 33 ? 22.781 -10.492 20.672 1 90.25 33 LEU B CA 1
ATOM 2669 C C . LEU B 1 33 ? 21.703 -11.547 20.922 1 90.25 33 LEU B C 1
ATOM 2671 O O . LEU B 1 33 ? 22.016 -12.695 21.25 1 90.25 33 LEU B O 1
ATOM 2675 N N . PHE B 1 34 ? 20.516 -11.141 20.781 1 87.31 34 PHE B N 1
ATOM 2676 C CA . PHE B 1 34 ? 19.406 -12.078 20.938 1 87.31 34 PHE B CA 1
ATOM 2677 C C . PHE B 1 34 ? 19.5 -13.203 19.906 1 87.31 34 PHE B C 1
ATOM 2679 O O . PHE B 1 34 ? 19.281 -14.367 20.234 1 87.31 34 PHE B O 1
ATOM 2686 N N . GLY B 1 35 ? 19.781 -12.836 18.703 1 85.69 35 GLY B N 1
ATOM 2687 C CA . GLY B 1 35 ? 19.938 -13.852 17.656 1 85.69 35 GLY B CA 1
ATOM 2688 C C . GLY B 1 35 ? 21.094 -14.805 17.922 1 85.69 35 GLY B C 1
ATOM 2689 O O . GLY B 1 35 ? 20.969 -16.016 17.688 1 85.69 35 GLY B O 1
ATOM 2690 N N . ALA B 1 36 ? 22.141 -14.25 18.438 1 88.25 36 ALA B N 1
ATOM 2691 C CA . ALA B 1 36 ? 23.297 -15.07 18.766 1 88.25 36 ALA B CA 1
ATOM 2692 C C . ALA B 1 36 ? 22.969 -16.078 19.875 1 88.25 36 ALA B C 1
ATOM 2694 O O . ALA B 1 36 ? 23.516 -17.188 19.891 1 88.25 36 ALA B O 1
ATOM 2695 N N . LEU B 1 37 ? 22.047 -15.703 20.688 1 88 37 LEU B N 1
ATOM 2696 C CA . LEU B 1 37 ? 21.672 -16.547 21.812 1 88 37 LEU B CA 1
ATOM 2697 C C . LEU B 1 37 ? 20.672 -17.609 21.375 1 88 37 LEU B C 1
ATOM 2699 O O . LEU B 1 37 ? 20.641 -18.703 21.938 1 88 37 LEU B O 1
ATOM 2703 N N . VAL B 1 38 ? 19.922 -17.328 20.438 1 83.62 38 VAL B N 1
ATOM 2704 C CA . VAL B 1 38 ? 18.828 -18.203 20.016 1 83.62 38 VAL B CA 1
ATOM 2705 C C . VAL B 1 38 ? 19.391 -19.328 19.141 1 83.62 38 VAL B C 1
ATOM 2707 O O . VAL B 1 38 ? 18.938 -20.484 19.25 1 83.62 38 VAL B O 1
ATOM 2710 N N . ASN B 1 39 ? 20.359 -19.031 18.234 1 84.56 39 ASN B N 1
ATOM 2711 C CA . ASN B 1 39 ? 20.906 -20.016 17.297 1 84.56 39 ASN B CA 1
ATOM 2712 C C . ASN B 1 39 ? 22.391 -19.781 17.047 1 84.56 39 ASN B C 1
ATOM 2714 O O . ASN B 1 39 ? 22.781 -18.719 16.562 1 84.56 39 ASN B O 1
ATOM 2718 N N . PRO B 1 40 ? 23.156 -20.781 17.312 1 83.06 40 PRO B N 1
ATOM 2719 C CA . PRO B 1 40 ? 24.594 -20.641 17.078 1 83.06 40 PRO B CA 1
ATOM 2720 C C . PRO B 1 40 ? 24.938 -20.375 15.617 1 83.06 40 PRO B C 1
ATOM 2722 O O . PRO B 1 40 ? 25.969 -19.766 15.312 1 83.06 40 PRO B O 1
ATOM 2725 N N . ASN B 1 41 ? 24.109 -20.75 14.75 1 84 41 ASN B N 1
ATOM 2726 C CA . ASN B 1 41 ? 24.344 -20.531 13.328 1 84 41 ASN B CA 1
ATOM 2727 C C . ASN B 1 41 ? 24.125 -19.078 12.938 1 84 41 ASN B C 1
ATOM 2729 O O . ASN B 1 41 ? 24.531 -18.656 11.852 1 84 41 ASN B O 1
ATOM 2733 N N . PHE B 1 42 ? 23.578 -18.391 13.844 1 87.81 42 PHE B N 1
ATOM 2734 C CA . PHE B 1 42 ? 23.328 -16.984 13.57 1 87.81 42 PHE B CA 1
ATOM 2735 C C . PHE B 1 42 ? 24.641 -16.219 13.398 1 87.81 42 PHE B C 1
ATOM 2737 O O . PHE B 1 42 ? 24.75 -15.352 12.523 1 87.81 42 PHE B O 1
ATOM 2744 N N . VAL B 1 43 ? 25.656 -16.594 14.164 1 85.25 43 VAL B N 1
ATOM 2745 C CA . VAL B 1 43 ? 26.875 -15.812 14.18 1 85.25 43 VAL B CA 1
ATOM 2746 C C . VAL B 1 43 ? 27.875 -16.391 13.18 1 85.25 43 VAL B C 1
ATOM 2748 O O . VAL B 1 43 ? 29 -15.906 13.07 1 85.25 43 VAL B O 1
ATOM 2751 N N . SER B 1 44 ? 27.422 -17.328 12.461 1 87.94 44 SER B N 1
ATOM 2752 C CA . SER B 1 44 ? 28.312 -17.828 11.414 1 87.94 44 SER B CA 1
ATOM 2753 C C . SER B 1 44 ? 28.609 -16.75 10.383 1 87.94 44 SER B C 1
ATOM 2755 O O . SER B 1 44 ? 27.766 -15.914 10.086 1 87.94 44 SER B O 1
ATOM 2757 N N . SER B 1 45 ? 29.844 -16.797 9.93 1 86.31 45 SER B N 1
ATOM 2758 C CA . SER B 1 45 ? 30.25 -15.789 8.945 1 86.31 45 SER B CA 1
ATOM 2759 C C . SER B 1 45 ? 29.359 -15.828 7.711 1 86.31 45 SER B C 1
ATOM 2761 O O . SER B 1 45 ? 29 -14.781 7.164 1 86.31 45 SER B O 1
ATOM 2763 N N . ALA B 1 46 ? 29.031 -17.016 7.312 1 86.12 46 ALA B N 1
ATOM 2764 C CA . ALA B 1 46 ? 28.188 -17.172 6.133 1 86.12 46 ALA B CA 1
ATOM 2765 C C . ALA B 1 46 ? 26.828 -16.547 6.348 1 86.12 46 ALA B C 1
ATOM 2767 O O . ALA B 1 46 ? 26.312 -15.828 5.473 1 86.12 46 ALA B O 1
ATOM 2768 N N . ASN B 1 47 ? 26.266 -16.781 7.535 1 89.75 47 ASN B N 1
ATOM 2769 C CA . ASN B 1 47 ? 24.953 -16.234 7.832 1 89.75 47 ASN B CA 1
ATOM 2770 C C . ASN B 1 47 ? 25 -14.711 7.98 1 89.75 47 ASN B C 1
ATOM 2772 O O . ASN B 1 47 ? 24.125 -14 7.461 1 89.75 47 ASN B O 1
ATOM 2776 N N . LEU B 1 48 ? 25.938 -14.242 8.625 1 88.62 48 LEU B N 1
ATOM 2777 C CA . LEU B 1 48 ? 26.062 -12.805 8.836 1 88.62 48 LEU B CA 1
ATOM 2778 C C . LEU B 1 48 ? 26.25 -12.078 7.512 1 88.62 48 LEU B C 1
ATOM 2780 O O . LEU B 1 48 ? 25.672 -11.016 7.293 1 88.62 48 LEU B O 1
ATOM 2784 N N . ILE B 1 49 ? 27.047 -12.68 6.672 1 88.81 49 ILE B N 1
ATOM 2785 C CA . ILE B 1 49 ? 27.266 -12.078 5.359 1 88.81 49 ILE B CA 1
ATOM 2786 C C . ILE B 1 49 ? 25.969 -12.086 4.559 1 88.81 49 ILE B C 1
ATOM 2788 O O . ILE B 1 49 ? 25.656 -11.109 3.875 1 88.81 49 ILE B O 1
ATOM 2792 N N . ASN B 1 50 ? 25.281 -13.117 4.707 1 89 50 ASN B N 1
ATOM 2793 C CA . ASN B 1 50 ? 24 -13.211 4.016 1 89 50 ASN B CA 1
ATOM 2794 C C . ASN B 1 50 ? 23.016 -12.156 4.512 1 89 50 ASN B C 1
ATOM 2796 O O . ASN B 1 50 ? 22.328 -11.516 3.715 1 89 50 ASN B O 1
ATOM 2800 N N . VAL B 1 51 ? 22.953 -12 5.77 1 90.69 51 VAL B N 1
ATOM 2801 C CA . VAL B 1 51 ? 22.047 -11.039 6.379 1 90.69 51 VAL B CA 1
ATOM 2802 C C . VAL B 1 51 ? 22.391 -9.625 5.93 1 90.69 51 VAL B C 1
ATOM 2804 O O . VAL B 1 51 ? 21.516 -8.852 5.539 1 90.69 51 VAL B O 1
ATOM 2807 N N . ILE B 1 52 ? 23.625 -9.367 5.926 1 91.31 52 ILE B N 1
ATOM 2808 C CA . ILE B 1 52 ? 24.078 -8.031 5.559 1 91.31 52 ILE B CA 1
ATOM 2809 C C . ILE B 1 52 ? 23.844 -7.801 4.066 1 91.31 52 ILE B C 1
ATOM 2811 O O . ILE B 1 52 ? 23.438 -6.711 3.662 1 91.31 52 ILE B O 1
ATOM 2815 N N . THR B 1 53 ? 24.094 -8.812 3.303 1 91.62 53 THR B N 1
ATOM 2816 C CA . THR B 1 53 ? 23.906 -8.703 1.861 1 91.62 53 THR B CA 1
ATOM 2817 C C . THR B 1 53 ? 22.422 -8.5 1.526 1 91.62 53 THR B C 1
ATOM 2819 O O . THR B 1 53 ? 22.078 -7.648 0.702 1 91.62 53 THR B O 1
ATOM 2822 N N . ARG B 1 54 ? 21.578 -9.172 2.223 1 91.06 54 ARG B N 1
ATOM 2823 C CA . ARG B 1 54 ? 20.141 -9.086 1.965 1 91.06 54 ARG B CA 1
ATOM 2824 C C . ARG B 1 54 ? 19.578 -7.742 2.434 1 91.06 54 ARG B C 1
ATOM 2826 O O . ARG B 1 54 ? 18.609 -7.234 1.868 1 91.06 54 ARG B O 1
ATOM 2833 N N . SER B 1 55 ? 20.141 -7.203 3.441 1 94.38 55 SER B N 1
ATOM 2834 C CA . SER B 1 55 ? 19.672 -5.922 3.965 1 94.38 55 SER B CA 1
ATOM 2835 C C . SER B 1 55 ? 20.031 -4.781 3.018 1 94.38 55 SER B C 1
ATOM 2837 O O . SER B 1 55 ? 19.469 -3.684 3.125 1 94.38 55 SER B O 1
ATOM 2839 N N . ALA B 1 56 ? 21 -5.078 2.119 1 95.06 56 ALA B N 1
ATOM 2840 C CA . ALA B 1 56 ? 21.484 -4.043 1.214 1 95.06 56 ALA B CA 1
ATOM 2841 C C . ALA B 1 56 ? 20.359 -3.482 0.352 1 95.06 56 ALA B C 1
ATOM 2843 O O . ALA B 1 56 ? 20.312 -2.279 0.091 1 95.06 56 ALA B O 1
ATOM 2844 N N . PHE B 1 57 ? 19.438 -4.305 -0.049 1 95.06 57 PHE B N 1
ATOM 2845 C CA . PHE B 1 57 ? 18.359 -3.877 -0.939 1 95.06 57 PHE B CA 1
ATOM 2846 C C . PHE B 1 57 ? 17.484 -2.828 -0.267 1 95.06 57 PHE B C 1
ATOM 2848 O O . PHE B 1 57 ? 17.328 -1.718 -0.781 1 95.06 57 PHE B O 1
ATOM 2855 N N . ILE B 1 58 ? 17.062 -3.143 0.909 1 96.62 58 ILE B N 1
ATOM 2856 C CA . ILE B 1 58 ? 16.172 -2.24 1.64 1 96.62 58 ILE B CA 1
ATOM 2857 C C . ILE B 1 58 ? 16.969 -1.021 2.115 1 96.62 58 ILE B C 1
ATOM 2859 O O . ILE B 1 58 ? 16.453 0.101 2.104 1 96.62 58 ILE B O 1
ATOM 2863 N N . ALA B 1 59 ? 18.203 -1.257 2.48 1 98 59 ALA B N 1
ATOM 2864 C CA . ALA B 1 59 ? 19.031 -0.154 2.967 1 98 59 ALA B CA 1
ATOM 2865 C C . ALA B 1 59 ? 19.234 0.901 1.882 1 98 59 ALA B C 1
ATOM 2867 O O . ALA B 1 59 ? 19.094 2.1 2.141 1 98 59 ALA B O 1
ATOM 2868 N N . ILE B 1 60 ? 19.531 0.469 0.703 1 98.5 60 ILE B N 1
ATOM 2869 C CA . ILE B 1 60 ? 19.766 1.387 -0.407 1 98.5 60 ILE B CA 1
ATOM 2870 C C . ILE B 1 60 ? 18.484 2.188 -0.691 1 98.5 60 ILE B C 1
ATOM 2872 O O . ILE B 1 60 ? 18.531 3.414 -0.796 1 98.5 60 ILE B O 1
ATOM 2876 N N . ILE B 1 61 ? 17.391 1.502 -0.768 1 98.62 61 ILE B N 1
ATOM 2877 C CA . ILE B 1 61 ? 16.109 2.158 -1.053 1 98.62 61 ILE B CA 1
ATOM 2878 C C . ILE B 1 61 ? 15.742 3.092 0.098 1 98.62 61 ILE B C 1
ATOM 2880 O O . ILE B 1 61 ? 15.227 4.188 -0.126 1 98.62 61 ILE B O 1
ATOM 2884 N N . ALA B 1 62 ? 16.062 2.676 1.3 1 98.62 62 ALA B N 1
ATOM 2885 C CA . ALA B 1 62 ? 15.711 3.451 2.486 1 98.62 62 ALA B CA 1
ATOM 2886 C C . ALA B 1 62 ? 16.516 4.75 2.549 1 98.62 62 ALA B C 1
ATOM 2888 O O . ALA B 1 62 ? 16.031 5.758 3.076 1 98.62 62 ALA B O 1
ATOM 2889 N N . VAL B 1 63 ? 17.719 4.715 2.059 1 98.5 63 VAL B N 1
ATOM 2890 C CA . VAL B 1 63 ? 18.484 5.949 1.982 1 98.5 63 VAL B CA 1
ATOM 2891 C C . VAL B 1 63 ? 17.734 6.98 1.144 1 98.5 63 VAL B C 1
ATOM 2893 O O . VAL B 1 63 ? 17.625 8.141 1.539 1 98.5 63 VAL B O 1
ATOM 2896 N N . GLY B 1 64 ? 17.234 6.574 -0.028 1 98.69 64 GLY B N 1
ATOM 2897 C CA . GLY B 1 64 ? 16.422 7.469 -0.834 1 98.69 64 GLY B CA 1
ATOM 2898 C C . GLY B 1 64 ? 15.172 7.938 -0.123 1 98.69 64 GLY B C 1
ATOM 2899 O O . GLY B 1 64 ? 14.812 9.117 -0.189 1 98.69 64 GLY B O 1
ATOM 2900 N N . ALA B 1 65 ? 14.57 7.031 0.577 1 98.56 65 ALA B N 1
ATOM 2901 C CA . ALA B 1 65 ? 13.344 7.359 1.305 1 98.56 65 ALA B CA 1
ATOM 2902 C C . ALA B 1 65 ? 13.625 8.375 2.414 1 98.56 65 ALA B C 1
ATOM 2904 O O . ALA B 1 65 ? 12.758 9.188 2.752 1 98.56 65 ALA B O 1
ATOM 2905 N N . THR B 1 66 ? 14.812 8.352 2.967 1 98.44 66 THR B N 1
ATOM 2906 C CA . THR B 1 66 ? 15.188 9.312 3.994 1 98.44 66 THR B CA 1
ATOM 2907 C C . THR B 1 66 ? 15.141 10.734 3.447 1 98.44 66 THR B C 1
ATOM 2909 O O . THR B 1 66 ? 14.688 11.656 4.133 1 98.44 66 THR B O 1
ATOM 2912 N N . PHE B 1 67 ? 15.531 10.914 2.217 1 98.69 67 PHE B N 1
ATOM 2913 C CA . PHE B 1 67 ? 15.469 12.234 1.596 1 98.69 67 PHE B CA 1
ATOM 2914 C C . PHE B 1 67 ? 14.023 12.68 1.413 1 98.69 67 PHE B C 1
ATOM 2916 O O . PHE B 1 67 ? 13.672 13.812 1.736 1 98.69 67 PHE B O 1
ATOM 2923 N N . VAL B 1 68 ? 13.219 11.789 0.909 1 98.56 68 VAL B N 1
ATOM 2924 C CA . VAL B 1 68 ? 11.82 12.117 0.622 1 98.56 68 VAL B CA 1
ATOM 2925 C C . VAL B 1 68 ? 11.094 12.453 1.92 1 98.56 68 VAL B C 1
ATOM 2927 O O . VAL B 1 68 ? 10.406 13.469 2.01 1 98.56 68 VAL B O 1
ATOM 2930 N N . ILE B 1 69 ? 11.305 11.641 2.91 1 97.56 69 ILE B N 1
ATOM 2931 C CA . ILE B 1 69 ? 10.617 11.82 4.18 1 97.56 69 ILE B CA 1
ATOM 2932 C C . ILE B 1 69 ? 11.141 13.062 4.891 1 97.56 69 ILE B C 1
ATOM 2934 O O . ILE B 1 69 ? 10.367 13.844 5.453 1 97.56 69 ILE B O 1
ATOM 2938 N N . SER B 1 70 ? 12.414 13.344 4.832 1 97.12 70 SER B N 1
ATOM 2939 C CA . SER B 1 70 ? 13.008 14.523 5.449 1 97.12 70 SER B CA 1
ATOM 2940 C C . SER B 1 70 ? 12.477 15.805 4.82 1 97.12 70 SER B C 1
ATOM 2942 O O . SER B 1 70 ? 12.438 16.859 5.469 1 97.12 70 SER B O 1
ATOM 2944 N N . SER B 1 71 ? 12.055 15.695 3.59 1 97.06 71 SER B N 1
ATOM 2945 C CA . SER B 1 71 ? 11.539 16.859 2.885 1 97.06 71 SER B CA 1
ATOM 2946 C C . SER B 1 71 ? 10.062 17.078 3.18 1 97.06 71 SER B C 1
ATOM 2948 O O . SER B 1 71 ? 9.477 18.078 2.754 1 97.06 71 SER B O 1
ATOM 2950 N N . GLY B 1 72 ? 9.492 16.141 3.865 1 94.75 72 GLY B N 1
ATOM 2951 C CA . GLY B 1 72 ? 8.078 16.234 4.191 1 94.75 72 GLY B CA 1
ATOM 2952 C C . GLY B 1 72 ? 7.195 15.43 3.25 1 94.75 72 GLY B C 1
ATOM 2953 O O . GLY B 1 72 ? 5.973 15.609 3.236 1 94.75 72 GLY B O 1
ATOM 2954 N N . GLY B 1 73 ? 7.789 14.531 2.49 1 95.19 73 GLY B N 1
ATOM 2955 C CA . GLY B 1 73 ? 7.031 13.711 1.553 1 95.19 73 GLY B CA 1
ATOM 2956 C C . GLY B 1 73 ? 6.973 12.25 1.949 1 95.19 73 GLY B C 1
ATOM 2957 O O . GLY B 1 73 ? 7.332 11.891 3.072 1 95.19 73 GLY B O 1
ATOM 2958 N N . LEU B 1 74 ? 6.398 11.414 1.154 1 96.06 74 LEU B N 1
ATOM 2959 C CA . LEU B 1 74 ? 6.277 9.969 1.313 1 96.06 74 LEU B CA 1
ATOM 2960 C C . LEU B 1 74 ? 6.184 9.281 -0.043 1 96.06 74 LEU B C 1
ATOM 2962 O O . LEU B 1 74 ? 5.551 9.805 -0.966 1 96.06 74 LEU B O 1
ATOM 2966 N N . ASP B 1 75 ? 6.852 8.25 -0.15 1 97.75 75 ASP B N 1
ATOM 2967 C CA . ASP B 1 75 ? 6.777 7.488 -1.392 1 97.75 75 ASP B CA 1
ATOM 2968 C C . ASP B 1 75 ? 6.34 6.051 -1.125 1 97.75 75 ASP B C 1
ATOM 2970 O O . ASP B 1 75 ? 7.16 5.203 -0.765 1 97.75 75 ASP B O 1
ATOM 2974 N N . LEU B 1 76 ? 5.113 5.738 -1.411 1 96.56 76 LEU B N 1
ATOM 2975 C CA . LEU B 1 76 ? 4.574 4.402 -1.201 1 96.56 76 LEU B CA 1
ATOM 2976 C C . LEU B 1 76 ? 4.852 3.508 -2.406 1 96.56 76 LEU B C 1
ATOM 2978 O O . LEU B 1 76 ? 4.645 2.293 -2.344 1 96.56 76 LEU B O 1
ATOM 2982 N N . SER B 1 77 ? 5.355 4.051 -3.443 1 97.81 77 SER B N 1
ATOM 2983 C CA . SER B 1 77 ? 5.441 3.32 -4.703 1 97.81 77 SER B CA 1
ATOM 2984 C C . SER B 1 77 ? 6.777 2.6 -4.836 1 97.81 77 SER B C 1
ATOM 2986 O O . SER B 1 77 ? 7.055 1.978 -5.863 1 97.81 77 SER B O 1
ATOM 2988 N N . VAL B 1 78 ? 7.637 2.645 -3.85 1 97.94 78 VAL B N 1
ATOM 2989 C CA . VAL B 1 78 ? 9.016 2.191 -3.975 1 97.94 78 VAL B CA 1
ATOM 2990 C C . VAL B 1 78 ? 9.047 0.706 -4.328 1 97.94 78 VAL B C 1
ATOM 2992 O O . VAL B 1 78 ? 9.867 0.269 -5.137 1 97.94 78 VAL B O 1
ATOM 2995 N N . GLY B 1 79 ? 8.188 -0.069 -3.725 1 96.69 79 GLY B N 1
ATOM 2996 C CA . GLY B 1 79 ? 8.156 -1.489 -4.035 1 96.69 79 GLY B CA 1
ATOM 2997 C C . GLY B 1 79 ? 7.758 -1.776 -5.473 1 96.69 79 GLY B C 1
ATOM 2998 O O . GLY B 1 79 ? 8.438 -2.535 -6.168 1 96.69 79 GLY B O 1
ATOM 2999 N N . SER B 1 80 ? 6.645 -1.18 -5.883 1 97.69 80 SER B N 1
ATOM 3000 C CA . SER B 1 80 ? 6.195 -1.351 -7.262 1 97.69 80 SER B CA 1
ATOM 3001 C C . SER B 1 80 ? 7.191 -0.753 -8.25 1 97.69 80 SER B C 1
ATOM 3003 O O . SER B 1 80 ? 7.391 -1.29 -9.336 1 97.69 80 SER B O 1
ATOM 3005 N N . MET B 1 81 ? 7.797 0.322 -7.852 1 98.5 81 MET B N 1
ATOM 3006 C CA . MET B 1 81 ? 8.812 0.946 -8.695 1 98.5 81 MET B CA 1
ATOM 3007 C C . MET B 1 81 ? 10.008 0.013 -8.891 1 98.5 81 MET B C 1
ATOM 3009 O O . MET B 1 81 ? 10.531 -0.104 -10 1 98.5 81 MET B O 1
ATOM 3013 N N . MET B 1 82 ? 10.383 -0.64 -7.82 1 98.25 82 MET B N 1
ATOM 3014 C CA . MET B 1 82 ? 11.477 -1.607 -7.887 1 98.25 82 MET B CA 1
ATOM 3015 C C . MET B 1 82 ? 11.156 -2.719 -8.883 1 98.25 82 MET B C 1
ATOM 3017 O O . MET B 1 82 ? 12 -3.09 -9.695 1 98.25 82 MET B O 1
ATOM 3021 N N . ALA B 1 83 ? 9.953 -3.229 -8.828 1 97.88 83 ALA B N 1
ATOM 3022 C CA . ALA B 1 83 ? 9.539 -4.293 -9.734 1 97.88 83 ALA B CA 1
ATOM 3023 C C . ALA B 1 83 ? 9.531 -3.809 -11.18 1 97.88 83 ALA B C 1
ATOM 3025 O O . ALA B 1 83 ? 10.031 -4.496 -12.078 1 97.88 83 ALA B O 1
ATOM 3026 N N . PHE B 1 84 ? 8.992 -2.604 -11.391 1 98.5 84 PHE B N 1
ATOM 3027 C CA . PHE B 1 84 ? 8.875 -2.027 -12.727 1 98.5 84 PHE B CA 1
ATOM 3028 C C . PHE B 1 84 ? 10.25 -1.761 -13.328 1 98.5 84 PHE B C 1
ATOM 3030 O O . PHE B 1 84 ? 10.523 -2.148 -14.461 1 98.5 84 PHE B O 1
ATOM 3037 N N . VAL B 1 85 ? 11.133 -1.153 -12.562 1 98.62 85 VAL B N 1
ATOM 3038 C CA . VAL B 1 85 ? 12.484 -0.824 -13.008 1 98.62 85 VAL B CA 1
ATOM 3039 C C . VAL B 1 85 ? 13.266 -2.105 -13.289 1 98.62 85 VAL B C 1
ATOM 3041 O O . VAL B 1 85 ? 14 -2.191 -14.281 1 98.62 85 VAL B O 1
ATOM 3044 N N . THR B 1 86 ? 13.117 -3.094 -12.422 1 98.06 86 THR B N 1
ATOM 3045 C CA . THR B 1 86 ? 13.75 -4.391 -12.641 1 98.06 86 THR B CA 1
ATOM 3046 C C . THR B 1 86 ? 13.289 -5.004 -13.953 1 98.06 86 THR B C 1
ATOM 3048 O O . THR B 1 86 ? 14.102 -5.523 -14.727 1 98.06 86 THR B O 1
ATOM 3051 N N . GLY B 1 87 ? 11.992 -4.938 -14.203 1 98 87 GLY B N 1
ATOM 3052 C CA . GLY B 1 87 ? 11.461 -5.465 -15.453 1 98 87 GLY B CA 1
ATOM 3053 C C . GLY B 1 87 ? 12.031 -4.785 -16.688 1 98 87 GLY B C 1
ATOM 3054 O O . GLY B 1 87 ? 12.461 -5.457 -17.625 1 98 87 GLY B O 1
ATOM 3055 N N . ILE B 1 88 ? 12.047 -3.479 -16.625 1 98.25 88 ILE B N 1
ATOM 3056 C CA . ILE B 1 88 ? 12.57 -2.721 -17.75 1 98.25 88 ILE B CA 1
ATOM 3057 C C . ILE B 1 88 ? 14.047 -3.041 -17.953 1 98.25 88 ILE B C 1
ATOM 3059 O O . ILE B 1 88 ? 14.516 -3.164 -19.094 1 98.25 88 ILE B O 1
ATOM 3063 N N . MET B 1 89 ? 14.758 -3.152 -16.859 1 97.81 89 MET B N 1
ATOM 3064 C CA . MET B 1 89 ? 16.172 -3.48 -16.922 1 97.81 89 MET B CA 1
ATOM 3065 C C . MET B 1 89 ? 16.391 -4.832 -17.594 1 97.81 89 MET B C 1
ATOM 3067 O O . MET B 1 89 ? 17.219 -4.949 -18.516 1 97.81 89 MET B O 1
ATOM 3071 N N . ILE B 1 90 ? 15.664 -5.812 -17.172 1 97.56 90 ILE B N 1
ATOM 3072 C CA . ILE B 1 90 ? 15.805 -7.16 -17.719 1 97.56 90 ILE B CA 1
ATOM 3073 C C . ILE B 1 90 ? 15.43 -7.152 -19.203 1 97.56 90 ILE B C 1
ATOM 3075 O O . ILE B 1 90 ? 16.125 -7.754 -20.031 1 97.56 90 ILE B O 1
ATOM 3079 N N . MET B 1 91 ? 14.344 -6.445 -19.531 1 97.75 91 MET B N 1
ATOM 3080 C CA . MET B 1 91 ? 13.93 -6.371 -20.938 1 97.75 91 MET B CA 1
ATOM 3081 C C . MET B 1 91 ? 15.016 -5.723 -21.797 1 97.75 91 MET B C 1
ATOM 3083 O O . MET B 1 91 ? 15.297 -6.188 -22.891 1 97.75 91 MET B O 1
ATOM 3087 N N . ALA B 1 92 ? 15.57 -4.664 -21.266 1 97.75 92 ALA B N 1
ATOM 3088 C CA . ALA B 1 92 ? 16.641 -3.986 -22 1 97.75 92 ALA B CA 1
ATOM 3089 C C . ALA B 1 92 ? 17.859 -4.898 -22.156 1 97.75 92 ALA B C 1
ATOM 3091 O O . ALA B 1 92 ? 18.422 -4.992 -23.25 1 97.75 92 ALA B O 1
ATOM 3092 N N . MET B 1 93 ? 18.281 -5.602 -21.156 1 97 93 MET B N 1
ATOM 3093 C CA . MET B 1 93 ? 19.422 -6.512 -21.203 1 97 93 MET B CA 1
ATOM 3094 C C . MET B 1 93 ? 19.172 -7.637 -22.203 1 97 93 MET B C 1
ATOM 3096 O O . MET B 1 93 ? 20.047 -7.965 -23 1 97 93 MET B O 1
ATOM 3100 N N . ASN B 1 94 ? 17.969 -8.219 -22.078 1 96.81 94 ASN B N 1
ATOM 3101 C CA . ASN B 1 94 ? 17.625 -9.312 -22.984 1 96.81 94 ASN B CA 1
ATOM 3102 C C . ASN B 1 94 ? 17.656 -8.875 -24.438 1 96.81 94 ASN B C 1
ATOM 3104 O O . ASN B 1 94 ? 18.062 -9.641 -25.312 1 96.81 94 ASN B O 1
ATOM 3108 N N . HIS B 1 95 ? 17.156 -7.668 -24.688 1 96.62 95 HIS B N 1
ATOM 3109 C CA . HIS B 1 95 ? 17.125 -7.148 -26.047 1 96.62 95 HIS B CA 1
ATOM 3110 C C . HIS B 1 95 ? 18.547 -6.871 -26.562 1 96.62 95 HIS B C 1
ATOM 3112 O O . HIS B 1 95 ? 18.812 -7.035 -27.75 1 96.62 95 HIS B O 1
ATOM 3118 N N . LEU B 1 96 ? 19.453 -6.488 -25.688 1 96 96 LEU B N 1
ATOM 3119 C CA . LEU B 1 96 ? 20.797 -6.059 -26.078 1 96 96 LEU B CA 1
ATOM 3120 C C . LEU B 1 96 ? 21.781 -7.223 -26.031 1 96 96 LEU B C 1
ATOM 3122 O O . LEU B 1 96 ? 22.859 -7.148 -26.609 1 96 96 LEU B O 1
ATOM 3126 N N . ALA B 1 97 ? 21.391 -8.25 -25.422 1 94.25 97 ALA B N 1
ATOM 3127 C CA . ALA B 1 97 ? 22.281 -9.383 -25.172 1 94.25 97 ALA B CA 1
ATOM 3128 C C . ALA B 1 97 ? 22.844 -9.938 -26.469 1 94.25 97 ALA B C 1
ATOM 3130 O O . ALA B 1 97 ? 24.047 -10.172 -26.594 1 94.25 97 ALA B O 1
ATOM 3131 N N . PRO B 1 98 ? 22.031 -10.188 -27.547 1 94.06 98 PRO B N 1
ATOM 3132 C CA . PRO B 1 98 ? 22.547 -10.773 -28.797 1 94.06 98 PRO B CA 1
ATOM 3133 C C . PRO B 1 98 ? 23.578 -9.883 -29.484 1 94.06 98 PRO B C 1
ATOM 3135 O O . PRO B 1 98 ? 24.547 -10.375 -30.062 1 94.06 98 PRO B O 1
ATOM 3138 N N . ALA B 1 99 ? 23.453 -8.602 -29.359 1 94.38 99 ALA B N 1
ATOM 3139 C CA . ALA B 1 99 ? 24.312 -7.668 -30.094 1 94.38 99 ALA B CA 1
ATOM 3140 C C . ALA B 1 99 ? 25.531 -7.27 -29.266 1 94.38 99 ALA B C 1
ATOM 3142 O O . ALA B 1 99 ? 26.609 -7.027 -29.812 1 94.38 99 ALA B O 1
ATOM 3143 N N . PHE B 1 100 ? 25.422 -7.195 -27.922 1 95 100 PHE B N 1
ATOM 3144 C CA . PHE B 1 100 ? 26.469 -6.566 -27.141 1 95 100 PHE B CA 1
ATOM 3145 C C . PHE B 1 100 ? 27.016 -7.547 -26.109 1 95 100 PHE B C 1
ATOM 3147 O O . PHE B 1 100 ? 27.953 -7.215 -25.375 1 95 100 PHE B O 1
ATOM 3154 N N . GLY B 1 101 ? 26.5 -8.711 -26.094 1 92 101 GLY B N 1
ATOM 3155 C CA . GLY B 1 101 ? 26.984 -9.711 -25.156 1 92 101 GLY B CA 1
ATOM 3156 C C . GLY B 1 101 ? 26.953 -9.242 -23.719 1 92 101 GLY B C 1
ATOM 3157 O O . GLY B 1 101 ? 25.938 -8.734 -23.25 1 92 101 GLY B O 1
ATOM 3158 N N . ALA B 1 102 ? 28.047 -9.32 -22.984 1 91.31 102 ALA B N 1
ATOM 3159 C CA . ALA B 1 102 ? 28.125 -8.992 -21.562 1 91.31 102 ALA B CA 1
ATOM 3160 C C . ALA B 1 102 ? 27.969 -7.492 -21.344 1 91.31 102 ALA B C 1
ATOM 3162 O O . ALA B 1 102 ? 27.641 -7.055 -20.234 1 91.31 102 ALA B O 1
ATOM 3163 N N . TRP B 1 103 ? 28.188 -6.742 -22.359 1 94.19 103 TRP B N 1
ATOM 3164 C CA . TRP B 1 103 ? 28.047 -5.293 -22.25 1 94.19 103 TRP B CA 1
ATOM 3165 C C . TRP B 1 103 ? 26.578 -4.906 -22.094 1 94.19 103 TRP B C 1
ATOM 3167 O O . TRP B 1 103 ? 26.266 -3.775 -21.703 1 94.19 103 TRP B O 1
ATOM 3177 N N . ALA B 1 104 ? 25.719 -5.902 -22.328 1 95.88 104 ALA B N 1
ATOM 3178 C CA . ALA B 1 104 ? 24.297 -5.672 -22.141 1 95.88 104 ALA B CA 1
ATOM 3179 C C . ALA B 1 104 ? 23.984 -5.398 -20.672 1 95.88 104 ALA B C 1
ATOM 3181 O O . ALA B 1 104 ? 23 -4.719 -20.344 1 95.88 104 ALA B O 1
ATOM 3182 N N . ILE B 1 105 ? 24.859 -5.852 -19.812 1 95.44 105 ILE B N 1
ATOM 3183 C CA . ILE B 1 105 ? 24.625 -5.727 -18.375 1 95.44 105 ILE B CA 1
ATOM 3184 C C . ILE B 1 105 ? 24.797 -4.273 -17.953 1 95.44 105 ILE B C 1
ATOM 3186 O O . ILE B 1 105 ? 23.859 -3.666 -17.422 1 95.44 105 ILE B O 1
ATOM 3190 N N . PRO B 1 106 ? 25.938 -3.615 -18.234 1 96.38 106 PRO B N 1
ATOM 3191 C CA . PRO B 1 106 ? 26.062 -2.205 -17.844 1 96.38 106 PRO B CA 1
ATOM 3192 C C . PRO B 1 106 ? 25.094 -1.305 -18.609 1 96.38 106 PRO B C 1
ATOM 3194 O O . PRO B 1 106 ? 24.625 -0.292 -18.078 1 96.38 106 PRO B O 1
ATOM 3197 N N . MET B 1 107 ? 24.75 -1.637 -19.797 1 97.38 107 MET B N 1
ATOM 3198 C CA . MET B 1 107 ? 23.781 -0.854 -20.547 1 97.38 107 MET B CA 1
ATOM 3199 C C . MET B 1 107 ? 22.391 -0.953 -19.922 1 97.38 107 MET B C 1
ATOM 3201 O O . MET B 1 107 ? 21.688 0.05 -19.797 1 97.38 107 MET B O 1
ATOM 3205 N N . GLY B 1 108 ? 22.016 -2.246 -19.562 1 97.19 108 GLY B N 1
ATOM 3206 C CA . GLY B 1 108 ? 20.75 -2.422 -18.859 1 97.19 108 GLY B CA 1
ATOM 3207 C C . GLY B 1 108 ? 20.703 -1.704 -17.531 1 97.19 108 GLY B C 1
ATOM 3208 O O . GLY B 1 108 ? 19.672 -1.153 -17.141 1 97.19 108 GLY B O 1
ATOM 3209 N N . ALA B 1 109 ? 21.844 -1.727 -16.891 1 97.44 109 ALA B N 1
ATOM 3210 C CA . ALA B 1 109 ? 21.969 -0.995 -15.625 1 97.44 109 ALA B CA 1
ATOM 3211 C C . ALA B 1 109 ? 21.766 0.502 -15.844 1 97.44 109 ALA B C 1
ATOM 3213 O O . ALA B 1 109 ? 21.109 1.17 -15.039 1 97.44 109 ALA B O 1
ATOM 3214 N N . GLY B 1 110 ? 22.359 1.021 -16.922 1 98.31 110 GLY B N 1
ATOM 3215 C CA . GLY B 1 110 ? 22.172 2.416 -17.281 1 98.31 110 GLY B CA 1
ATOM 3216 C C . GLY B 1 110 ? 20.719 2.762 -17.531 1 98.31 110 GLY B C 1
ATOM 3217 O O . GLY B 1 110 ? 20.219 3.805 -17.094 1 98.31 110 GLY B O 1
ATOM 3218 N N . VAL B 1 111 ? 20.031 1.866 -18.219 1 98.44 111 VAL B N 1
ATOM 3219 C CA . VAL B 1 111 ? 18.609 2.055 -18.5 1 98.44 111 VAL B CA 1
ATOM 3220 C C . VAL B 1 111 ? 17.828 2.064 -17.188 1 98.44 111 VAL B C 1
ATOM 3222 O O . VAL B 1 111 ? 16.938 2.881 -17 1 98.44 111 VAL B O 1
ATOM 3225 N N . ALA B 1 112 ? 18.188 1.146 -16.281 1 98.44 112 ALA B N 1
ATOM 3226 C CA . ALA B 1 112 ? 17.516 1.079 -14.984 1 98.44 112 ALA B CA 1
ATOM 3227 C C . ALA B 1 112 ? 17.688 2.391 -14.219 1 98.44 112 ALA B C 1
ATOM 3229 O O . ALA B 1 112 ? 16.734 2.898 -13.633 1 98.44 112 ALA B O 1
ATOM 3230 N N . LEU B 1 113 ? 18.906 2.932 -14.234 1 98.75 113 LEU B N 1
ATOM 3231 C CA . LEU B 1 113 ? 19.172 4.176 -13.523 1 98.75 113 LEU B CA 1
ATOM 3232 C C . LEU B 1 113 ? 18.359 5.328 -14.117 1 98.75 113 LEU B C 1
ATOM 3234 O O . LEU B 1 113 ? 17.812 6.145 -13.383 1 98.75 113 LEU B O 1
ATOM 3238 N N . LEU B 1 114 ? 18.266 5.367 -15.391 1 98.75 114 LEU B N 1
ATOM 3239 C CA . LEU B 1 114 ? 17.5 6.414 -16.062 1 98.75 114 LEU B CA 1
ATOM 3240 C C . LEU B 1 114 ? 16.016 6.285 -15.773 1 98.75 114 LEU B C 1
ATOM 3242 O O . LEU B 1 114 ? 15.352 7.27 -15.43 1 98.75 114 LEU B O 1
ATOM 3246 N N . VAL B 1 115 ? 15.508 5.074 -15.906 1 98.75 115 VAL B N 1
ATOM 3247 C CA . VAL B 1 115 ? 14.086 4.832 -15.695 1 98.75 115 VAL B CA 1
ATOM 3248 C C . VAL B 1 115 ? 13.727 5.102 -14.234 1 98.75 115 VAL B C 1
ATOM 3250 O O . VAL B 1 115 ? 12.695 5.711 -13.945 1 98.75 115 VAL B O 1
ATOM 3253 N N . GLY B 1 116 ? 14.578 4.566 -13.32 1 98.81 116 GLY B N 1
ATOM 3254 C CA . GLY B 1 116 ? 14.352 4.855 -11.914 1 98.81 116 GLY B CA 1
ATOM 3255 C C . GLY B 1 116 ? 14.305 6.34 -11.609 1 98.81 116 GLY B C 1
ATOM 3256 O O . GLY B 1 116 ? 13.391 6.812 -10.938 1 98.81 116 GLY B O 1
ATOM 3257 N N . ALA B 1 117 ? 15.242 7.059 -12.148 1 98.81 117 ALA B N 1
ATOM 3258 C CA . ALA B 1 117 ? 15.297 8.5 -11.945 1 98.81 117 ALA B CA 1
ATOM 3259 C C . ALA B 1 117 ? 14.062 9.18 -12.547 1 98.81 117 ALA B C 1
ATOM 3261 O O . ALA B 1 117 ? 13.516 10.117 -11.961 1 98.81 117 ALA B O 1
ATOM 3262 N N . LEU B 1 118 ? 13.625 8.719 -13.648 1 98.81 118 LEU B N 1
ATOM 3263 C CA . LEU B 1 118 ? 12.453 9.297 -14.312 1 98.81 118 LEU B CA 1
ATOM 3264 C C . LEU B 1 118 ? 11.188 9.008 -13.516 1 98.81 118 LEU B C 1
ATOM 3266 O O . LEU B 1 118 ? 10.289 9.852 -13.438 1 98.81 118 LEU B O 1
ATOM 3270 N N . CYS B 1 119 ? 11.102 7.773 -12.992 1 98.75 119 CYS B N 1
ATOM 3271 C CA . CYS B 1 119 ? 9.961 7.453 -12.133 1 98.75 119 CYS B CA 1
ATOM 3272 C C . CYS B 1 119 ? 9.93 8.367 -10.914 1 98.75 119 CYS B C 1
ATOM 3274 O O . CYS B 1 119 ? 8.867 8.867 -10.531 1 98.75 119 CYS B O 1
ATOM 3276 N N . GLY B 1 120 ? 11.117 8.555 -10.328 1 98.75 120 GLY B N 1
ATOM 3277 C CA . GLY B 1 120 ? 11.195 9.5 -9.227 1 98.75 120 GLY B CA 1
ATOM 3278 C C . GLY B 1 120 ? 10.82 10.914 -9.617 1 98.75 120 GLY B C 1
ATOM 3279 O O . GLY B 1 120 ? 10.109 11.602 -8.883 1 98.75 120 GLY B O 1
ATOM 3280 N N . LEU B 1 121 ? 11.266 11.32 -10.758 1 98.75 121 LEU B N 1
ATOM 3281 C CA . LEU B 1 121 ? 10.938 12.648 -11.266 1 98.75 121 LEU B CA 1
ATOM 3282 C C . LEU B 1 121 ? 9.43 12.797 -11.484 1 98.75 121 LEU B C 1
ATOM 3284 O O . LEU B 1 121 ? 8.852 13.836 -11.164 1 98.75 121 LEU B O 1
ATOM 3288 N N . PHE B 1 122 ? 8.875 11.781 -12.016 1 98.5 122 PHE B N 1
ATOM 3289 C CA . PHE B 1 122 ? 7.434 11.773 -12.25 1 98.5 122 PHE B CA 1
ATOM 3290 C C . PHE B 1 122 ? 6.672 11.953 -10.945 1 98.5 122 PHE B C 1
ATOM 3292 O O . PHE B 1 122 ? 5.785 12.805 -10.844 1 98.5 122 PHE B O 1
ATOM 3299 N N . ASN B 1 123 ? 7.02 11.195 -9.945 1 98.56 123 ASN B N 1
ATOM 3300 C CA . ASN B 1 123 ? 6.402 11.328 -8.625 1 98.56 123 ASN B CA 1
ATOM 3301 C C . ASN B 1 123 ? 6.633 12.711 -8.031 1 98.56 123 ASN B C 1
ATOM 3303 O O . ASN B 1 123 ? 5.691 13.352 -7.559 1 98.56 123 ASN B O 1
ATOM 3307 N N . GLY B 1 124 ? 7.879 13.125 -8.133 1 98.5 124 GLY B N 1
ATOM 3308 C CA . GLY B 1 124 ? 8.227 14.414 -7.559 1 98.5 124 GLY B CA 1
ATOM 3309 C C . GLY B 1 124 ? 7.492 15.57 -8.211 1 98.5 124 GLY B C 1
ATOM 3310 O O . GLY B 1 124 ? 6.992 16.469 -7.523 1 98.5 124 GLY B O 1
ATOM 3311 N N . LEU B 1 125 ? 7.375 15.57 -9.484 1 98 125 LEU B N 1
ATOM 3312 C CA . LEU B 1 125 ? 6.738 16.656 -10.211 1 98 125 LEU B CA 1
ATOM 3313 C C . LEU B 1 125 ? 5.242 16.703 -9.922 1 98 125 LEU B C 1
ATOM 3315 O O . LEU B 1 125 ? 4.672 17.797 -9.758 1 98 125 LEU B O 1
ATOM 3319 N N . ILE B 1 126 ? 4.625 15.602 -9.859 1 97.19 126 ILE B N 1
ATOM 3320 C CA . ILE B 1 126 ? 3.188 15.586 -9.609 1 97.19 126 ILE B CA 1
ATOM 3321 C C . ILE B 1 126 ? 2.912 16.047 -8.18 1 97.19 126 ILE B C 1
ATOM 3323 O O . ILE B 1 126 ? 1.926 16.734 -7.922 1 97.19 126 ILE B O 1
ATOM 3327 N N . VAL B 1 127 ? 3.787 15.648 -7.273 1 97.06 127 VAL B N 1
ATOM 3328 C CA . VAL B 1 127 ? 3.617 16.047 -5.879 1 97.06 127 VAL B CA 1
ATOM 3329 C C . VAL B 1 127 ? 3.828 17.547 -5.738 1 97.06 127 VAL B C 1
ATOM 3331 O O . VAL B 1 127 ? 3.064 18.219 -5.047 1 97.06 127 VAL B O 1
ATOM 3334 N N . THR B 1 128 ? 4.844 18.094 -6.422 1 96.5 128 THR B N 1
ATOM 3335 C CA . THR B 1 128 ? 5.254 19.469 -6.16 1 96.5 128 THR B CA 1
ATOM 3336 C C . THR B 1 128 ? 4.531 20.438 -7.09 1 96.5 128 THR B C 1
ATOM 3338 O O . THR B 1 128 ? 3.939 21.422 -6.637 1 96.5 128 THR B O 1
ATOM 3341 N N . VAL B 1 129 ? 4.543 20.141 -8.367 1 94.12 129 VAL B N 1
ATOM 3342 C CA . VAL B 1 129 ? 3.896 21.031 -9.328 1 94.12 129 VAL B CA 1
ATOM 3343 C C . VAL B 1 129 ? 2.385 20.828 -9.289 1 94.12 129 VAL B C 1
ATOM 3345 O O . VAL B 1 129 ? 1.616 21.781 -9.383 1 94.12 129 VAL B O 1
ATOM 3348 N N . GLY B 1 130 ? 1.967 19.578 -9.133 1 93.38 130 GLY B N 1
ATOM 3349 C CA . GLY B 1 130 ? 0.543 19.297 -9.031 1 93.38 130 GLY B CA 1
ATOM 3350 C C . GLY B 1 130 ? -0.041 19.656 -7.676 1 93.38 130 GLY B C 1
ATOM 3351 O O . GLY B 1 130 ? -1.26 19.781 -7.535 1 93.38 130 GLY B O 1
ATOM 3352 N N . ARG B 1 131 ? 0.838 19.734 -6.684 1 93.69 131 ARG B N 1
ATOM 3353 C CA . ARG B 1 131 ? 0.456 20.094 -5.32 1 93.69 131 ARG B CA 1
ATOM 3354 C C . ARG B 1 131 ? -0.558 19.094 -4.766 1 93.69 131 ARG B C 1
ATOM 3356 O O . ARG B 1 131 ? -1.585 19.484 -4.211 1 93.69 131 ARG B O 1
ATOM 3363 N N . ILE B 1 132 ? -0.347 17.891 -5.109 1 92.75 132 ILE B N 1
ATOM 3364 C CA . ILE B 1 132 ? -1.156 16.781 -4.594 1 92.75 132 ILE B CA 1
ATOM 3365 C C . ILE B 1 132 ? -0.456 16.141 -3.4 1 92.75 132 ILE B C 1
ATOM 3367 O O . ILE B 1 132 ? 0.775 16.078 -3.357 1 92.75 132 ILE B O 1
ATOM 3371 N N . GLU B 1 133 ? -1.246 15.727 -2.408 1 91.38 133 GLU B N 1
ATOM 3372 C CA . GLU B 1 133 ? -0.683 15.031 -1.256 1 91.38 133 GLU B CA 1
ATOM 3373 C C . GLU B 1 133 ? 0.187 13.859 -1.692 1 91.38 133 GLU B C 1
ATOM 3375 O O . GLU B 1 133 ? -0.225 13.047 -2.527 1 91.38 133 GLU B O 1
ATOM 3380 N N . PRO B 1 134 ? 1.404 13.781 -1.177 1 94.94 134 PRO B N 1
ATOM 3381 C CA . PRO B 1 134 ? 2.369 12.766 -1.606 1 94.94 134 PRO B CA 1
ATOM 3382 C C . PRO B 1 134 ? 1.811 11.344 -1.52 1 94.94 134 PRO B C 1
ATOM 3384 O O . PRO B 1 134 ? 2.07 10.523 -2.398 1 94.94 134 PRO B O 1
ATOM 3387 N N . PHE B 1 135 ? 1.063 11.133 -0.498 1 92.38 135 PHE B N 1
ATOM 3388 C CA . PHE B 1 135 ? 0.577 9.773 -0.312 1 92.38 135 PHE B CA 1
ATOM 3389 C C . PHE B 1 135 ? -0.345 9.367 -1.455 1 92.38 135 PHE B C 1
ATOM 3391 O O . PHE B 1 135 ? -0.331 8.211 -1.891 1 92.38 135 PHE B O 1
ATOM 3398 N N . ILE B 1 136 ? -1.168 10.188 -1.991 1 92.69 136 ILE B N 1
ATOM 3399 C CA . ILE B 1 136 ? -2.121 9.898 -3.057 1 92.69 136 ILE B CA 1
ATOM 3400 C C . ILE B 1 136 ? -1.375 9.664 -4.367 1 92.69 136 ILE B C 1
ATOM 3402 O O . ILE B 1 136 ? -1.67 8.719 -5.102 1 92.69 136 ILE B O 1
ATOM 3406 N N . VAL B 1 137 ? -0.41 10.57 -4.621 1 96.31 137 VAL B N 1
ATOM 3407 C CA . VAL B 1 137 ? 0.367 10.461 -5.852 1 96.31 137 VAL B CA 1
ATOM 3408 C C . VAL B 1 137 ? 1.086 9.109 -5.891 1 96.31 137 VAL B C 1
ATOM 3410 O O . VAL B 1 137 ? 1.022 8.398 -6.895 1 96.31 137 VAL B O 1
ATOM 3413 N N . THR B 1 138 ? 1.657 8.781 -4.754 1 97.31 138 THR B N 1
ATOM 3414 C CA . THR B 1 138 ? 2.525 7.605 -4.766 1 97.31 138 THR B CA 1
ATOM 3415 C C . THR B 1 138 ? 1.709 6.328 -4.598 1 97.31 138 THR B C 1
ATOM 3417 O O . THR B 1 138 ? 2.16 5.246 -4.977 1 97.31 138 THR B O 1
ATOM 3420 N N . LEU B 1 139 ? 0.521 6.445 -4.039 1 95.06 139 LEU B N 1
ATOM 3421 C CA . LEU B 1 139 ? -0.403 5.32 -4.109 1 95.06 139 LEU B CA 1
ATOM 3422 C C . LEU B 1 139 ? -0.834 5.059 -5.547 1 95.06 139 LEU B C 1
ATOM 3424 O O . LEU B 1 139 ? -0.887 3.906 -5.984 1 95.06 139 LEU B O 1
ATOM 3428 N N . GLY B 1 140 ? -1.176 6.137 -6.219 1 96.44 140 GLY B N 1
ATOM 3429 C CA . GLY B 1 140 ? -1.539 6.02 -7.621 1 96.44 140 GLY B CA 1
ATOM 3430 C C . GLY B 1 140 ? -0.434 5.43 -8.477 1 96.44 140 GLY B C 1
ATOM 3431 O O . GLY B 1 140 ? -0.673 4.508 -9.258 1 96.44 140 GLY B O 1
ATOM 3432 N N . THR B 1 141 ? 0.766 5.91 -8.273 1 97.88 141 THR B N 1
ATOM 3433 C CA . THR B 1 141 ? 1.868 5.414 -9.094 1 97.88 141 THR B CA 1
ATOM 3434 C C . THR B 1 141 ? 2.258 4 -8.672 1 97.88 141 THR B C 1
ATOM 3436 O O . THR B 1 141 ? 2.777 3.229 -9.484 1 97.88 141 THR B O 1
ATOM 3439 N N . MET B 1 142 ? 2.021 3.697 -7.395 1 97 142 MET B N 1
ATOM 3440 C CA . MET B 1 142 ? 2.199 2.307 -6.984 1 97 142 MET B CA 1
ATOM 3441 C C . MET B 1 142 ? 1.374 1.37 -7.859 1 97 142 MET B C 1
ATOM 3443 O O . MET B 1 142 ? 1.879 0.349 -8.328 1 97 142 MET B O 1
ATOM 3447 N N . GLY B 1 143 ? 0.116 1.776 -8.078 1 96 143 GLY B N 1
ATOM 3448 C CA . GLY B 1 143 ? -0.732 0.995 -8.961 1 96 143 GLY B CA 1
ATOM 3449 C C . GLY B 1 143 ? -0.244 0.98 -10.398 1 96 143 GLY B C 1
ATOM 3450 O O . GLY B 1 143 ? -0.259 -0.063 -11.055 1 96 143 GLY B O 1
ATOM 3451 N N . ILE B 1 144 ? 0.225 2.082 -10.828 1 97.25 144 ILE B N 1
ATOM 3452 C CA . ILE B 1 144 ? 0.685 2.219 -12.203 1 97.25 144 ILE B CA 1
ATOM 3453 C C . ILE B 1 144 ? 1.91 1.335 -12.43 1 97.25 144 ILE B C 1
ATOM 3455 O O . ILE B 1 144 ? 1.935 0.521 -13.359 1 97.25 144 ILE B O 1
ATOM 3459 N N . PHE B 1 145 ? 2.904 1.452 -11.578 1 98.19 145 PHE B N 1
ATOM 3460 C CA . PHE B 1 145 ? 4.137 0.687 -11.727 1 98.19 145 PHE B CA 1
ATOM 3461 C C . PHE B 1 145 ? 3.867 -0.807 -11.594 1 98.19 145 PHE B C 1
ATOM 3463 O O . PHE B 1 145 ? 4.434 -1.613 -12.336 1 98.19 145 PHE B O 1
ATOM 3470 N N . ARG B 1 146 ? 3.027 -1.147 -10.672 1 96.31 146 ARG B N 1
ATOM 3471 C CA . ARG B 1 146 ? 2.693 -2.555 -10.484 1 96.31 146 ARG B CA 1
ATOM 3472 C C . ARG B 1 146 ? 1.995 -3.125 -11.711 1 96.31 146 ARG B C 1
ATOM 3474 O O . ARG B 1 146 ? 2.287 -4.242 -12.133 1 96.31 146 ARG B O 1
ATOM 3481 N N . ALA B 1 147 ? 1.058 -2.357 -12.273 1 95.31 147 ALA B N 1
ATOM 3482 C CA . ALA B 1 147 ? 0.335 -2.789 -13.469 1 95.31 147 ALA B CA 1
ATOM 3483 C C . ALA B 1 147 ? 1.291 -3.02 -14.641 1 95.31 147 ALA B C 1
ATOM 3485 O O . ALA B 1 147 ? 1.158 -4 -15.375 1 95.31 147 ALA B O 1
ATOM 3486 N N . PHE B 1 148 ? 2.223 -2.186 -14.758 1 96.88 148 PHE B N 1
ATOM 3487 C CA . PHE B 1 148 ? 3.141 -2.287 -15.883 1 96.88 148 PHE B CA 1
ATOM 3488 C C . PHE B 1 148 ? 4.027 -3.52 -15.75 1 96.88 148 PHE B C 1
ATOM 3490 O O . PHE B 1 148 ? 4.297 -4.203 -16.734 1 96.88 148 PHE B O 1
ATOM 3497 N N . ILE B 1 149 ? 4.504 -3.811 -14.531 1 96.62 149 ILE B N 1
ATOM 3498 C CA . ILE B 1 149 ? 5.316 -5.016 -14.383 1 96.62 149 ILE B CA 1
ATOM 3499 C C . ILE B 1 149 ? 4.453 -6.25 -14.625 1 96.62 149 ILE B C 1
ATOM 3501 O O . ILE B 1 149 ? 4.91 -7.23 -15.219 1 96.62 149 ILE B O 1
ATOM 3505 N N . THR B 1 150 ? 3.279 -6.219 -14.188 1 94 150 THR B N 1
ATOM 3506 C CA . THR B 1 150 ? 2.385 -7.344 -14.414 1 94 150 THR B CA 1
ATOM 3507 C C . THR B 1 150 ? 2.133 -7.535 -15.914 1 94 150 THR B C 1
ATOM 3509 O O . THR B 1 150 ? 2.129 -8.664 -16.406 1 94 150 THR B O 1
ATOM 3512 N N . PHE B 1 151 ? 1.972 -6.441 -16.594 1 94.31 151 PHE B N 1
ATOM 3513 C CA . PHE B 1 151 ? 1.77 -6.477 -18.031 1 94.31 151 PHE B CA 1
ATOM 3514 C C . PHE B 1 151 ? 3.008 -7.016 -18.75 1 94.31 151 PHE B C 1
ATOM 3516 O O . PHE B 1 151 ? 2.904 -7.883 -19.609 1 94.31 151 PHE B O 1
ATOM 3523 N N . MET B 1 152 ? 4.152 -6.566 -18.328 1 94.56 152 MET B N 1
ATOM 3524 C CA . MET B 1 152 ? 5.418 -6.949 -18.938 1 94.56 152 MET B CA 1
ATOM 3525 C C . MET B 1 152 ? 5.695 -8.438 -18.75 1 94.56 152 MET B C 1
ATOM 3527 O O . MET B 1 152 ? 6.312 -9.078 -19.594 1 94.56 152 MET B O 1
ATOM 3531 N N . THR B 1 153 ? 5.227 -8.992 -17.656 1 94.5 153 THR B N 1
ATOM 3532 C CA . THR B 1 153 ? 5.5 -10.383 -17.328 1 94.5 153 THR B CA 1
ATOM 3533 C C . THR B 1 153 ? 4.34 -11.273 -17.766 1 94.5 153 THR B C 1
ATOM 3535 O O . THR B 1 153 ? 4.371 -12.492 -17.547 1 94.5 153 THR B O 1
ATOM 3538 N N . ASP B 1 154 ? 3.285 -10.672 -18.328 1 91.88 154 ASP B N 1
ATOM 3539 C CA . ASP B 1 154 ? 2.066 -11.391 -18.672 1 91.88 154 ASP B CA 1
ATOM 3540 C C . ASP B 1 154 ? 1.529 -12.18 -17.484 1 91.88 154 ASP B C 1
ATOM 3542 O O . ASP B 1 154 ? 1.145 -13.344 -17.625 1 91.88 154 ASP B O 1
ATOM 3546 N N . GLY B 1 155 ? 1.715 -11.578 -16.328 1 88.69 155 GLY B N 1
ATOM 3547 C CA . GLY B 1 155 ? 1.213 -12.195 -15.109 1 88.69 155 GLY B CA 1
ATOM 3548 C C . GLY B 1 155 ? 2.143 -13.258 -14.555 1 88.69 155 GLY B C 1
ATOM 3549 O O . GLY B 1 155 ? 1.911 -13.781 -13.461 1 88.69 155 GLY B O 1
ATOM 3550 N N . GLY B 1 156 ? 3.189 -13.547 -15.281 1 91.56 156 GLY B N 1
ATOM 3551 C CA . GLY B 1 156 ? 4.129 -14.578 -14.867 1 91.56 156 GLY B CA 1
ATOM 3552 C C . GLY B 1 156 ? 5.477 -14.016 -14.453 1 91.56 156 GLY B C 1
ATOM 3553 O O . GLY B 1 156 ? 5.555 -13.141 -13.586 1 91.56 156 GLY B O 1
ATOM 3554 N N . SER B 1 157 ? 6.504 -14.594 -15.047 1 93.88 157 SER B N 1
ATOM 3555 C CA . SER B 1 157 ? 7.871 -14.211 -14.711 1 93.88 157 SER B CA 1
ATOM 3556 C C . SER B 1 157 ? 8.633 -13.742 -15.945 1 93.88 157 SER B C 1
ATOM 3558 O O . SER B 1 157 ? 8.383 -14.219 -17.047 1 93.88 157 SER B O 1
ATOM 3560 N N . LEU B 1 158 ? 9.461 -12.727 -15.734 1 95.94 158 LEU B N 1
ATOM 3561 C CA . LEU B 1 158 ? 10.367 -12.211 -16.75 1 95.94 158 LEU B CA 1
ATOM 3562 C C . LEU B 1 158 ? 11.812 -12.523 -16.406 1 95.94 158 LEU B C 1
ATOM 3564 O O . LEU B 1 158 ? 12.453 -11.766 -15.672 1 95.94 158 LEU B O 1
ATOM 3568 N N . PRO B 1 159 ? 12.297 -13.656 -17.016 1 95.5 159 PRO B N 1
ATOM 3569 C CA . PRO B 1 159 ? 13.656 -14.078 -16.672 1 95.5 159 PRO B CA 1
ATOM 3570 C C . PRO B 1 159 ? 14.727 -13.336 -17.469 1 95.5 159 PRO B C 1
ATOM 3572 O O . PRO B 1 159 ? 14.461 -12.898 -18.594 1 95.5 159 PRO B O 1
ATOM 3575 N N . ILE B 1 160 ? 15.844 -13.227 -16.922 1 94.25 160 ILE B N 1
ATOM 3576 C CA . ILE B 1 160 ? 17 -12.727 -17.641 1 94.25 160 ILE B CA 1
ATOM 3577 C C . ILE B 1 160 ? 17.5 -13.781 -18.609 1 94.25 160 ILE B C 1
ATOM 3579 O O . ILE B 1 160 ? 17.375 -14.984 -18.359 1 94.25 160 ILE B O 1
ATOM 3583 N N . ASP B 1 161 ? 18.031 -13.227 -19.609 1 93.88 161 ASP B N 1
ATOM 3584 C CA . ASP B 1 161 ? 18.594 -14.141 -20.594 1 93.88 161 ASP B CA 1
ATOM 3585 C C . ASP B 1 161 ? 19.656 -15.039 -19.984 1 93.88 161 ASP B C 1
ATOM 3587 O O . ASP B 1 161 ? 20.547 -14.57 -19.25 1 93.88 161 ASP B O 1
ATOM 3591 N N . ARG B 1 162 ? 19.562 -16.281 -20.312 1 90.75 162 ARG B N 1
ATOM 3592 C CA . ARG B 1 162 ? 20.469 -17.281 -19.75 1 90.75 162 ARG B CA 1
ATOM 3593 C C . ARG B 1 162 ? 21.922 -16.938 -20.062 1 90.75 162 ARG B C 1
ATOM 3595 O O . ARG B 1 162 ? 22.812 -17.188 -19.234 1 90.75 162 ARG B O 1
ATOM 3602 N N . SER B 1 163 ? 22.141 -16.344 -21.172 1 91.5 163 SER B N 1
ATOM 3603 C CA . SER B 1 163 ? 23.5 -16.031 -21.609 1 91.5 163 SER B CA 1
ATOM 3604 C C . SER B 1 163 ? 24.125 -14.961 -20.719 1 91.5 163 SER B C 1
ATOM 3606 O O . SER B 1 163 ? 25.359 -14.828 -20.672 1 91.5 163 SER B O 1
ATOM 3608 N N . LEU B 1 164 ? 23.328 -14.297 -20.047 1 93.44 164 LEU B N 1
ATOM 3609 C CA . LEU B 1 164 ? 23.844 -13.188 -19.25 1 93.44 164 LEU B CA 1
ATOM 3610 C C . LEU B 1 164 ? 23.953 -13.586 -17.781 1 93.44 164 LEU B C 1
ATOM 3612 O O . LEU B 1 164 ? 24.562 -12.867 -16.984 1 93.44 164 LEU B O 1
ATOM 3616 N N . ARG B 1 165 ? 23.422 -14.656 -17.438 1 90.25 165 ARG B N 1
ATOM 3617 C CA . ARG B 1 165 ? 23.297 -15.047 -16.047 1 90.25 165 ARG B CA 1
ATOM 3618 C C . ARG B 1 165 ? 24.672 -15.203 -15.398 1 90.25 165 ARG B C 1
ATOM 3620 O O . ARG B 1 165 ? 24.906 -14.711 -14.297 1 90.25 165 ARG B O 1
ATOM 3627 N N . GLU B 1 166 ? 25.562 -15.852 -16.094 1 89.31 166 GLU B N 1
ATOM 3628 C CA . GLU B 1 166 ? 26.875 -16.109 -15.539 1 89.31 166 GLU B CA 1
ATOM 3629 C C . GLU B 1 166 ? 27.672 -14.82 -15.375 1 89.31 166 GLU B C 1
ATOM 3631 O O . GLU B 1 166 ? 28.359 -14.625 -14.367 1 89.31 166 GLU B O 1
ATOM 3636 N N . ALA B 1 167 ? 27.578 -14.031 -16.359 1 89.94 167 ALA B N 1
ATOM 3637 C CA . ALA B 1 167 ? 28.312 -12.773 -16.328 1 89.94 167 ALA B CA 1
ATOM 3638 C C . ALA B 1 167 ? 27.766 -11.828 -15.266 1 89.94 167 ALA B C 1
ATOM 3640 O O . ALA B 1 167 ? 28.5 -11.008 -14.711 1 89.94 167 ALA B O 1
ATOM 3641 N N . TYR B 1 168 ? 26.531 -11.969 -14.977 1 91.88 168 TYR B N 1
ATOM 3642 C CA . TYR B 1 168 ? 25.859 -11.055 -14.062 1 91.88 168 TYR B CA 1
ATOM 3643 C C . TYR B 1 168 ? 25.922 -11.586 -12.633 1 91.88 168 TYR B C 1
ATOM 3645 O O . TYR B 1 168 ? 25.719 -10.828 -11.672 1 91.88 168 TYR B O 1
ATOM 3653 N N . ARG B 1 169 ? 26.281 -12.75 -12.406 1 88 169 ARG B N 1
ATOM 3654 C CA . ARG B 1 169 ? 26.219 -13.461 -11.133 1 88 169 ARG B CA 1
ATOM 3655 C C . ARG B 1 169 ? 27.156 -12.82 -10.109 1 88 169 ARG B C 1
ATOM 3657 O O . ARG B 1 169 ? 26.797 -12.664 -8.945 1 88 169 ARG B O 1
ATOM 3664 N N . PRO B 1 170 ? 28.297 -12.305 -10.57 1 86.44 170 PRO B N 1
ATOM 3665 C CA . PRO B 1 170 ? 29.234 -11.773 -9.578 1 86.44 170 PRO B CA 1
ATOM 3666 C C . PRO B 1 170 ? 28.75 -10.484 -8.93 1 86.44 170 PRO B C 1
ATOM 3668 O O . PRO B 1 170 ? 29.219 -10.109 -7.859 1 86.44 170 PRO B O 1
ATOM 3671 N N . VAL B 1 171 ? 27.859 -9.883 -9.453 1 83.94 171 VAL B N 1
ATOM 3672 C CA . VAL B 1 171 ? 27.359 -8.625 -8.906 1 83.94 171 VAL B CA 1
ATOM 3673 C C . VAL B 1 171 ? 26.688 -8.883 -7.555 1 83.94 171 VAL B C 1
ATOM 3675 O O . VAL B 1 171 ? 26.734 -8.023 -6.664 1 83.94 171 VAL B O 1
ATOM 3678 N N . TYR B 1 172 ? 26.109 -10.023 -7.426 1 81 172 TYR B N 1
ATOM 3679 C CA . TYR B 1 172 ? 25.484 -10.352 -6.148 1 81 172 TYR B CA 1
ATOM 3680 C C . TYR B 1 172 ? 26.328 -11.352 -5.371 1 81 172 TYR B C 1
ATOM 3682 O O . TYR B 1 172 ? 26.547 -11.188 -4.164 1 81 172 TYR B O 1
ATOM 3690 N N . PHE B 1 173 ? 26.953 -12.25 -6.031 1 83.44 173 PHE B N 1
ATOM 3691 C CA . PHE B 1 173 ? 27.609 -13.352 -5.352 1 83.44 173 PHE B CA 1
ATOM 3692 C C . PHE B 1 173 ? 29.125 -13.109 -5.273 1 83.44 173 PHE B C 1
ATOM 3694 O O . PHE B 1 173 ? 29.828 -13.805 -4.551 1 83.44 173 PHE B O 1
ATOM 3701 N N . GLY B 1 174 ? 29.531 -12.102 -5.992 1 84.38 174 GLY B N 1
ATOM 3702 C CA . GLY B 1 174 ? 30.953 -11.773 -5.957 1 84.38 174 GLY B CA 1
ATOM 3703 C C . GLY B 1 174 ? 31.344 -10.922 -4.762 1 84.38 174 GLY B C 1
ATOM 3704 O O . GLY B 1 174 ? 30.469 -10.414 -4.047 1 84.38 174 GLY B O 1
ATOM 3705 N N . SER B 1 175 ? 32.625 -10.969 -4.469 1 86.12 175 SER B N 1
ATOM 3706 C CA . SER B 1 175 ? 33.125 -10.195 -3.328 1 86.12 175 SER B CA 1
ATOM 3707 C C . SER B 1 175 ? 34.438 -9.516 -3.639 1 86.12 175 SER B C 1
ATOM 3709 O O . SER B 1 175 ? 35.156 -9.906 -4.574 1 86.12 175 SER B O 1
ATOM 3711 N N . PHE B 1 176 ? 34.562 -8.367 -3.094 1 87.25 176 PHE B N 1
ATOM 3712 C CA . PHE B 1 176 ? 35.844 -7.66 -3.088 1 87.25 176 PHE B CA 1
ATOM 3713 C C . PHE B 1 176 ? 36.5 -7.715 -1.708 1 87.25 176 PHE B C 1
ATOM 3715 O O . PHE B 1 176 ? 36.031 -7.062 -0.773 1 87.25 176 PHE B O 1
ATOM 3722 N N . PHE B 1 177 ? 37.562 -8.492 -1.448 1 87.38 177 PHE B N 1
ATOM 3723 C CA . PHE B 1 177 ? 38.25 -8.695 -0.179 1 87.38 177 PHE B CA 1
ATOM 3724 C C . PHE B 1 177 ? 37.312 -9.289 0.861 1 87.38 177 PHE B C 1
ATOM 3726 O O . PHE B 1 177 ? 37.281 -8.836 2.008 1 87.38 177 PHE B O 1
ATOM 3733 N N . GLY B 1 178 ? 36.375 -10.125 0.37 1 84 178 GLY B N 1
ATOM 3734 C CA . GLY B 1 178 ? 35.469 -10.812 1.279 1 84 178 GLY B CA 1
ATOM 3735 C C . GLY B 1 178 ? 34.156 -10.07 1.486 1 84 178 GLY B C 1
ATOM 3736 O O . GLY B 1 178 ? 33.219 -10.617 2.066 1 84 178 GLY B O 1
ATOM 3737 N N . ILE B 1 179 ? 34.031 -8.867 1.041 1 89.38 179 ILE B N 1
ATOM 3738 C CA . ILE B 1 179 ? 32.812 -8.086 1.201 1 89.38 179 ILE B CA 1
ATOM 3739 C C . ILE B 1 179 ? 31.984 -8.172 -0.071 1 89.38 179 ILE B C 1
ATOM 3741 O O . ILE B 1 179 ? 32.438 -7.797 -1.153 1 89.38 179 ILE B O 1
ATOM 3745 N N . PRO B 1 180 ? 30.797 -8.656 0.082 1 92.81 180 PRO B N 1
ATOM 3746 C CA . PRO B 1 180 ? 29.938 -8.773 -1.096 1 92.81 180 PRO B CA 1
ATOM 3747 C C . PRO B 1 180 ? 29.688 -7.43 -1.78 1 92.81 180 PRO B C 1
ATOM 3749 O O . PRO B 1 180 ? 29.609 -6.398 -1.111 1 92.81 180 PRO B O 1
ATOM 3752 N N . TYR B 1 181 ? 29.547 -7.41 -3.057 1 93.12 181 TYR B N 1
ATOM 3753 C CA . TYR B 1 181 ? 29.406 -6.207 -3.865 1 93.12 181 TYR B CA 1
ATOM 3754 C C . TYR B 1 181 ? 28.188 -5.395 -3.426 1 93.12 181 TYR B C 1
ATOM 3756 O O . TYR B 1 181 ? 28.25 -4.164 -3.346 1 93.12 181 TYR B O 1
ATOM 3764 N N . PRO B 1 182 ? 27.031 -6.055 -3.135 1 93.94 182 PRO B N 1
ATOM 3765 C CA . PRO B 1 182 ? 25.891 -5.254 -2.686 1 93.94 182 PRO B CA 1
ATOM 3766 C C . PRO B 1 182 ? 26.203 -4.441 -1.431 1 93.94 182 PRO B C 1
ATOM 3768 O O . PRO B 1 182 ? 25.703 -3.326 -1.271 1 93.94 182 PRO B O 1
ATOM 3771 N N . VAL B 1 183 ? 26.969 -4.969 -0.568 1 94.75 183 VAL B N 1
ATOM 3772 C CA . VAL B 1 183 ? 27.344 -4.277 0.66 1 94.75 183 VAL B CA 1
ATOM 3773 C C . VAL B 1 183 ? 28.219 -3.07 0.328 1 94.75 183 VAL B C 1
ATOM 3775 O O . VAL B 1 183 ? 28.047 -1.993 0.902 1 94.75 183 VAL B O 1
ATOM 3778 N N . LEU B 1 184 ? 29.141 -3.262 -0.562 1 95.56 184 LEU B N 1
ATOM 3779 C CA . LEU B 1 184 ? 30.016 -2.172 -0.995 1 95.56 184 LEU B CA 1
ATOM 3780 C C . LEU B 1 184 ? 29.203 -1.064 -1.661 1 95.56 184 LEU B C 1
ATOM 3782 O O . LEU B 1 184 ? 29.453 0.12 -1.416 1 95.56 184 LEU B O 1
ATOM 3786 N N . ILE B 1 185 ? 28.297 -1.482 -2.488 1 96.31 185 ILE B N 1
ATOM 3787 C CA . ILE B 1 185 ? 27.438 -0.513 -3.166 1 96.31 185 ILE B CA 1
ATOM 3788 C C . ILE B 1 185 ? 26.609 0.249 -2.137 1 96.31 185 ILE B C 1
ATOM 3790 O O . ILE B 1 185 ? 26.438 1.467 -2.242 1 96.31 185 ILE B O 1
ATOM 3794 N N . THR B 1 186 ? 26.094 -0.491 -1.172 1 96.81 186 THR B N 1
ATOM 3795 C CA . THR B 1 186 ? 25.344 0.15 -0.098 1 96.81 186 THR B CA 1
ATOM 3796 C C . THR B 1 186 ? 26.203 1.188 0.617 1 96.81 186 THR B C 1
ATOM 3798 O O . THR B 1 186 ? 25.734 2.291 0.913 1 96.81 186 THR B O 1
ATOM 3801 N N . PHE B 1 187 ? 27.406 0.842 0.889 1 96.81 187 PHE B N 1
ATOM 3802 C CA . PHE B 1 187 ? 28.328 1.75 1.563 1 96.81 187 PHE B CA 1
ATOM 3803 C C . PHE B 1 187 ? 28.516 3.025 0.752 1 96.81 187 PHE B C 1
ATOM 3805 O O . PHE B 1 187 ? 28.484 4.129 1.302 1 96.81 187 PHE B O 1
ATOM 3812 N N . VAL B 1 188 ? 28.672 2.873 -0.505 1 97.88 188 VAL B N 1
ATOM 3813 C CA . VAL B 1 188 ? 28.875 4.02 -1.385 1 97.88 188 VAL B CA 1
ATOM 3814 C C . VAL B 1 188 ? 27.625 4.898 -1.374 1 97.88 188 VAL B C 1
ATOM 3816 O O . VAL B 1 188 ? 27.719 6.125 -1.277 1 97.88 188 VAL B O 1
ATOM 3819 N N . VAL B 1 189 ? 26.438 4.266 -1.46 1 98.31 189 VAL B N 1
ATOM 3820 C CA . VAL B 1 189 ? 25.172 4.996 -1.481 1 98.31 189 VAL B CA 1
ATOM 3821 C C . VAL B 1 189 ? 24.969 5.719 -0.152 1 98.31 189 VAL B C 1
ATOM 3823 O O . VAL B 1 189 ? 24.547 6.875 -0.125 1 98.31 189 VAL B O 1
ATOM 3826 N N . VAL B 1 190 ? 25.312 5.039 0.922 1 98.19 190 VAL B N 1
ATOM 3827 C CA . VAL B 1 190 ? 25.172 5.609 2.256 1 98.19 190 VAL B CA 1
ATOM 3828 C C . VAL B 1 190 ? 26.109 6.809 2.414 1 98.19 190 VAL B C 1
ATOM 3830 O O . VAL B 1 190 ? 25.703 7.859 2.91 1 98.19 190 VAL B O 1
ATOM 3833 N N . MET B 1 191 ? 27.344 6.676 1.974 1 98.31 191 MET B N 1
ATOM 3834 C CA . MET B 1 191 ? 28.312 7.754 2.084 1 98.31 191 MET B CA 1
ATOM 3835 C C . MET B 1 191 ? 27.922 8.938 1.206 1 98.31 191 MET B C 1
ATOM 3837 O O . MET B 1 191 ? 28 10.086 1.638 1 98.31 191 MET B O 1
ATOM 3841 N N . ALA B 1 192 ? 27.484 8.625 0.014 1 98.31 192 ALA B N 1
ATOM 3842 C CA . ALA B 1 192 ? 27.031 9.68 -0.885 1 98.31 192 ALA B CA 1
ATOM 3843 C C . ALA B 1 192 ? 25.797 10.375 -0.328 1 98.31 192 ALA B C 1
ATOM 3845 O O . ALA B 1 192 ? 25.703 11.602 -0.364 1 98.31 192 ALA B O 1
ATOM 3846 N N . GLY B 1 193 ? 24.891 9.555 0.159 1 98.12 193 GLY B N 1
ATOM 3847 C CA . GLY B 1 193 ? 23.688 10.117 0.753 1 98.12 193 GLY B CA 1
ATOM 3848 C C . GLY B 1 193 ? 23.969 10.953 1.988 1 98.12 193 GLY B C 1
ATOM 3849 O O . GLY B 1 193 ? 23.391 12.031 2.158 1 98.12 193 GLY B O 1
ATOM 3850 N N . ALA B 1 194 ? 24.891 10.453 2.82 1 97.62 194 ALA B N 1
ATOM 3851 C CA . ALA B 1 194 ? 25.266 11.188 4.02 1 97.62 194 ALA B CA 1
ATOM 3852 C C . ALA B 1 194 ? 25.938 12.516 3.66 1 97.62 194 ALA B C 1
ATOM 3854 O O . ALA B 1 194 ? 25.641 13.555 4.258 1 97.62 194 ALA B O 1
ATOM 3855 N N . PHE B 1 195 ? 26.797 12.484 2.693 1 97.94 195 PHE B N 1
ATOM 3856 C CA . PHE B 1 195 ? 27.453 13.695 2.242 1 97.94 195 PHE B CA 1
ATOM 3857 C C . PHE B 1 195 ? 26.438 14.703 1.709 1 97.94 195 PHE B C 1
ATOM 3859 O O . PHE B 1 195 ? 26.484 15.883 2.066 1 97.94 195 PHE B O 1
ATOM 3866 N N . LEU B 1 196 ? 25.5 14.203 0.911 1 98 196 LEU B N 1
ATOM 3867 C CA . LEU B 1 196 ? 24.5 15.07 0.29 1 98 196 LEU B CA 1
ATOM 3868 C C . LEU B 1 196 ? 23.562 15.664 1.34 1 98 196 LEU B C 1
ATOM 3870 O O . LEU B 1 196 ? 23.188 16.828 1.254 1 98 196 LEU B O 1
ATOM 3874 N N . LEU B 1 197 ? 23.219 14.906 2.32 1 97.56 197 LEU B N 1
ATOM 3875 C CA . LEU B 1 197 ? 22.234 15.328 3.307 1 97.56 197 LEU B CA 1
ATOM 3876 C C . LEU B 1 197 ? 22.859 16.234 4.363 1 97.56 197 LEU B C 1
ATOM 3878 O O . LEU B 1 197 ? 22.25 17.203 4.797 1 97.56 197 LEU B O 1
ATOM 3882 N N . TYR B 1 198 ? 24.172 15.961 4.727 1 96.94 198 TYR B N 1
ATOM 3883 C CA . TYR B 1 198 ? 24.719 16.625 5.906 1 96.94 198 TYR B CA 1
ATOM 3884 C C . TYR B 1 198 ? 25.719 17.703 5.512 1 96.94 198 TYR B C 1
ATOM 3886 O O . TYR B 1 198 ? 25.969 18.641 6.277 1 96.94 198 TYR B O 1
ATOM 3894 N N . LYS B 1 199 ? 26.25 17.578 4.309 1 97.69 199 LYS B N 1
ATOM 3895 C CA . LYS B 1 199 ? 27.391 18.453 4.035 1 97.69 199 LYS B CA 1
ATOM 3896 C C . LYS B 1 199 ? 27.094 19.375 2.861 1 97.69 199 LYS B C 1
ATOM 3898 O O . LYS B 1 199 ? 27.922 20.219 2.51 1 97.69 199 LYS B O 1
ATOM 3903 N N . THR B 1 200 ? 25.984 19.297 2.254 1 97.81 200 THR B N 1
ATOM 3904 C CA . THR B 1 200 ? 25.703 20.141 1.09 1 97.81 200 THR B CA 1
ATOM 3905 C C . THR B 1 200 ? 24.562 21.094 1.371 1 97.81 200 THR B C 1
ATOM 3907 O O . THR B 1 200 ? 23.812 20.922 2.34 1 97.81 200 THR B O 1
ATOM 3910 N N . LYS B 1 201 ? 24.484 22.141 0.465 1 97.25 201 LYS B N 1
ATOM 3911 C CA . LYS B 1 201 ? 23.406 23.109 0.529 1 97.25 201 LYS B CA 1
ATOM 3912 C C . LYS B 1 201 ? 22.062 22.453 0.259 1 97.25 201 LYS B C 1
ATOM 3914 O O . LYS B 1 201 ? 21.031 22.844 0.829 1 97.25 201 LYS B O 1
ATOM 3919 N N . TYR B 1 202 ? 22.094 21.484 -0.53 1 97.81 202 TYR B N 1
ATOM 3920 C CA . TYR B 1 202 ? 20.859 20.766 -0.847 1 97.81 202 TYR B CA 1
ATOM 3921 C C . TYR B 1 202 ? 20.25 20.141 0.403 1 97.81 202 TYR B C 1
ATOM 3923 O O . TYR B 1 202 ? 19.047 20.266 0.653 1 97.81 202 TYR B O 1
ATOM 3931 N N . GLY B 1 203 ? 21.109 19.438 1.128 1 97.56 203 GLY B N 1
ATOM 3932 C CA . GLY B 1 203 ? 20.625 18.812 2.35 1 97.56 203 GLY B CA 1
ATOM 3933 C C . GLY B 1 203 ? 20.031 19.797 3.34 1 97.56 203 GLY B C 1
ATOM 3934 O O . GLY B 1 203 ? 19 19.516 3.949 1 97.56 203 GLY B O 1
ATOM 3935 N N . ARG B 1 204 ? 20.656 20.953 3.455 1 96.69 204 ARG B N 1
ATOM 3936 C CA . ARG B 1 204 ? 20.156 21.969 4.367 1 96.69 204 ARG B CA 1
ATOM 3937 C C . ARG B 1 204 ? 18.812 22.516 3.9 1 96.69 204 ARG B C 1
ATOM 3939 O O . ARG B 1 204 ? 17.906 22.703 4.707 1 96.69 204 ARG B O 1
ATOM 3946 N N . ARG B 1 205 ? 18.766 22.734 2.682 1 97.88 205 ARG B N 1
ATOM 3947 C CA . ARG B 1 205 ? 17.516 23.25 2.115 1 97.88 205 ARG B CA 1
ATOM 3948 C C . ARG B 1 205 ? 16.406 22.219 2.236 1 97.88 205 ARG B C 1
ATOM 3950 O O . ARG B 1 205 ? 15.25 22.578 2.477 1 97.88 205 ARG B O 1
ATOM 3957 N N . LEU B 1 206 ? 16.781 20.984 2.1 1 97.62 206 LEU B N 1
ATOM 3958 C CA . LEU B 1 206 ? 15.812 19.891 2.188 1 97.62 206 LEU B CA 1
ATOM 3959 C C . LEU B 1 206 ? 15.227 19.797 3.592 1 97.62 206 LEU B C 1
ATOM 3961 O O . LEU B 1 206 ? 14.008 19.688 3.754 1 97.62 206 LEU B O 1
ATOM 3965 N N . LYS B 1 207 ? 16.062 19.844 4.574 1 96.25 207 LYS B N 1
ATOM 3966 C CA . LYS B 1 207 ? 15.609 19.75 5.961 1 96.25 207 LYS B CA 1
ATOM 3967 C C . LYS B 1 207 ? 14.781 20.969 6.359 1 96.25 207 LYS B C 1
ATOM 3969 O O . LYS B 1 207 ? 13.797 20.844 7.09 1 96.25 207 LYS B O 1
ATOM 3974 N N . SER B 1 208 ? 15.156 22.094 5.871 1 95.75 208 SER B N 1
ATOM 3975 C CA . SER B 1 208 ? 14.391 23.297 6.148 1 95.75 208 SER B CA 1
ATOM 3976 C C . SER B 1 208 ? 12.992 23.219 5.547 1 95.75 208 SER B C 1
ATOM 3978 O O . SER B 1 208 ? 12.008 23.562 6.203 1 95.75 208 SER B O 1
ATOM 3980 N N . ALA B 1 209 ? 12.914 22.719 4.328 1 96.56 209 ALA B N 1
ATOM 3981 C CA . ALA B 1 209 ? 11.625 22.547 3.662 1 96.56 209 ALA B CA 1
ATOM 3982 C C . ALA B 1 209 ? 10.742 21.562 4.414 1 96.56 209 ALA B C 1
ATOM 3984 O O . ALA B 1 209 ? 9.523 21.719 4.461 1 96.56 209 ALA B O 1
ATOM 3985 N N . GLY B 1 210 ? 11.414 20.562 4.914 1 95.75 210 GLY B N 1
ATOM 3986 C CA . GLY B 1 210 ? 10.68 19.562 5.664 1 95.75 210 GLY B CA 1
ATOM 3987 C C . GLY B 1 210 ? 10.195 20.062 7.012 1 95.75 210 GLY B C 1
ATOM 3988 O O . GLY B 1 210 ? 9.156 19.609 7.508 1 95.75 210 GLY B O 1
ATOM 3989 N N . SER B 1 211 ? 10.883 20.953 7.605 1 94.69 211 SER B N 1
ATOM 3990 C CA . SER B 1 211 ? 10.531 21.469 8.922 1 94.69 211 SER B CA 1
ATOM 3991 C C . SER B 1 211 ? 9.367 22.453 8.836 1 94.69 211 SER B C 1
ATOM 3993 O O . SER B 1 211 ? 8.406 22.359 9.602 1 94.69 211 SER B O 1
ATOM 3995 N N . ASN B 1 212 ? 9.555 23.375 7.977 1 95.81 212 ASN B N 1
ATOM 3996 C CA . ASN B 1 212 ? 8.531 24.391 7.77 1 95.81 212 ASN B CA 1
ATOM 3997 C C . ASN B 1 212 ? 8.578 24.953 6.359 1 95.81 212 ASN B C 1
ATOM 3999 O O . ASN B 1 212 ? 9.461 25.75 6.039 1 95.81 212 ASN B O 1
ATOM 4003 N N . VAL B 1 213 ? 7.586 24.656 5.645 1 94.94 213 VAL B N 1
ATOM 4004 C CA . VAL B 1 213 ? 7.555 25.016 4.23 1 94.94 213 VAL B CA 1
ATOM 4005 C C . VAL B 1 213 ? 7.531 26.547 4.082 1 94.94 213 VAL B C 1
ATOM 4007 O O . VAL B 1 213 ? 8.227 27.094 3.234 1 94.94 213 VAL B O 1
ATOM 4010 N N . GLU B 1 214 ? 6.742 27.172 4.859 1 94.62 214 GLU B N 1
ATOM 4011 C CA . GLU B 1 214 ? 6.586 28.625 4.766 1 94.62 214 GLU B CA 1
ATOM 4012 C C . GLU B 1 214 ? 7.887 29.344 5.102 1 94.62 214 GLU B C 1
ATOM 4014 O O . GLU B 1 214 ? 8.297 30.25 4.387 1 94.62 214 GLU B O 1
ATOM 4019 N N . VAL B 1 215 ? 8.469 28.938 6.141 1 94.38 215 VAL B N 1
ATOM 4020 C CA . VAL B 1 215 ? 9.719 29.547 6.566 1 94.38 215 VAL B CA 1
ATOM 4021 C C . VAL B 1 215 ? 10.797 29.297 5.516 1 94.38 215 VAL B C 1
ATOM 4023 O O . VAL B 1 215 ? 11.594 30.188 5.203 1 94.38 215 VAL B O 1
ATOM 4026 N N . ALA B 1 216 ? 10.781 28.125 4.961 1 95.81 216 ALA B N 1
ATOM 4027 C CA . ALA B 1 216 ? 11.75 27.797 3.918 1 95.81 216 ALA B CA 1
ATOM 4028 C C . ALA B 1 216 ? 11.562 28.672 2.689 1 95.81 216 ALA B C 1
ATOM 4030 O O . ALA B 1 216 ? 12.539 29.188 2.133 1 95.81 216 ALA B O 1
ATOM 4031 N N . ARG B 1 217 ? 10.383 28.891 2.303 1 94.75 217 ARG B N 1
ATOM 4032 C CA . ARG B 1 217 ? 10.086 29.734 1.146 1 94.75 217 ARG B CA 1
ATOM 4033 C C . ARG B 1 217 ? 10.539 31.172 1.382 1 94.75 217 ARG B C 1
ATOM 4035 O O . ARG B 1 217 ? 11.102 31.797 0.486 1 94.75 217 ARG B O 1
ATOM 4042 N N . PHE B 1 218 ? 10.32 31.609 2.52 1 94.88 218 PHE B N 1
ATOM 4043 C CA . PHE B 1 218 ? 10.695 32.969 2.871 1 94.88 218 PHE B CA 1
ATOM 4044 C C . PHE B 1 218 ? 12.219 33.125 2.895 1 94.88 218 PHE B C 1
ATOM 4046 O O . PHE B 1 218 ? 12.734 34.219 2.684 1 94.88 218 PHE B O 1
ATOM 4053 N N . SER B 1 219 ? 12.898 32 3.105 1 95.31 219 SER B N 1
ATOM 4054 C CA . SER B 1 219 ? 14.352 32.031 3.145 1 95.31 219 SER B CA 1
ATOM 4055 C C . SER B 1 219 ? 14.945 31.812 1.759 1 95.31 219 SER B C 1
ATOM 4057 O O . SER B 1 219 ? 16.156 31.594 1.624 1 95.31 219 SER B O 1
ATOM 4059 N N . GLY B 1 220 ? 14.062 31.766 0.713 1 95.31 220 GLY B N 1
ATOM 4060 C CA . GLY B 1 220 ? 14.531 31.688 -0.663 1 95.31 220 GLY B CA 1
ATOM 4061 C C . GLY B 1 220 ? 14.719 30.266 -1.148 1 95.31 220 GLY B C 1
ATOM 4062 O O . GLY B 1 220 ? 15.32 30.047 -2.201 1 95.31 220 GLY B O 1
ATOM 4063 N N . VAL B 1 221 ? 14.266 29.359 -0.404 1 96.31 221 VAL B N 1
ATOM 4064 C CA . VAL B 1 221 ? 14.422 27.969 -0.798 1 96.31 221 VAL B CA 1
ATOM 4065 C C . VAL B 1 221 ? 13.336 27.594 -1.799 1 96.31 221 VAL B C 1
ATOM 4067 O O . VAL B 1 221 ? 12.148 27.859 -1.576 1 96.31 221 VAL B O 1
ATOM 4070 N N . ASN B 1 222 ? 13.742 27.031 -2.916 1 97.5 222 ASN B N 1
ATOM 4071 C CA . ASN B 1 222 ? 12.781 26.469 -3.854 1 97.5 222 ASN B CA 1
ATOM 4072 C C . ASN B 1 222 ? 12.273 25.094 -3.383 1 97.5 222 ASN B C 1
ATOM 4074 O O . ASN B 1 222 ? 12.805 24.062 -3.787 1 97.5 222 ASN B O 1
ATOM 4078 N N . VAL B 1 223 ? 11.273 25.156 -2.645 1 97.06 223 VAL B N 1
ATOM 4079 C CA . VAL B 1 223 ? 10.766 23.953 -1.987 1 97.06 223 VAL B CA 1
ATOM 4080 C C . VAL B 1 223 ? 10.398 22.906 -3.035 1 97.06 223 VAL B C 1
ATOM 4082 O O . VAL B 1 223 ? 10.734 21.734 -2.887 1 97.06 223 VAL B O 1
ATOM 4085 N N . ALA B 1 224 ? 9.781 23.297 -4.129 1 97.5 224 ALA B N 1
ATOM 4086 C CA . ALA B 1 224 ? 9.375 22.375 -5.184 1 97.5 224 ALA B CA 1
ATOM 4087 C C . ALA B 1 224 ? 10.586 21.656 -5.785 1 97.5 224 ALA B C 1
ATOM 4089 O O . ALA B 1 224 ? 10.562 20.453 -6.004 1 97.5 224 ALA B O 1
ATOM 4090 N N . GLY B 1 225 ? 11.594 22.375 -5.992 1 98.12 225 GLY B N 1
ATOM 4091 C CA . GLY B 1 225 ? 12.805 21.812 -6.566 1 98.12 225 GLY B CA 1
ATOM 4092 C C . GLY B 1 225 ? 13.5 20.828 -5.648 1 98.12 225 GLY B C 1
ATOM 4093 O O . GLY B 1 225 ? 13.922 19.75 -6.086 1 98.12 225 GLY B O 1
ATOM 4094 N N . VAL B 1 226 ? 13.578 21.25 -4.43 1 97.81 226 VAL B N 1
ATOM 4095 C CA . VAL B 1 226 ? 14.266 20.406 -3.447 1 97.81 226 VAL B CA 1
ATOM 4096 C C . VAL B 1 226 ? 13.492 19.109 -3.244 1 97.81 226 VAL B C 1
ATOM 4098 O O . VAL B 1 226 ? 14.094 18.031 -3.172 1 97.81 226 VAL B O 1
ATOM 4101 N N . ARG B 1 227 ? 12.211 19.172 -3.156 1 98.12 227 ARG B N 1
ATOM 4102 C CA . ARG B 1 227 ? 11.367 17.984 -2.973 1 98.12 227 ARG B CA 1
ATOM 4103 C C . ARG B 1 227 ? 11.398 17.094 -4.211 1 98.12 227 ARG B C 1
ATOM 4105 O O . ARG B 1 227 ? 11.492 15.875 -4.098 1 98.12 227 ARG B O 1
ATOM 4112 N N . THR B 1 228 ? 11.305 17.75 -5.328 1 98.62 228 THR B N 1
ATOM 4113 C CA . THR B 1 228 ? 11.398 16.969 -6.555 1 98.62 228 THR B CA 1
ATOM 4114 C C . THR B 1 228 ? 12.727 16.234 -6.629 1 98.62 228 THR B C 1
ATOM 4116 O O . THR B 1 228 ? 12.773 15.062 -7.004 1 98.62 228 THR B O 1
ATOM 4119 N N . GLY B 1 229 ? 13.742 16.922 -6.27 1 98.69 229 GLY B N 1
ATOM 4120 C CA . GLY B 1 229 ? 15.055 16.297 -6.227 1 98.69 229 GLY B CA 1
ATOM 4121 C C . GLY B 1 229 ? 15.117 15.086 -5.305 1 98.69 229 GLY B C 1
ATOM 4122 O O . GLY B 1 229 ? 15.766 14.086 -5.621 1 98.69 229 GLY B O 1
ATOM 4123 N N . ALA B 1 230 ? 14.43 15.18 -4.172 1 98.75 230 ALA B N 1
ATOM 4124 C CA . ALA B 1 230 ? 14.391 14.07 -3.223 1 98.75 230 ALA B CA 1
ATOM 4125 C C . ALA B 1 230 ? 13.742 12.844 -3.85 1 98.75 230 ALA B C 1
ATOM 4127 O O . ALA B 1 230 ? 14.219 11.719 -3.66 1 98.75 230 ALA B O 1
ATOM 4128 N N . TYR B 1 231 ? 12.703 13.039 -4.629 1 98.88 231 TYR B N 1
ATOM 4129 C CA . TYR B 1 231 ? 12.023 11.93 -5.289 1 98.88 231 TYR B CA 1
ATOM 4130 C C . TYR B 1 231 ? 12.898 11.336 -6.387 1 98.88 231 TYR B C 1
ATOM 4132 O O . TYR B 1 231 ? 12.867 10.125 -6.629 1 98.88 231 TYR B O 1
ATOM 4140 N N . VAL B 1 232 ? 13.664 12.18 -7.047 1 98.88 232 VAL B N 1
ATOM 4141 C CA . VAL B 1 232 ? 14.594 11.688 -8.062 1 98.88 232 VAL B CA 1
ATOM 4142 C C . VAL B 1 232 ? 15.656 10.812 -7.402 1 98.88 232 VAL B C 1
ATOM 4144 O O . VAL B 1 232 ? 15.992 9.742 -7.914 1 98.88 232 VAL B O 1
ATOM 4147 N N . ILE B 1 233 ? 16.156 11.281 -6.27 1 98.81 233 ILE B N 1
ATOM 4148 C CA . ILE B 1 233 ? 17.141 10.508 -5.516 1 98.81 233 ILE B CA 1
ATOM 4149 C C . ILE B 1 233 ? 16.531 9.164 -5.109 1 98.81 233 ILE B C 1
ATOM 4151 O O . ILE B 1 233 ? 17.188 8.133 -5.203 1 98.81 233 ILE B O 1
ATOM 4155 N N . GLN B 1 234 ? 15.305 9.18 -4.695 1 98.81 234 GLN B N 1
ATOM 4156 C CA . GLN B 1 234 ? 14.602 7.949 -4.324 1 98.81 234 GLN B CA 1
ATOM 4157 C C . GLN B 1 234 ? 14.539 6.977 -5.5 1 98.81 234 GLN B C 1
ATOM 4159 O O . GLN B 1 234 ? 14.828 5.789 -5.344 1 98.81 234 GLN B O 1
ATOM 4164 N N . GLY B 1 235 ? 14.156 7.5 -6.68 1 98.81 235 GLY B N 1
ATOM 4165 C CA . GLY B 1 235 ? 14.102 6.656 -7.859 1 98.81 235 GLY B CA 1
ATOM 4166 C C . GLY B 1 235 ? 15.445 6.09 -8.258 1 98.81 235 GLY B C 1
ATOM 4167 O O . GLY B 1 235 ? 15.547 4.934 -8.672 1 98.81 235 GLY B O 1
ATOM 4168 N N . PHE B 1 236 ? 16.438 6.922 -8.078 1 98.81 236 PHE B N 1
ATOM 4169 C CA . PHE B 1 236 ? 17.812 6.492 -8.375 1 98.81 236 PHE B CA 1
ATOM 4170 C C . PHE B 1 236 ? 18.234 5.359 -7.441 1 98.81 236 PHE B C 1
ATOM 4172 O O . PHE B 1 236 ? 18.812 4.367 -7.887 1 98.81 236 PHE B O 1
ATOM 4179 N N . CYS B 1 237 ? 17.969 5.504 -6.176 1 98.81 237 CYS B N 1
ATOM 4180 C CA . CYS B 1 237 ? 18.312 4.484 -5.191 1 98.81 237 CYS B CA 1
ATOM 4181 C C . CYS B 1 237 ? 17.562 3.188 -5.469 1 98.81 237 CYS B C 1
ATOM 4183 O O . CYS B 1 237 ? 18.109 2.1 -5.312 1 98.81 237 CYS B O 1
ATOM 4185 N N . VAL B 1 238 ? 16.312 3.258 -5.895 1 98.75 238 VAL B N 1
ATOM 4186 C CA . VAL B 1 238 ? 15.531 2.074 -6.246 1 98.75 238 VAL B CA 1
ATOM 4187 C C . VAL B 1 238 ? 16.203 1.336 -7.402 1 98.75 238 VAL B C 1
ATOM 4189 O O . VAL B 1 238 ? 16.312 0.107 -7.383 1 98.75 238 VAL B O 1
ATOM 4192 N N . ALA B 1 239 ? 16.688 2.125 -8.344 1 98.75 239 ALA B N 1
ATOM 4193 C CA . ALA B 1 239 ? 17.344 1.533 -9.508 1 98.75 239 ALA B CA 1
ATOM 4194 C C . ALA B 1 239 ? 18.641 0.835 -9.109 1 98.75 239 ALA B C 1
ATOM 4196 O O . ALA B 1 239 ? 18.953 -0.245 -9.617 1 98.75 239 ALA B O 1
ATOM 4197 N N . VAL B 1 240 ? 19.391 1.431 -8.211 1 98.44 240 VAL B N 1
ATOM 4198 C CA . VAL B 1 240 ? 20.625 0.825 -7.734 1 98.44 240 VAL B CA 1
ATOM 4199 C C . VAL B 1 240 ? 20.312 -0.495 -7.031 1 98.44 240 VAL B C 1
ATOM 4201 O O . VAL B 1 240 ? 21 -1.495 -7.246 1 98.44 240 VAL B O 1
ATOM 4204 N N . ALA B 1 241 ? 19.297 -0.509 -6.234 1 97.75 241 ALA B N 1
ATOM 4205 C CA . ALA B 1 241 ? 18.891 -1.737 -5.562 1 97.75 241 ALA B CA 1
ATOM 4206 C C . ALA B 1 241 ? 18.469 -2.801 -6.574 1 97.75 241 ALA B C 1
ATOM 4208 O O . ALA B 1 241 ? 18.75 -3.986 -6.391 1 97.75 241 ALA B O 1
ATOM 4209 N N . ALA B 1 242 ? 17.812 -2.338 -7.629 1 97.38 242 ALA B N 1
ATOM 4210 C CA . ALA B 1 242 ? 17.375 -3.262 -8.672 1 97.38 242 ALA B CA 1
ATOM 4211 C C . ALA B 1 242 ? 18.562 -3.934 -9.344 1 97.38 242 ALA B C 1
ATOM 4213 O O . ALA B 1 242 ? 18.531 -5.137 -9.625 1 97.38 242 ALA B O 1
ATOM 4214 N N . ILE B 1 243 ? 19.594 -3.156 -9.586 1 96.81 243 ILE B N 1
ATOM 4215 C CA . ILE B 1 243 ? 20.797 -3.662 -10.234 1 96.81 243 ILE B CA 1
ATOM 4216 C C . ILE B 1 243 ? 21.422 -4.762 -9.375 1 96.81 243 ILE B C 1
ATOM 4218 O O . ILE B 1 243 ? 21.891 -5.777 -9.898 1 96.81 243 ILE B O 1
ATOM 4222 N N . CYS B 1 244 ? 21.344 -4.613 -8.086 1 95.06 244 CYS B N 1
ATOM 4223 C CA . CYS B 1 244 ? 21.906 -5.602 -7.168 1 95.06 244 CYS B CA 1
ATOM 4224 C C . CYS B 1 244 ? 20.969 -6.797 -7.023 1 95.06 244 CYS B C 1
ATOM 4226 O O . CYS B 1 244 ? 21.422 -7.914 -6.746 1 95.06 244 CYS B O 1
ATOM 4228 N N . TYR B 1 245 ? 19.734 -6.574 -7.246 1 92.94 245 TYR B N 1
ATOM 4229 C CA . TYR B 1 245 ? 18.703 -7.57 -6.949 1 92.94 245 TYR B CA 1
ATOM 4230 C C . TYR B 1 245 ? 18.578 -8.57 -8.094 1 92.94 245 TYR B C 1
ATOM 4232 O O . TYR B 1 245 ? 18.297 -9.75 -7.859 1 92.94 245 TYR B O 1
ATOM 4240 N N . VAL B 1 246 ? 18.781 -8.211 -9.297 1 92.5 246 VAL B N 1
ATOM 4241 C CA . VAL B 1 246 ? 18.469 -8.992 -10.492 1 92.5 246 VAL B CA 1
ATOM 4242 C C . VAL B 1 246 ? 19.297 -10.273 -10.508 1 92.5 246 VAL B C 1
ATOM 4244 O O . VAL B 1 246 ? 18.766 -11.359 -10.797 1 92.5 246 VAL B O 1
ATOM 4247 N N . PRO B 1 247 ? 20.578 -10.203 -10.172 1 90.56 247 PRO B N 1
ATOM 4248 C CA . PRO B 1 247 ? 21.344 -11.445 -10.219 1 90.56 247 PRO B CA 1
ATOM 4249 C C . PRO B 1 247 ? 20.922 -12.453 -9.148 1 90.56 247 PRO B C 1
ATOM 4251 O O . PRO B 1 247 ? 21.172 -13.648 -9.289 1 90.56 247 PRO B O 1
ATOM 4254 N N . ARG B 1 248 ? 20.297 -12.008 -8.094 1 88 248 ARG B N 1
ATOM 4255 C CA . ARG B 1 248 ? 19.875 -12.891 -7.012 1 88 248 ARG B CA 1
ATOM 4256 C C . ARG B 1 248 ? 18.734 -13.805 -7.477 1 88 248 ARG B C 1
ATOM 4258 O O . ARG B 1 248 ? 18.797 -15.023 -7.281 1 88 248 ARG B O 1
ATOM 4265 N N . LEU B 1 249 ? 17.75 -13.281 -8.148 1 84.06 249 LEU B N 1
ATOM 4266 C CA . LEU B 1 249 ? 16.578 -14.055 -8.516 1 84.06 249 LEU B CA 1
ATOM 4267 C C . LEU B 1 249 ? 16.594 -14.391 -10.008 1 84.06 249 LEU B C 1
ATOM 4269 O O . LEU B 1 249 ? 15.945 -15.352 -10.438 1 84.06 249 LEU B O 1
ATOM 4273 N N . GLY B 1 250 ? 17.203 -13.625 -10.773 1 90.19 250 GLY B N 1
ATOM 4274 C CA . GLY B 1 250 ? 17.312 -13.867 -12.203 1 90.19 250 GLY B CA 1
ATOM 4275 C C . GLY B 1 250 ? 16.031 -13.578 -12.961 1 90.19 250 GLY B C 1
ATOM 4276 O O . GLY B 1 250 ? 15.898 -13.945 -14.133 1 90.19 250 GLY B O 1
ATOM 4277 N N . ALA B 1 251 ? 15.031 -13.039 -12.242 1 93.75 251 ALA B N 1
ATOM 4278 C CA . ALA B 1 251 ? 13.758 -12.758 -12.898 1 93.75 251 ALA B CA 1
ATOM 4279 C C . ALA B 1 251 ? 12.961 -11.711 -12.125 1 93.75 251 ALA B C 1
ATOM 4281 O O . ALA B 1 251 ? 13.273 -11.422 -10.961 1 93.75 251 ALA B O 1
ATOM 4282 N N . ALA B 1 252 ? 12.094 -11.102 -12.805 1 95.12 252 ALA B N 1
ATOM 4283 C CA . ALA B 1 252 ? 11.125 -10.188 -12.203 1 95.12 252 ALA B CA 1
ATOM 4284 C C . ALA B 1 252 ? 9.711 -10.758 -12.281 1 95.12 252 ALA B C 1
ATOM 4286 O O . ALA B 1 252 ? 9.328 -11.352 -13.289 1 95.12 252 ALA B O 1
ATOM 4287 N N . THR B 1 253 ? 8.984 -10.672 -11.227 1 94.25 253 THR B N 1
ATOM 4288 C CA . THR B 1 253 ? 7.598 -11.109 -11.148 1 94.25 253 THR B CA 1
ATOM 4289 C C . THR B 1 253 ? 6.688 -9.969 -10.711 1 94.25 253 THR B C 1
ATOM 4291 O O . THR B 1 253 ? 7.164 -8.938 -10.234 1 94.25 253 THR B O 1
ATOM 4294 N N . PRO B 1 254 ? 5.406 -10.164 -10.836 1 92.56 254 PRO B N 1
ATOM 4295 C C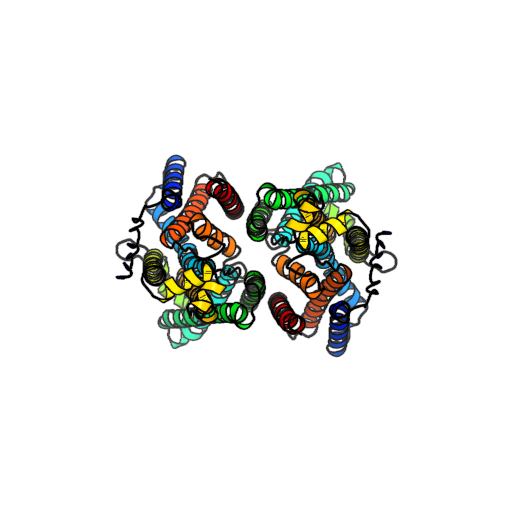A . PRO B 1 254 ? 4.477 -9.117 -10.398 1 92.56 254 PRO B CA 1
ATOM 4296 C C . PRO B 1 254 ? 4.543 -8.867 -8.891 1 92.56 254 PRO B C 1
ATOM 4298 O O . PRO B 1 254 ? 4.141 -7.797 -8.43 1 92.56 254 PRO B O 1
ATOM 4301 N N . THR B 1 255 ? 5.074 -9.797 -8.156 1 89.88 255 THR B N 1
ATOM 4302 C CA . THR B 1 255 ? 5.098 -9.656 -6.707 1 89.88 255 THR B CA 1
ATOM 4303 C C . THR B 1 255 ? 6.473 -9.188 -6.23 1 89.88 255 THR B C 1
ATOM 4305 O O . THR B 1 255 ? 6.707 -9.07 -5.027 1 89.88 255 THR B O 1
ATOM 4308 N N . THR B 1 256 ? 7.352 -8.992 -7.211 1 92.88 256 THR B N 1
ATOM 4309 C CA . THR B 1 256 ? 8.664 -8.469 -6.836 1 92.88 256 THR B CA 1
ATOM 4310 C C . THR B 1 256 ? 8.523 -7.141 -6.102 1 92.88 256 THR B C 1
ATOM 4312 O O . THR B 1 256 ? 7.801 -6.25 -6.551 1 92.88 256 THR B O 1
ATOM 4315 N N . GLY B 1 257 ? 9.133 -7.055 -4.922 1 92.81 257 GLY B N 1
ATOM 4316 C CA . GLY B 1 257 ? 9.156 -5.812 -4.168 1 92.81 257 GLY B CA 1
ATOM 4317 C C . GLY B 1 257 ? 7.871 -5.547 -3.41 1 92.81 257 GLY B C 1
ATOM 4318 O O . GLY B 1 257 ? 7.66 -4.445 -2.898 1 92.81 257 GLY B O 1
ATOM 4319 N N . GLN B 1 258 ? 7.016 -6.574 -3.33 1 90.44 258 GLN B N 1
ATOM 4320 C CA . GLN B 1 258 ? 5.746 -6.402 -2.629 1 90.44 258 GLN B CA 1
ATOM 4321 C C . GLN B 1 258 ? 5.973 -6.105 -1.15 1 90.44 258 GLN B C 1
ATOM 4323 O O . GLN B 1 258 ? 6.73 -6.805 -0.478 1 90.44 258 GLN B O 1
ATOM 4328 N N . LEU B 1 259 ? 5.387 -5.039 -0.589 1 90 259 LEU B N 1
ATOM 4329 C CA . LEU B 1 259 ? 5.383 -4.602 0.803 1 90 259 LEU B CA 1
ATOM 4330 C C . LEU B 1 259 ? 6.734 -4.016 1.192 1 90 259 LEU B C 1
ATOM 4332 O O . LEU B 1 259 ? 7.012 -3.814 2.377 1 90 259 LEU B O 1
ATOM 4336 N N . TRP B 1 260 ? 7.602 -3.748 0.162 1 94.75 260 TRP B N 1
ATOM 4337 C CA . TRP B 1 260 ? 8.891 -3.148 0.495 1 94.75 260 TRP B CA 1
ATOM 4338 C C . TRP B 1 260 ? 8.719 -1.712 0.973 1 94.75 260 TRP B C 1
ATOM 4340 O O . TRP B 1 260 ? 9.594 -1.159 1.637 1 94.75 260 TRP B O 1
ATOM 4350 N N . GLU B 1 261 ? 7.629 -1.123 0.553 1 95 261 GLU B N 1
ATOM 4351 C CA . GLU B 1 261 ? 7.344 0.207 1.085 1 95 261 GLU B CA 1
ATOM 4352 C C . GLU B 1 261 ? 7.207 0.176 2.605 1 95 261 GLU B C 1
ATOM 4354 O O . GLU B 1 261 ? 7.656 1.096 3.291 1 95 261 GLU B O 1
ATOM 4359 N N . LEU B 1 262 ? 6.551 -0.901 3.125 1 94 262 LEU B N 1
ATOM 4360 C CA . LEU B 1 262 ? 6.418 -1.072 4.566 1 94 262 LEU B CA 1
ATOM 4361 C C . LEU B 1 262 ? 7.789 -1.223 5.227 1 94 262 LEU B C 1
ATOM 4363 O O . LEU B 1 262 ? 8.062 -0.59 6.246 1 94 262 LEU B O 1
ATOM 4367 N N . GLN B 1 263 ? 8.648 -1.991 4.605 1 95.88 263 GLN B N 1
ATOM 4368 C CA . GLN B 1 263 ? 9.984 -2.232 5.152 1 95.88 263 GLN B CA 1
ATOM 4369 C C . GLN B 1 263 ? 10.828 -0.963 5.113 1 95.88 263 GLN B C 1
ATOM 4371 O O . GLN B 1 263 ? 11.508 -0.633 6.09 1 95.88 263 GLN B O 1
ATOM 4376 N N . VAL B 1 264 ? 10.734 -0.301 4.016 1 97.5 264 VAL B N 1
ATOM 4377 C CA . VAL B 1 264 ? 11.547 0.894 3.811 1 97.5 264 VAL B CA 1
ATOM 4378 C C . VAL B 1 264 ? 11.125 1.98 4.797 1 97.5 264 VAL B C 1
ATOM 4380 O O . VAL B 1 264 ? 11.969 2.574 5.473 1 97.5 264 VAL B O 1
ATOM 4383 N N . ILE B 1 265 ? 9.867 2.207 4.906 1 95.94 265 ILE B N 1
ATOM 4384 C CA . ILE B 1 265 ? 9.375 3.234 5.816 1 95.94 265 ILE B CA 1
ATOM 4385 C C . ILE B 1 265 ? 9.703 2.842 7.258 1 95.94 265 ILE B C 1
ATOM 4387 O O . ILE B 1 265 ? 10.133 3.678 8.055 1 95.94 265 ILE B O 1
ATOM 4391 N N . THR B 1 266 ? 9.523 1.542 7.574 1 94.94 266 THR B N 1
ATOM 4392 C CA . THR B 1 266 ? 9.82 1.058 8.922 1 94.94 266 THR B CA 1
ATOM 4393 C C . THR B 1 266 ? 11.297 1.275 9.258 1 94.94 266 THR B C 1
ATOM 4395 O O . THR B 1 266 ? 11.617 1.726 10.359 1 94.94 266 THR B O 1
ATOM 4398 N N . ALA B 1 267 ? 12.156 0.99 8.289 1 96.56 267 ALA B N 1
ATOM 4399 C CA . ALA B 1 267 ? 13.586 1.182 8.5 1 96.56 267 ALA B CA 1
ATOM 4400 C C . ALA B 1 267 ? 13.914 2.646 8.781 1 96.56 267 ALA B C 1
ATOM 4402 O O . ALA B 1 267 ? 14.703 2.955 9.68 1 96.56 267 ALA B O 1
ATOM 4403 N N . VAL B 1 268 ? 13.305 3.547 8.039 1 96.19 268 VAL B N 1
ATOM 4404 C CA . VAL B 1 268 ? 13.562 4.977 8.164 1 96.19 268 VAL B CA 1
ATOM 4405 C C . VAL B 1 268 ? 13.039 5.48 9.508 1 96.19 268 VAL B C 1
ATOM 4407 O O . VAL B 1 268 ? 13.711 6.246 10.195 1 96.19 268 VAL B O 1
ATOM 4410 N N . VAL B 1 269 ? 11.875 4.984 9.906 1 91.81 269 VAL B N 1
ATOM 4411 C CA . VAL B 1 269 ? 11.234 5.434 11.133 1 91.81 269 VAL B CA 1
ATOM 4412 C C . VAL B 1 269 ? 12.023 4.926 12.344 1 91.81 269 VAL B C 1
ATOM 4414 O O . VAL B 1 269 ? 12.32 5.691 13.266 1 91.81 269 VAL B O 1
ATOM 4417 N N . ILE B 1 270 ? 12.383 3.711 12.281 1 91.5 270 ILE B N 1
ATOM 4418 C CA . ILE B 1 270 ? 13.18 3.129 13.352 1 91.5 270 ILE B CA 1
ATOM 4419 C C . ILE B 1 270 ? 14.531 3.83 13.422 1 91.5 270 ILE B C 1
ATOM 4421 O O . ILE B 1 270 ? 15.102 3.99 14.508 1 91.5 270 ILE B O 1
ATOM 4425 N N . GLY B 1 271 ? 14.977 4.234 12.312 1 93.31 271 GLY B N 1
ATOM 4426 C CA . GLY B 1 271 ? 16.266 4.883 12.211 1 93.31 271 GLY B CA 1
ATOM 4427 C C . GLY B 1 271 ? 16.297 6.266 12.836 1 93.31 271 GLY B C 1
ATOM 4428 O O . GLY B 1 271 ? 17.359 6.844 13.031 1 93.31 271 GLY B O 1
ATOM 4429 N N . GLY B 1 272 ? 15.148 6.832 13.102 1 90.19 272 GLY B N 1
ATOM 4430 C CA . GLY B 1 272 ? 15.094 8.102 13.812 1 90.19 272 GLY B CA 1
ATOM 4431 C C . GLY B 1 272 ? 14.703 9.266 12.93 1 90.19 272 GLY B C 1
ATOM 4432 O O . GLY B 1 272 ? 14.68 10.414 13.383 1 90.19 272 GLY B O 1
ATOM 4433 N N . THR B 1 273 ? 14.461 9 11.664 1 91.94 273 THR B N 1
ATOM 4434 C CA . THR B 1 273 ? 13.961 10.039 10.781 1 91.94 273 THR B CA 1
ATOM 4435 C C . THR B 1 273 ? 12.508 10.375 11.102 1 91.94 273 THR B C 1
ATOM 4437 O O . THR B 1 273 ? 11.695 9.477 11.344 1 91.94 273 THR B O 1
ATOM 4440 N N . LEU B 1 274 ? 12.219 11.648 11.164 1 89.94 274 LEU B N 1
ATOM 4441 C CA . LEU B 1 274 ? 10.867 12.078 11.516 1 89.94 274 LEU B CA 1
ATOM 4442 C C . LEU B 1 274 ? 9.953 12.055 10.297 1 89.94 274 LEU B C 1
ATOM 4444 O O . LEU B 1 274 ? 10.289 12.633 9.258 1 89.94 274 LEU B O 1
ATOM 4448 N N . LEU B 1 275 ? 8.852 11.453 10.484 1 87.31 275 LEU B N 1
ATOM 4449 C CA . LEU B 1 275 ? 7.902 11.328 9.383 1 87.31 275 LEU B CA 1
ATOM 4450 C C . LEU B 1 275 ? 7.324 12.688 9 1 87.31 275 LEU B C 1
ATOM 4452 O O . LEU B 1 275 ? 6.898 12.891 7.859 1 87.31 275 LEU B O 1
ATOM 4456 N N . ARG B 1 276 ? 7.297 13.633 9.914 1 87.81 276 ARG B N 1
ATOM 4457 C CA . ARG B 1 276 ? 6.75 14.961 9.664 1 87.81 276 ARG B CA 1
ATOM 4458 C C . ARG B 1 276 ? 7.703 15.789 8.805 1 87.81 276 ARG B C 1
ATOM 4460 O O . ARG B 1 276 ? 7.324 16.844 8.289 1 87.81 276 ARG B O 1
ATOM 4467 N N . GLY B 1 277 ? 8.914 15.305 8.68 1 91.88 277 GLY B N 1
ATOM 4468 C CA . GLY B 1 277 ? 9.906 16.031 7.902 1 91.88 277 GLY B CA 1
ATOM 4469 C C . GLY B 1 277 ? 10.859 16.828 8.758 1 91.88 277 GLY B C 1
ATOM 4470 O O . GLY B 1 277 ? 10.648 16.969 9.969 1 91.88 277 GLY B O 1
ATOM 4471 N N . GLY B 1 278 ? 11.977 17.25 8.164 1 93.06 278 GLY B N 1
ATOM 4472 C CA . GLY B 1 278 ? 12.875 18.188 8.797 1 93.06 278 GLY B CA 1
ATOM 4473 C C . GLY B 1 278 ? 14.094 17.531 9.43 1 93.06 278 GLY B C 1
ATOM 4474 O O . GLY B 1 278 ? 15.086 18.203 9.711 1 93.06 278 GLY B O 1
ATOM 4475 N N . ARG B 1 279 ? 14.008 16.297 9.672 1 92.69 279 ARG B N 1
ATOM 4476 C CA . ARG B 1 279 ? 15.148 15.609 10.266 1 92.69 279 ARG B CA 1
ATOM 4477 C C . ARG B 1 279 ? 15.391 14.266 9.578 1 92.69 279 ARG B C 1
ATOM 4479 O O . ARG B 1 279 ? 14.523 13.391 9.594 1 92.69 279 ARG B O 1
ATOM 4486 N N . GLY B 1 280 ? 16.516 14.07 9.016 1 94.31 280 GLY B N 1
ATOM 4487 C CA . GLY B 1 280 ? 16.906 12.828 8.383 1 94.31 280 GLY B CA 1
ATOM 4488 C C . GLY B 1 280 ? 18.172 12.219 8.977 1 94.31 280 GLY B C 1
ATOM 4489 O O . GLY B 1 280 ? 19.109 12.938 9.312 1 94.31 280 GLY B O 1
ATOM 4490 N N . ARG B 1 281 ? 18.125 10.945 9.156 1 95.94 281 ARG B N 1
ATOM 4491 C CA . ARG B 1 281 ? 19.266 10.227 9.703 1 95.94 281 ARG B CA 1
ATOM 4492 C C . ARG B 1 281 ? 19.641 9.039 8.828 1 95.94 281 ARG B C 1
ATOM 4494 O O . ARG B 1 281 ? 19.078 7.949 8.977 1 95.94 281 ARG B O 1
ATOM 4501 N N . ILE B 1 282 ? 20.656 9.203 8.133 1 96.75 282 ILE B N 1
ATOM 4502 C CA . ILE B 1 282 ? 21.047 8.172 7.18 1 96.75 282 ILE B CA 1
ATOM 4503 C C . ILE B 1 282 ? 21.625 6.973 7.926 1 96.75 282 ILE B C 1
ATOM 4505 O O . ILE B 1 282 ? 21.25 5.828 7.641 1 96.75 282 ILE B O 1
ATOM 4509 N N . GLY B 1 283 ? 22.484 7.219 8.891 1 94.81 283 GLY B N 1
ATOM 4510 C CA . GLY B 1 283 ? 23.047 6.133 9.672 1 94.81 283 GLY B CA 1
ATOM 4511 C C . GLY B 1 283 ? 22 5.312 10.398 1 94.81 283 GLY B C 1
ATOM 4512 O O . GLY B 1 283 ? 22.062 4.078 10.398 1 94.81 283 GLY B O 1
ATOM 4513 N N . GLY B 1 284 ? 21.062 5.969 11.016 1 95.06 284 GLY B N 1
ATOM 4514 C CA . GLY B 1 284 ? 19.953 5.277 11.672 1 95.06 284 GLY B CA 1
ATOM 4515 C C . GLY B 1 284 ? 19.125 4.438 10.719 1 95.06 284 GLY B C 1
ATOM 4516 O O . GLY B 1 284 ? 18.719 3.326 11.055 1 95.06 284 GLY B O 1
ATOM 4517 N N . THR B 1 285 ? 18.906 4.969 9.555 1 96.69 285 THR B N 1
ATOM 4518 C CA . THR B 1 285 ? 18.125 4.281 8.539 1 96.69 285 THR B CA 1
ATOM 4519 C C . THR B 1 285 ? 18.781 2.963 8.148 1 96.69 285 THR B C 1
ATOM 4521 O O . THR B 1 285 ? 18.109 1.941 8 1 96.69 285 THR B O 1
ATOM 4524 N N . VAL B 1 286 ? 20.062 3.016 7.988 1 96.69 286 VAL B N 1
ATOM 4525 C CA . VAL B 1 286 ? 20.797 1.803 7.641 1 96.69 286 VAL B CA 1
ATOM 4526 C C . VAL B 1 286 ? 20.703 0.795 8.781 1 96.69 286 VAL B C 1
ATOM 4528 O O . VAL B 1 286 ? 20.484 -0.397 8.555 1 96.69 286 VAL B O 1
ATOM 4531 N N . ALA B 1 287 ? 20.828 1.25 9.992 1 95.94 287 ALA B N 1
ATOM 4532 C CA . ALA B 1 287 ? 20.656 0.386 11.156 1 95.94 287 ALA B CA 1
ATOM 4533 C C . ALA B 1 287 ? 19.266 -0.217 11.195 1 95.94 287 ALA B C 1
ATOM 4535 O O . ALA B 1 287 ? 19.094 -1.387 11.547 1 95.94 287 ALA B O 1
ATOM 4536 N N . GLY B 1 288 ? 18.297 0.604 10.867 1 95.81 288 GLY B N 1
ATOM 4537 C CA . GLY B 1 288 ? 16.922 0.115 10.805 1 95.81 288 GLY B CA 1
ATOM 4538 C C . GLY B 1 288 ? 16.734 -1.004 9.805 1 95.81 288 GLY B C 1
ATOM 4539 O O . GLY B 1 288 ? 16.062 -2 10.094 1 95.81 288 GLY B O 1
ATOM 4540 N N . ALA B 1 289 ? 17.297 -0.822 8.633 1 96.81 289 ALA B N 1
ATOM 4541 C CA . ALA B 1 289 ? 17.219 -1.857 7.609 1 96.81 289 ALA B CA 1
ATOM 4542 C C . ALA B 1 289 ? 17.875 -3.15 8.078 1 96.81 289 ALA B C 1
ATOM 4544 O O . ALA B 1 289 ? 17.344 -4.242 7.844 1 96.81 289 ALA B O 1
ATOM 4545 N N . LEU B 1 290 ? 18.984 -3.002 8.75 1 95.75 290 LEU B N 1
ATOM 4546 C CA . LEU B 1 290 ? 19.688 -4.16 9.281 1 95.75 290 LEU B CA 1
ATOM 4547 C C . LEU B 1 290 ? 18.875 -4.848 10.367 1 95.75 290 LEU B C 1
ATOM 4549 O O . LEU B 1 290 ? 18.812 -6.078 10.422 1 95.75 290 LEU B O 1
ATOM 4553 N N . ILE B 1 291 ? 18.219 -4.07 11.18 1 94.12 291 ILE B N 1
ATOM 4554 C CA . ILE B 1 291 ? 17.391 -4.613 12.25 1 94.12 291 ILE B CA 1
ATOM 4555 C C . ILE B 1 291 ? 16.281 -5.48 11.648 1 94.12 291 ILE B C 1
ATOM 4557 O O . ILE B 1 291 ? 16.062 -6.609 12.094 1 94.12 291 ILE B O 1
ATOM 4561 N N . LEU B 1 292 ? 15.68 -4.965 10.648 1 93.56 292 LEU B N 1
ATOM 4562 C CA . LEU B 1 292 ? 14.57 -5.688 10.031 1 93.56 292 LEU B CA 1
ATOM 4563 C C . LEU B 1 292 ? 15.047 -7.008 9.438 1 93.56 292 LEU B C 1
ATOM 4565 O O . LEU B 1 292 ? 14.383 -8.039 9.57 1 93.56 292 LEU B O 1
ATOM 4569 N N . GLU B 1 293 ? 16.203 -6.945 8.836 1 93.25 293 GLU B N 1
ATOM 4570 C CA . GLU B 1 293 ? 16.719 -8.156 8.203 1 93.25 293 GLU B CA 1
ATOM 4571 C C . GLU B 1 293 ? 17.188 -9.164 9.25 1 93.25 293 GLU B C 1
ATOM 4573 O O . GLU B 1 293 ? 17.031 -10.375 9.07 1 93.25 293 GLU B O 1
ATOM 4578 N N . VAL B 1 294 ? 17.781 -8.719 10.305 1 92 294 VAL B N 1
ATOM 4579 C CA . VAL B 1 294 ? 18.219 -9.594 11.375 1 92 294 VAL B CA 1
ATOM 4580 C C . VAL B 1 294 ? 17.016 -10.289 12.016 1 92 294 VAL B C 1
ATOM 4582 O O . VAL B 1 294 ? 17.047 -11.5 12.266 1 92 294 VAL B O 1
ATOM 4585 N N . ILE B 1 295 ? 16.031 -9.555 12.211 1 89.19 295 ILE B N 1
ATOM 4586 C CA . ILE B 1 295 ? 14.82 -10.117 12.805 1 89.19 295 ILE B CA 1
ATOM 4587 C C . ILE B 1 295 ? 14.258 -11.203 11.891 1 89.19 295 ILE B C 1
ATOM 4589 O O . ILE B 1 295 ? 13.891 -12.289 12.352 1 89.19 295 ILE B O 1
ATOM 4593 N N . ALA B 1 296 ? 14.172 -10.875 10.664 1 89.75 296 ALA B N 1
ATOM 4594 C CA . ALA B 1 296 ? 13.672 -11.852 9.695 1 89.75 296 ALA B CA 1
ATOM 4595 C C . ALA B 1 296 ? 14.523 -13.117 9.711 1 89.75 296 ALA B C 1
ATOM 4597 O O . ALA B 1 296 ? 13.992 -14.227 9.664 1 89.75 296 ALA B O 1
ATOM 4598 N N . ASN B 1 297 ? 15.82 -12.922 9.789 1 89.94 297 ASN B N 1
ATOM 4599 C CA . ASN B 1 297 ? 16.75 -14.047 9.781 1 89.94 297 ASN B CA 1
ATOM 4600 C C . ASN B 1 297 ? 16.609 -14.898 11.039 1 89.94 297 ASN B C 1
ATOM 4602 O O . ASN B 1 297 ? 16.594 -16.125 10.969 1 89.94 297 ASN B O 1
ATOM 4606 N N . VAL B 1 298 ? 16.484 -14.258 12.117 1 86.5 298 VAL B N 1
ATOM 4607 C CA . VAL B 1 298 ? 16.328 -14.953 13.383 1 86.5 298 VAL B CA 1
ATOM 4608 C C . VAL B 1 298 ? 15.039 -15.766 13.383 1 86.5 298 VAL B C 1
ATOM 4610 O O . VAL B 1 298 ? 14.992 -16.875 13.898 1 86.5 298 VAL B O 1
ATOM 4613 N N . MET B 1 299 ? 14.039 -15.18 12.836 1 85.44 299 MET B N 1
ATOM 4614 C CA . MET B 1 299 ? 12.758 -15.867 12.758 1 85.44 299 MET B CA 1
ATOM 4615 C C . MET B 1 299 ? 12.867 -17.141 11.922 1 85.44 299 MET B C 1
ATOM 4617 O O . MET B 1 299 ? 12.328 -18.188 12.289 1 85.44 299 MET B O 1
ATOM 4621 N N . VAL B 1 300 ? 13.586 -17.078 10.867 1 82.56 300 VAL B N 1
ATOM 4622 C CA . VAL B 1 300 ? 13.703 -18.203 9.945 1 82.56 300 VAL B CA 1
ATOM 4623 C C . VAL B 1 300 ? 14.617 -19.266 10.547 1 82.56 300 VAL B C 1
ATOM 4625 O O . VAL B 1 300 ? 14.328 -20.469 10.461 1 82.56 300 VAL B O 1
ATOM 4628 N N . LEU B 1 301 ? 15.656 -18.891 11.18 1 82.56 301 LEU B N 1
ATOM 4629 C CA . LEU B 1 301 ? 16.625 -19.828 11.75 1 82.56 301 LEU B CA 1
ATOM 4630 C C . LEU B 1 301 ? 16.047 -20.516 12.984 1 82.56 301 LEU B C 1
ATOM 4632 O O . LEU B 1 301 ? 16.375 -21.672 13.266 1 82.56 301 LEU B O 1
ATOM 4636 N N . SER B 1 302 ? 15.25 -19.859 13.719 1 79.19 302 SER B N 1
ATOM 4637 C CA . SER B 1 302 ? 14.719 -20.422 14.961 1 79.19 302 SER B CA 1
ATOM 4638 C C . SER B 1 302 ? 13.539 -21.359 14.68 1 79.19 302 SER B C 1
ATOM 4640 O O . SER B 1 302 ? 13.023 -22 15.594 1 79.19 302 SER B O 1
ATOM 4642 N N . ASP B 1 303 ? 13.172 -21.609 13.461 1 72.25 303 ASP B N 1
ATOM 4643 C CA . ASP B 1 303 ? 11.984 -22.406 13.148 1 72.25 303 ASP B CA 1
ATOM 4644 C C . ASP B 1 303 ? 10.789 -21.969 13.992 1 72.25 303 ASP B C 1
ATOM 4646 O O . ASP B 1 303 ? 9.867 -22.75 14.227 1 72.25 303 ASP B O 1
ATOM 4650 N N . LEU B 1 304 ? 10.961 -20.906 14.617 1 65.25 304 LEU B N 1
ATOM 4651 C CA . LEU B 1 304 ? 9.914 -20.422 15.508 1 65.25 304 LEU B CA 1
ATOM 4652 C C . LEU B 1 304 ? 8.727 -19.891 14.719 1 65.25 304 LEU B C 1
ATOM 4654 O O . LEU B 1 304 ? 7.574 -20.078 15.109 1 65.25 304 LEU B O 1
ATOM 4658 N N . VAL B 1 305 ? 9.102 -19.188 13.672 1 74.62 305 VAL B N 1
ATOM 4659 C CA . VAL B 1 305 ? 8.008 -18.516 12.969 1 74.62 305 VAL B CA 1
ATOM 4660 C C . VAL B 1 305 ? 8.172 -18.703 11.461 1 74.62 305 VAL B C 1
ATOM 4662 O O . VAL B 1 305 ? 9.297 -18.719 10.961 1 74.62 305 VAL B O 1
ATOM 4665 N N . SER B 1 306 ? 7.121 -19.031 10.875 1 83.69 306 SER B N 1
ATOM 4666 C CA . SER B 1 306 ? 7.09 -19.188 9.422 1 83.69 306 SER B CA 1
ATOM 4667 C C . SER B 1 306 ? 7.586 -17.922 8.727 1 83.69 306 SER B C 1
ATOM 4669 O O . SER B 1 306 ? 7.363 -16.812 9.203 1 83.69 306 SER B O 1
ATOM 4671 N N . GLU B 1 307 ? 8.359 -18.109 7.656 1 81.06 307 GLU B N 1
ATOM 4672 C CA . GLU B 1 307 ? 8.852 -17.016 6.832 1 81.06 307 GLU B CA 1
ATOM 4673 C C . GLU B 1 307 ? 7.703 -16.141 6.34 1 81.06 307 GLU B C 1
ATOM 4675 O O . GLU B 1 307 ? 7.891 -14.938 6.09 1 81.06 307 GLU B O 1
ATOM 4680 N N . TYR B 1 308 ? 6.531 -16.688 6.359 1 87.31 308 TYR B N 1
ATOM 4681 C CA . TYR B 1 308 ? 5.367 -15.969 5.852 1 87.31 308 TYR B CA 1
ATOM 4682 C C . TYR B 1 308 ? 4.91 -14.906 6.84 1 87.31 308 TYR B C 1
ATOM 4684 O O . TYR B 1 308 ? 4.137 -14.008 6.484 1 87.31 308 TYR B O 1
ATOM 4692 N N . LEU B 1 309 ? 5.461 -14.953 8.055 1 90.19 309 LEU B N 1
ATOM 4693 C CA . LEU B 1 309 ? 4.977 -14.039 9.086 1 90.19 309 LEU B CA 1
ATOM 4694 C C . LEU B 1 309 ? 5.949 -12.891 9.289 1 90.19 309 LEU B C 1
ATOM 4696 O O . LEU B 1 309 ? 5.762 -12.07 10.195 1 90.19 309 LEU B O 1
ATOM 4700 N N . VAL B 1 310 ? 6.953 -12.805 8.469 1 85.5 310 VAL B N 1
ATOM 4701 C CA . VAL B 1 310 ? 7.965 -11.758 8.586 1 85.5 310 VAL B CA 1
ATOM 4702 C C . VAL B 1 310 ? 7.312 -10.391 8.422 1 85.5 310 VAL B C 1
ATOM 4704 O O . VAL B 1 310 ? 7.566 -9.469 9.203 1 85.5 310 VAL B O 1
ATOM 4707 N N . ALA B 1 311 ? 6.406 -10.305 7.449 1 88.38 311 ALA B N 1
ATOM 4708 C CA . ALA B 1 311 ? 5.75 -9.023 7.195 1 88.38 311 ALA B CA 1
ATOM 4709 C C . ALA B 1 311 ? 4.863 -8.617 8.367 1 88.38 311 ALA B C 1
ATOM 4711 O O . ALA B 1 311 ? 4.68 -7.43 8.633 1 88.38 311 ALA B O 1
ATOM 4712 N N . ALA B 1 312 ? 4.316 -9.578 9.047 1 93.31 312 ALA B N 1
ATOM 4713 C CA . ALA B 1 312 ? 3.52 -9.289 10.234 1 93.31 312 ALA B CA 1
ATOM 4714 C C . ALA B 1 312 ? 4.375 -8.672 11.336 1 93.31 312 ALA B C 1
ATOM 4716 O O . ALA B 1 312 ? 3.967 -7.707 11.984 1 93.31 312 ALA B O 1
ATOM 4717 N N . VAL B 1 313 ? 5.496 -9.227 11.477 1 90.81 313 VAL B N 1
ATOM 4718 C CA . VAL B 1 313 ? 6.414 -8.727 12.492 1 90.81 313 VAL B CA 1
ATOM 4719 C C . VAL B 1 313 ? 6.871 -7.316 12.125 1 90.81 313 VAL B C 1
ATOM 4721 O O . VAL B 1 313 ? 6.934 -6.434 12.977 1 90.81 313 VAL B O 1
ATOM 4724 N N . GLN B 1 314 ? 7.164 -7.145 10.875 1 90 314 GLN B N 1
ATOM 4725 C CA . GLN B 1 314 ? 7.566 -5.82 10.414 1 90 314 GLN B CA 1
ATOM 4726 C C . GLN B 1 314 ? 6.457 -4.797 10.641 1 90 314 GLN B C 1
ATOM 4728 O O . GLN B 1 314 ? 6.719 -3.668 11.062 1 90 314 GLN B O 1
ATOM 4733 N N . GLY B 1 315 ? 5.254 -5.191 10.305 1 93.5 315 GLY B N 1
ATOM 4734 C CA . GLY B 1 315 ? 4.117 -4.328 10.578 1 93.5 315 GLY B CA 1
ATOM 4735 C C . GLY B 1 315 ? 3.943 -4.02 12.055 1 93.5 315 GLY B C 1
ATOM 4736 O O . GLY B 1 315 ? 3.682 -2.875 12.43 1 93.5 315 GLY B O 1
ATOM 4737 N N . ALA B 1 316 ? 4.133 -5.008 12.859 1 95.31 316 ALA B N 1
ATOM 4738 C CA . ALA B 1 316 ? 4.047 -4.812 14.305 1 95.31 316 ALA B CA 1
ATOM 4739 C C . ALA B 1 316 ? 5.137 -3.867 14.797 1 95.31 316 ALA B C 1
ATOM 4741 O O . ALA B 1 316 ? 4.891 -3.02 15.664 1 95.31 316 ALA B O 1
ATOM 4742 N N . ILE B 1 317 ? 6.254 -3.994 14.227 1 91.25 317 ILE B N 1
ATOM 4743 C CA . ILE B 1 317 ? 7.406 -3.205 14.648 1 91.25 317 ILE B CA 1
ATOM 4744 C C . ILE B 1 317 ? 7.148 -1.726 14.367 1 91.25 317 ILE B C 1
ATOM 4746 O O . ILE B 1 317 ? 7.422 -0.871 15.211 1 91.25 317 ILE B O 1
ATOM 4750 N N . ILE B 1 318 ? 6.652 -1.399 13.156 1 91 318 ILE B N 1
ATOM 4751 C CA . ILE B 1 318 ? 6.441 0.01 12.844 1 91 318 ILE B CA 1
ATOM 4752 C C . ILE B 1 318 ? 5.402 0.599 13.789 1 91 318 ILE B C 1
ATOM 4754 O O . ILE B 1 318 ? 5.527 1.746 14.227 1 91 318 ILE B O 1
ATOM 4758 N N . ILE B 1 319 ? 4.395 -0.144 14.156 1 93.25 319 ILE B N 1
ATOM 4759 C CA . ILE B 1 319 ? 3.34 0.325 15.047 1 93.25 319 ILE B CA 1
ATOM 4760 C C . ILE B 1 319 ? 3.906 0.531 16.453 1 93.25 319 ILE B C 1
ATOM 4762 O O . ILE B 1 319 ? 3.686 1.574 17.078 1 93.25 319 ILE B O 1
ATOM 4766 N N . ILE B 1 320 ? 4.688 -0.427 16.906 1 92.56 320 ILE B N 1
ATOM 4767 C CA . ILE B 1 320 ? 5.277 -0.347 18.234 1 92.56 320 ILE B CA 1
ATOM 4768 C C . ILE B 1 320 ? 6.277 0.805 18.297 1 92.56 320 ILE B C 1
ATOM 4770 O O . ILE B 1 320 ? 6.336 1.539 19.281 1 92.56 320 ILE B O 1
ATOM 4774 N N . ALA B 1 321 ? 7.047 0.928 17.25 1 88.25 321 ALA B N 1
ATOM 4775 C CA . ALA B 1 321 ? 8.016 2.023 17.172 1 88.25 321 ALA B CA 1
ATOM 4776 C C . ALA B 1 321 ? 7.312 3.377 17.266 1 88.25 321 ALA B C 1
ATOM 4778 O O . ALA B 1 321 ? 7.773 4.277 17.969 1 88.25 321 ALA B O 1
ATOM 4779 N N . MET B 1 322 ? 6.234 3.516 16.562 1 89.62 322 MET B N 1
ATOM 4780 C CA . MET B 1 322 ? 5.5 4.777 16.578 1 89.62 322 MET B CA 1
ATOM 4781 C C . MET B 1 322 ? 4.863 5.02 17.938 1 89.62 322 MET B C 1
ATOM 4783 O O . MET B 1 322 ? 4.793 6.16 18.406 1 89.62 322 MET B O 1
ATOM 4787 N N . LEU B 1 323 ? 4.398 3.959 18.578 1 88.75 323 LEU B N 1
ATOM 4788 C CA . LEU B 1 323 ? 3.834 4.074 19.922 1 88.75 323 LEU B CA 1
ATOM 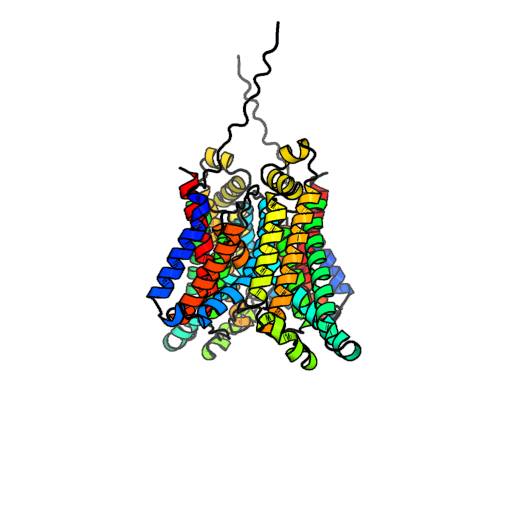4789 C C . LEU B 1 323 ? 4.898 4.504 20.922 1 88.75 323 LEU B C 1
ATOM 4791 O O . LEU B 1 323 ? 4.629 5.312 21.812 1 88.75 323 LEU B O 1
ATOM 4795 N N . ALA B 1 324 ? 6.098 4.008 20.734 1 83.94 324 ALA B N 1
ATOM 4796 C CA . ALA B 1 324 ? 7.207 4.34 21.625 1 83.94 324 ALA B CA 1
ATOM 4797 C C . ALA B 1 324 ? 7.641 5.793 21.438 1 83.94 324 ALA B C 1
ATOM 4799 O O . ALA B 1 324 ? 8.039 6.453 22.406 1 83.94 324 ALA B O 1
ATOM 4800 N N . HIS B 1 325 ? 7.641 6.273 20.188 1 80.94 325 HIS B N 1
ATOM 4801 C CA . HIS B 1 325 ? 8.008 7.656 19.906 1 80.94 325 HIS B CA 1
ATOM 4802 C C . HIS B 1 325 ? 7.062 8.625 20.609 1 80.94 325 HIS B C 1
ATOM 4804 O O . HIS B 1 325 ? 7.473 9.719 21.016 1 80.94 325 HIS B O 1
ATOM 4810 N N . ARG B 1 326 ? 5.887 8.273 20.719 1 77.94 326 ARG B N 1
ATOM 4811 C CA . ARG B 1 326 ? 4.891 9.125 21.344 1 77.94 326 ARG B CA 1
ATOM 4812 C C . ARG B 1 326 ? 5.184 9.297 22.844 1 77.94 326 ARG B C 1
ATOM 4814 O O . ARG B 1 326 ? 4.992 10.383 23.391 1 77.94 326 ARG B O 1
ATOM 4821 N N . PHE B 1 327 ? 5.664 8.281 23.406 1 72.06 327 PHE B N 1
ATOM 4822 C CA . PHE B 1 327 ? 5.918 8.312 24.844 1 72.06 327 PHE B CA 1
ATOM 4823 C C . PHE B 1 327 ? 7.203 9.07 25.141 1 72.06 327 PHE B C 1
ATOM 4825 O O . PHE B 1 327 ? 7.348 9.656 26.219 1 72.06 327 PHE B O 1
ATOM 4832 N N . THR B 1 328 ? 8.148 9.117 24.234 1 63.12 328 THR B N 1
ATOM 4833 C CA . THR B 1 328 ? 9.398 9.844 24.453 1 63.12 328 THR B CA 1
ATOM 4834 C C . THR B 1 328 ? 9.227 11.328 24.141 1 63.12 328 THR B C 1
ATOM 4836 O O . THR B 1 328 ? 9.875 12.172 24.75 1 63.12 328 THR B O 1
ATOM 4839 N N . ALA B 1 329 ? 8.422 11.641 23.188 1 57.47 329 ALA B N 1
ATOM 4840 C CA . ALA B 1 329 ? 8.195 13.039 22.844 1 57.47 329 ALA B CA 1
ATOM 4841 C C . ALA B 1 329 ? 7.43 13.766 23.953 1 57.47 329 ALA B C 1
ATOM 4843 O O . ALA B 1 329 ? 7.598 14.969 24.141 1 57.47 329 ALA B O 1
ATOM 4844 N N . ASN B 1 330 ? 6.523 13.172 24.625 1 50.34 330 ASN B N 1
ATOM 4845 C CA . ASN B 1 330 ? 5.762 13.805 25.688 1 50.34 330 ASN B CA 1
ATOM 4846 C C . ASN B 1 330 ? 6.598 13.992 26.953 1 50.34 330 ASN B C 1
ATOM 4848 O O . ASN B 1 330 ? 6.109 14.508 27.969 1 50.34 330 ASN B O 1
ATOM 4852 N N . ARG B 1 331 ? 7.941 13.609 26.922 1 42.12 331 ARG B N 1
ATOM 4853 C CA . ARG B 1 331 ? 8.758 13.938 28.078 1 42.12 331 ARG B CA 1
ATOM 4854 C C . ARG B 1 331 ? 9.719 15.078 27.766 1 42.12 331 ARG B C 1
ATOM 4856 O O . ARG B 1 331 ? 10.234 15.18 26.656 1 42.12 331 ARG B O 1
#

pLDDT: mean 89.86, std 13.86, range [30.52, 98.88]

Organism: Rhizobium meliloti (strain 1021) (NCBI:txid266834)

Solvent-accessible surface area (backbone atoms only — not comparable to full-atom values): 31172 Å² total; per-residue (Å²): 138,83,79,75,75,73,73,74,66,75,74,75,72,64,84,66,78,46,71,72,74,44,42,27,57,50,53,34,51,51,52,51,51,48,32,45,70,74,34,74,64,48,69,32,68,69,44,44,50,47,42,50,43,61,18,22,44,48,26,31,33,21,51,16,45,36,44,24,20,11,33,47,40,51,67,58,19,52,12,24,41,30,23,27,31,37,38,52,20,39,54,47,22,48,69,32,29,87,81,47,44,77,56,13,52,64,52,14,45,50,50,14,36,52,51,16,26,47,52,13,37,51,53,16,43,44,30,46,76,52,64,40,62,33,60,57,47,19,46,14,45,21,30,27,27,33,13,51,27,19,47,75,23,72,72,42,65,40,64,46,45,73,86,44,44,71,76,41,32,44,51,44,74,26,58,64,95,81,42,38,37,36,42,53,51,32,50,51,52,50,51,52,48,42,44,44,47,73,71,36,70,62,21,51,50,26,26,39,29,10,60,35,53,68,64,22,45,74,72,69,43,58,53,53,58,47,44,21,48,20,25,22,46,26,16,33,24,30,20,55,27,28,62,42,45,41,47,71,68,40,48,33,35,58,64,36,43,67,67,39,31,56,52,26,50,34,10,26,47,52,14,62,26,36,73,73,19,33,38,64,37,59,71,23,20,43,34,19,20,42,37,54,34,48,52,46,48,41,32,50,72,60,71,72,39,62,75,44,42,43,44,24,50,52,14,49,46,42,42,50,52,52,48,51,51,54,62,57,65,78,99,135,82,79,76,74,73,73,76,68,76,73,73,73,62,83,66,77,46,72,71,72,45,42,27,55,50,51,34,52,52,51,51,51,50,32,45,69,73,35,75,65,49,70,32,68,70,44,45,50,48,41,50,44,62,19,23,43,47,24,32,32,22,53,17,44,36,44,24,19,11,34,47,39,50,66,58,18,52,12,24,42,30,21,27,32,36,38,53,19,38,52,47,21,48,69,32,29,85,82,47,46,74,54,13,52,63,52,15,46,51,48,14,37,50,50,15,26,48,53,12,38,53,54,15,44,44,28,46,77,53,65,40,62,34,59,57,48,19,46,16,44,21,29,27,28,33,12,50,26,20,47,75,24,71,72,40,66,41,63,47,45,74,86,44,45,71,77,41,32,44,50,43,76,25,58,62,96,80,41,39,37,36,41,53,51,32,48,51,52,50,52,50,48,43,44,44,47,74,71,34,70,63,20,52,51,25,24,38,30,9,61,35,53,68,63,24,45,75,71,69,42,60,53,51,57,48,44,21,48,20,25,22,44,24,16,33,24,30,20,53,29,28,61,42,46,42,47,72,68,39,48,34,36,58,63,38,44,67,67,38,32,56,52,24,52,35,10,24,46,54,14,61,26,38,74,72,20,32,39,65,36,59,71,24,19,42,33,20,21,44,37,54,34,48,51,44,49,41,32,51,72,60,71,73,39,63,75,44,41,42,44,24,50,52,13,50,47,42,41,51,52,54,47,50,50,54,62,56,65,78,99

Secondary structure (DSSP, 8-state):
------------------HHHHHHHHHHHHHHHHHHHH-GGGG-HHHHHHHHHHHHHHHHHHHHHHHHHHTT---TTHHHHHHHHHHHHHHHHHHHHHHHGGGHHHHHHHHHHHHHHHHHHHHHHHHHTS---HHHHHHHHHHHHHHHHHHHTTTS-EEPPHHHHHHHTHHHH-EETTEEHHHHHHHHHHHHHHHHHHTSHHHHHHHHHHH-HHHHHHTT--HHHHHHHHHHHHHHHHHHHHHHHHHHHSEE-TTTTTTHHHHHHHHHHHTT--TTSS---HHHHHHHHHHHHHHHHHHHHTTSS-GGGHHHHHHHHHHHHHHHHHHHHT-/------------------HHHHHHHHHHHHHHHHHHHH-GGGG-HHHHHHHHHHHHHHHHHHHHHHHHHHTT---TTHHHHHHHHHHHHHHHHHHHHHHHGGGHHHHHHHHHHHHHHHHHHHHHHHHHTS---HHHHHHHHHHHHHHHHHHHTTTS-EEPPHHHHHHHTHHHH-EETTEEHHHHHHHHHHHHHHHHHHSSHHHHHHHHHHH-HHHHHHTT--HHHHHHHHHHHHHHHHHHHHHHHHHHHSEE-TTTTTTHHHHHHHHHHHTT--TTSS---HHHHHHHHHHHHHHHHHHHHTTSS-GGGHHHHHHHHHHHHHHHHHHHHT-